Protein 9BCZ (pdb70)

Secondary structure (DSSP, 8-state):
-HHHHHHHHHHGGGGBTBSB-HHHHHHHHHTTT----HHHHHHHHHHHHTT-SS--B-HHHHHHHHHHHH--HHHHHHHHHHHTT-SEEEHHHHHHHHHHHH---SSHHHHHHHHHHHH---HHHHHTTEEEHHHHHHHHTSGGGBSB-GGGGS--S---S-GGGEEE-BBSSTTBSS-SSSS-B-THHHHHHHHTT--EEEEEEEPPGGG--EES-TTS----EEHHHHHHHHHHHTTSS-SSPEEEEEEE---HHHHHHHHHHHHHHHGGGB--S-SS-SS--SPPPTTTTTT-EEEEB---S-HHHHHHHTTS--TT-EEE--------EEEHHHHTT-SS-EE-----HHHHHHH--TTEEEEEEHHHHHHHHHH-HHHHHHHHHHS-EEEE--TT-TT-----THHHHTTT-SEE-B-TT--SHHHHHHHHHTTTGGG-SEEEPPHHHHSTT----TT--GGG---EEEEEEEEEEESPPPPTT-SSS---EEEEEEEESSGGG-EEEEPPPPSS-SSS-EEEEEEEEEES-GGG-EEEEEEEEEEETTEEEEEEEEEEEGGGB--EEEEEEEE-TTS-EEEEEEEEEEEEEEEGGG--

Nearest PDB structures (foldseek):
  9bcz-assembly1_A  TM=1.002E+00  e=0.000E+00  Gallus gallus
  1djy-assembly2_B  TM=8.924E-01  e=1.615E-71  Rattus norvegicus
  1dji-assembly2_B  TM=8.916E-01  e=4.684E-70  Rattus norvegicus
  1djw-assembly1_A  TM=9.374E-01  e=3.310E-67  Rattus norvegicus
  3qr0-assembly1_A  TM=7.749E-01  e=1.061E-57  Sepia officinalis

InterPro domains:
  IPR000008 C2 domain [PF00168] (513-609)
  IPR000008 C2 domain [PS50004] (493-619)
  IPR000008 C2 domain [SM00239] (512-617)
  IPR000909 Phosphatidylinositol-specific phospholipase C, X domain [PF00388] (159-303)
  IPR000909 Phosphatidylinositol-specific phospholipase C, X domain [SM00148] (157-302)
  IPR001192 Phosphoinositide phospholipase C family [PR00390] (162-180)
  IPR001192 Phosphoinositide phospholipase C family [PR00390] (188-208)
  IPR001192 Phosphoinositide phospholipase C family [PR00390] (286-303)
  IPR001192 Phosphoinositide phospholipase C family [PR00390] (431-452)
  IPR001192 Phosphoinositide phospholipase C family [PR00390] (452-470)
  IPR001192 Phosphoinositide phospholipase C family [PR00390] (603-613)
  IPR001192 Phosphoinositide phospholipase C family [PTHR10336] (12-634)
  IPR001711 Phospholipase C, phosphatidylinositol-specific, Y domain [PF00387] (377-491)
  IPR001711 Phospholipase C, phosphatidylinositol-specific, Y domain [PS50008] (377-493)
  IPR001711 Phospholipase C, phosphatidylinositol-specific, Y domain [SM00149] (377-493)
  IPR011992 EF-hand domain pair [SSF47473] (5-156)
  IPR015359 Phosphoinositide-specific phospholipase C, EF-hand-like domain [PF09279] (66-149)
  IPR017946 PLC-like phosphodiesterase, TIM beta/alpha-barrel domain superfamily [G3DSA:3.20.20.190] (154-504)
  IPR017946 PLC-like phosphodiesterase, TIM beta/alpha-barrel domain superfamily [SSF51695] (157-494)
  IPR035892 C2 domain superfamily [G3DSA:2.60.40.150] (508-637)

B-factor: mean 30.05, std 13.48, range [9.28, 96.99]

Sequence (604 aa):
MEENRWFLNIIQDGFMNGKIDFDSTVKLLEKLHMPFNLAHVKHVFKKTVDKRKIHTINIEDFRAIYRAIVHRNEFHEIFCAYSSENRKNLADTELTAFLKKEQFKTEGAETTALEVILKYEPIDEVRKRRQLSFEGFIIRYMSSEDCCTIFKKEHRTVYQDMNHPLLCDYFISSSSSHNTYLVSSDQLIGPSDLNGYISALLKKGCRCLEIDCWDGSNNDPVVYYHGHTLTSKITFCCSVIHVVDKYAFAASDYPVVLSLENHCSTKQQERIAQYLLNILGDKLLTSPIGDIEVTQLPSPEALKFKILVKNKKCGTIEETMLRKGRDSHGETGEVEEEISKMKIAMGLSDLVIYTKSEKFVSFEHSLAHQKCYENNSIGELKAQKFVKHAANQFVSSHTSRFITRIYPKGTRAGSSNYNPQEFWNVGCQMVALNFQTSGTPMELQNGKFLDNGGCGYIILKPEFLRNRNSTFNPHNVVGRYSNPLSLSIRLISGHQLPPSNLSKSNKADPLVQLEIYGVPEDQAKRKSSSVIIKSNALSPRWDETFSFTVQVPELALIRFCVQDEISLVANDFLGQYTLPLLSLSKGYCTVPLFSKSSGGKLEPASLFVYVWYYAENLYF

Structure (mmCIF, N/CA/C/O backbone):
data_9BCZ
#
_entry.id   9BCZ
#
_cell.length_a   122.182
_cell.length_b   85.539
_cell.length_c   98.433
_cell.angle_alpha   90.00
_cell.angle_beta   112.04
_cell.angle_gamma   90.00
#
_symmetry.space_group_name_H-M   'C 1 2 1'
#
loop_
_entity.id
_entity.type
_entity.pdbx_description
1 polymer '1-phosphatidylinositol 4,5-bisphosphate phosphodiesterase zeta-1'
2 non-polymer DI(HYDROXYETHYL)ETHER
3 non-polymer '4-(2-HYDROXYETHYL)-1-PIPERAZINE ETHANESULFONIC ACID'
4 non-polymer 'CALCIUM ION'
5 non-polymer 'SODIUM ION'
6 non-polymer 'CHLORIDE ION'
7 non-polymer 'UNKNOWN ATOM OR ION'
8 water water
#
loop_
_atom_site.group_PDB
_atom_site.id
_atom_site.type_symbol
_atom_site.label_atom_id
_atom_site.label_alt_id
_atom_site.label_comp_id
_atom_site.label_asym_id
_atom_site.label_entity_id
_atom_site.label_seq_id
_atom_site.pdbx_PDB_ins_code
_atom_site.Cartn_x
_atom_site.Cartn_y
_atom_site.Cartn_z
_atom_site.occupancy
_atom_site.B_iso_or_equiv
_atom_site.auth_seq_id
_atom_site.auth_comp_id
_atom_site.auth_asym_id
_atom_site.auth_atom_id
_atom_site.pdbx_PDB_model_num
ATOM 1 N N . MET A 1 1 ? -8.957 -6.507 -20.672 1.00 42.73 1 MET A N 1
ATOM 2 C CA . MET A 1 1 ? -10.401 -6.398 -20.309 1.00 44.82 1 MET A CA 1
ATOM 3 C C . MET A 1 1 ? -10.551 -6.625 -18.808 1.00 42.73 1 MET A C 1
ATOM 4 O O . MET A 1 1 ? -11.039 -5.743 -18.098 1.00 39.13 1 MET A O 1
ATOM 9 N N . GLU A 1 2 ? -10.017 -7.755 -18.323 1.00 36.87 2 GLU A N 1
ATOM 10 C CA . GLU A 1 2 ? -9.891 -7.989 -16.894 1.00 39.68 2 GLU A CA 1
ATOM 11 C C . GLU A 1 2 ? -9.035 -6.915 -16.235 1.00 35.57 2 GLU A C 1
ATOM 12 O O . GLU A 1 2 ? -9.329 -6.507 -15.112 1.00 30.77 2 GLU A O 1
ATOM 18 N N . GLU A 1 3 ? -7.900 -6.574 -16.873 1.00 39.84 3 GLU A N 1
ATOM 19 C CA . GLU A 1 3 ? -6.946 -5.641 -16.286 1.00 39.02 3 GLU A CA 1
ATOM 20 C C . GLU A 1 3 ? -7.631 -4.277 -16.220 1.00 32.57 3 GLU A C 1
ATOM 21 O O . GLU A 1 3 ? -7.517 -3.532 -15.240 1.00 32.19 3 GLU A O 1
ATOM 27 N N . ASN A 1 4 ? -8.373 -3.980 -17.283 1.00 30.56 4 ASN A N 1
ATOM 28 C CA . ASN A 1 4 ? -9.003 -2.683 -17.410 1.00 31.77 4 ASN A CA 1
ATOM 29 C C . ASN A 1 4 ? -10.129 -2.516 -16.404 1.00 31.30 4 ASN A C 1
ATOM 30 O O . ASN A 1 4 ? -10.232 -1.444 -15.788 1.00 32.54 4 ASN A O 1
ATOM 35 N N . ARG A 1 5 ? -10.891 -3.594 -16.159 1.00 31.86 5 ARG A N 1
ATOM 36 C CA . ARG A 1 5 ? -11.947 -3.513 -15.166 1.00 30.82 5 ARG A CA 1
ATOM 37 C C . ARG A 1 5 ? -11.392 -3.335 -13.779 1.00 28.77 5 ARG A C 1
ATOM 38 O O . ARG A 1 5 ? -11.972 -2.593 -12.992 1.00 33.61 5 ARG A O 1
ATOM 46 N N . TRP A 1 6 ? -10.295 -4.041 -13.485 1.00 30.80 6 TRP A N 1
ATOM 47 C CA . TRP A 1 6 ? -9.589 -3.899 -12.213 1.00 31.98 6 TRP A CA 1
ATOM 48 C C . TRP A 1 6 ? -9.174 -2.440 -12.009 1.00 28.70 6 TRP A C 1
ATOM 49 O O . TRP A 1 6 ? -9.374 -1.886 -10.927 1.00 26.25 6 TRP A O 1
ATOM 60 N N . PHE A 1 7 ? -8.590 -1.853 -13.066 1.00 29.45 7 PHE A N 1
ATOM 61 C CA . PHE A 1 7 ? -8.007 -0.513 -13.029 1.00 29.52 7 PHE A CA 1
ATOM 62 C C . PHE A 1 7 ? -9.112 0.538 -12.813 1.00 26.52 7 PHE A C 1
ATOM 63 O O . PHE A 1 7 ? -9.039 1.337 -11.882 1.00 27.79 7 PHE A O 1
ATOM 71 N N . LEU A 1 8 ? -10.161 0.510 -13.653 1.00 33.67 8 LEU A N 1
ATOM 72 C CA . LEU A 1 8 ? -11.321 1.403 -13.521 1.00 35.19 8 LEU A CA 1
ATOM 73 C C . LEU A 1 8 ? -11.931 1.292 -12.129 1.00 34.55 8 LEU A C 1
ATOM 74 O O . LEU A 1 8 ? -12.209 2.273 -11.443 1.00 44.01 8 LEU A O 1
ATOM 79 N N . ASN A 1 9 ? -12.091 0.073 -11.678 1.00 36.88 9 ASN A N 1
ATOM 80 C CA . ASN A 1 9 ? -12.568 -0.146 -10.335 1.00 43.13 9 ASN A CA 1
ATOM 81 C C . ASN A 1 9 ? -11.819 0.663 -9.279 1.00 45.60 9 ASN A C 1
ATOM 82 O O . ASN A 1 9 ? -12.437 1.116 -8.322 1.00 46.64 9 ASN A O 1
ATOM 87 N N . ILE A 1 10 ? -10.487 0.766 -9.382 1.00 46.86 10 ILE A N 1
ATOM 88 C CA . ILE A 1 10 ? -9.699 1.416 -8.343 1.00 46.17 10 ILE A CA 1
ATOM 89 C C . ILE A 1 10 ? -9.830 2.936 -8.431 1.00 42.06 10 ILE A C 1
ATOM 90 O O . ILE A 1 10 ? -9.950 3.599 -7.407 1.00 38.97 10 ILE A O 1
ATOM 95 N N . ILE A 1 11 ? -9.845 3.486 -9.643 1.00 36.22 11 ILE A N 1
ATOM 96 C CA . ILE A 1 11 ? -9.596 4.911 -9.819 1.00 43.02 11 ILE A CA 1
ATOM 97 C C . ILE A 1 11 ? -10.856 5.726 -10.101 1.00 44.33 11 ILE A C 1
ATOM 98 O O . ILE A 1 11 ? -10.786 6.952 -10.084 1.00 39.05 11 ILE A O 1
ATOM 103 N N . GLN A 1 12 ? -11.975 5.091 -10.452 1.00 42.13 12 GLN A N 1
ATOM 104 C CA . GLN A 1 12 ? -13.046 5.854 -11.083 1.00 47.14 12 GLN A CA 1
ATOM 105 C C . GLN A 1 12 ? -13.712 6.825 -10.094 1.00 43.88 12 GLN A C 1
ATOM 106 O O . GLN A 1 12 ? -14.133 7.903 -10.493 1.00 44.13 12 GLN A O 1
ATOM 112 N N . ASP A 1 13 ? -13.795 6.437 -8.818 1.00 44.94 13 ASP A N 1
ATOM 113 C CA . ASP A 1 13 ? -14.057 7.321 -7.691 1.00 47.80 13 ASP A CA 1
ATOM 114 C C . ASP A 1 13 ? -13.461 8.709 -7.984 1.00 49.36 13 ASP A C 1
ATOM 115 O O . ASP A 1 13 ? -14.122 9.729 -7.794 1.00 48.66 13 ASP A O 1
ATOM 120 N N . GLY A 1 14 ? -12.218 8.764 -8.490 1.00 43.57 14 GLY A N 1
ATOM 121 C CA . GLY A 1 14 ? -11.488 10.021 -8.616 1.00 41.85 14 GLY A CA 1
ATOM 122 C C . GLY A 1 14 ? -12.082 10.995 -9.638 1.00 39.63 14 GLY A C 1
ATOM 123 O O . GLY A 1 14 ? -11.870 12.207 -9.547 1.00 41.68 14 GLY A O 1
ATOM 124 N N . PHE A 1 15 ? -12.808 10.456 -10.617 1.00 42.39 15 PHE A N 1
ATOM 125 C CA . PHE A 1 15 ? -13.317 11.220 -11.747 1.00 43.65 15 PHE A CA 1
ATOM 126 C C . PHE A 1 15 ? -14.782 11.652 -11.570 1.00 46.65 15 PHE A C 1
ATOM 127 O O . PHE A 1 15 ? -15.366 12.212 -12.498 1.00 43.78 15 PHE A O 1
ATOM 135 N N . MET A 1 16 ? -15.346 11.473 -10.366 1.00 54.43 16 MET A N 1
ATOM 136 C CA . MET A 1 16 ? -16.738 11.792 -10.062 1.00 59.53 16 MET A CA 1
ATOM 137 C C . MET A 1 16 ? -17.099 13.251 -10.358 1.00 58.95 16 MET A C 1
ATOM 138 O O . MET A 1 16 ? -18.278 13.573 -10.474 1.00 65.35 16 MET A O 1
ATOM 143 N N . ASN A 1 17 ? -16.123 14.163 -10.400 1.00 52.06 17 ASN A N 1
ATOM 144 C CA . ASN A 1 17 ? -16.425 15.535 -10.779 1.00 50.02 17 ASN A CA 1
ATOM 145 C C . ASN A 1 17 ? -15.866 15.847 -12.160 1.00 47.87 17 ASN A C 1
ATOM 146 O O . ASN A 1 17 ? -15.493 16.986 -12.408 1.00 51.02 17 ASN A O 1
ATOM 151 N N . GLY A 1 18 ? -15.848 14.845 -13.054 1.00 47.30 18 GLY A N 1
ATOM 152 C CA . GLY A 1 18 ? -15.158 14.947 -14.328 1.00 50.56 18 GLY A CA 1
ATOM 153 C C . GLY A 1 18 ? -13.628 15.045 -14.175 1.00 53.39 18 GLY A C 1
ATOM 154 O O . GLY A 1 18 ? -13.042 14.635 -13.166 1.00 51.59 18 GLY A O 1
ATOM 155 N N . LYS A 1 19 ? -13.005 15.653 -15.190 1.00 44.65 19 LYS A N 1
ATOM 156 C CA . LYS A 1 19 ? -11.575 15.601 -15.434 1.00 43.35 19 LYS A CA 1
ATOM 157 C C . LYS A 1 19 ? -10.814 16.271 -14.303 1.00 40.97 19 LYS A C 1
ATOM 158 O O . LYS A 1 19 ? -11.335 17.195 -13.710 1.00 45.70 19 LYS A O 1
ATOM 164 N N . ILE A 1 20 ? -9.582 15.817 -14.024 1.00 39.94 20 ILE A N 1
ATOM 165 C CA . ILE A 1 20 ? -8.893 16.205 -12.796 1.00 41.08 20 ILE A CA 1
ATOM 166 C C . ILE A 1 20 ? -7.617 16.960 -13.153 1.00 39.45 20 ILE A C 1
ATOM 167 O O . ILE A 1 20 ? -7.055 16.796 -14.245 1.00 33.39 20 ILE A O 1
ATOM 172 N N . ASP A 1 21 ? -7.172 17.784 -12.203 1.00 42.78 21 ASP A N 1
ATOM 173 C CA . ASP A 1 21 ? -5.946 18.541 -12.390 1.00 48.86 21 ASP A CA 1
ATOM 174 C C . ASP A 1 21 ? -4.767 17.673 -11.936 1.00 48.36 21 ASP A C 1
ATOM 175 O O . ASP A 1 21 ? -4.902 16.459 -11.809 1.00 43.95 21 ASP A O 1
ATOM 180 N N . PHE A 1 22 ? -3.625 18.314 -11.668 1.00 46.23 22 PHE A N 1
ATOM 181 C CA . PHE A 1 22 ? -2.385 17.636 -11.329 1.00 44.80 22 PHE A CA 1
ATOM 182 C C . PHE A 1 22 ? -2.393 17.158 -9.879 1.00 46.08 22 PHE A C 1
ATOM 183 O O . PHE A 1 22 ? -2.005 16.025 -9.616 1.00 43.56 22 PHE A O 1
ATOM 191 N N . ASP A 1 23 ? -2.821 18.007 -8.934 1.00 40.99 23 ASP A N 1
ATOM 192 C CA . ASP A 1 23 ? -2.804 17.626 -7.529 1.00 49.85 23 ASP A CA 1
ATOM 193 C C . ASP A 1 23 ? -3.702 16.413 -7.290 1.00 52.18 23 ASP A C 1
ATOM 194 O O . ASP A 1 23 ? -3.411 15.583 -6.428 1.00 48.99 23 ASP A O 1
ATOM 199 N N . SER A 1 24 ? -4.802 16.331 -8.047 1.00 51.35 24 SER A N 1
ATOM 200 C CA . SER A 1 24 ? -5.737 15.228 -7.912 1.00 49.50 24 SER A CA 1
ATOM 201 C C . SER A 1 24 ? -5.195 13.964 -8.569 1.00 40.22 24 SER A C 1
ATOM 202 O O . SER A 1 24 ? -5.409 12.876 -8.049 1.00 38.67 24 SER A O 1
ATOM 205 N N . THR A 1 25 ? -4.482 14.121 -9.695 1.00 40.59 25 THR A N 1
ATOM 206 C CA . THR A 1 25 ? -3.812 13.012 -10.376 1.00 42.36 25 THR A CA 1
ATOM 207 C C . THR A 1 25 ? -2.824 12.293 -9.452 1.00 37.93 25 THR A C 1
ATOM 208 O O . THR A 1 25 ? -2.782 11.065 -9.414 1.00 35.46 25 THR A O 1
ATOM 212 N N . VAL A 1 26 ? -2.028 13.088 -8.733 1.00 38.59 26 VAL A N 1
ATOM 213 C CA . VAL A 1 26 ? -1.076 12.617 -7.743 1.00 39.06 26 VAL A CA 1
ATOM 214 C C . VAL A 1 26 ? -1.795 11.844 -6.624 1.00 41.79 26 VAL A C 1
ATOM 215 O O . VAL A 1 26 ? -1.436 10.695 -6.365 1.00 36.20 26 VAL A O 1
ATOM 219 N N . LYS A 1 27 ? -2.820 12.448 -5.985 1.00 44.54 27 LYS A N 1
ATOM 220 C CA . LYS A 1 27 ? -3.601 11.787 -4.940 1.00 43.20 27 LYS A CA 1
ATOM 221 C C . LYS A 1 27 ? -4.184 10.478 -5.483 1.00 40.06 27 LYS A C 1
ATOM 222 O O . LYS A 1 27 ? -4.114 9.453 -4.823 1.00 40.80 27 LYS A O 1
ATOM 225 N N . LEU A 1 28 ? -4.668 10.480 -6.728 1.00 34.98 28 LEU A N 1
ATOM 226 C CA . LEU A 1 28 ? -5.219 9.271 -7.318 1.00 38.02 28 LEU A CA 1
ATOM 227 C C . LEU A 1 28 ? -4.160 8.193 -7.583 1.00 41.19 28 LEU A C 1
ATOM 228 O O . LEU A 1 28 ? -4.445 7.011 -7.390 1.00 38.96 28 LEU A O 1
ATOM 233 N N . LEU A 1 29 ? -2.950 8.564 -8.044 1.00 40.15 29 LEU A N 1
ATOM 234 C CA . LEU A 1 29 ? -1.936 7.555 -8.338 1.00 37.52 29 LEU A CA 1
ATOM 235 C C . LEU A 1 29 ? -1.581 6.791 -7.070 1.00 35.55 29 LEU A C 1
ATOM 236 O O . LEU A 1 29 ? -1.269 5.607 -7.152 1.00 32.64 29 LEU A O 1
ATOM 241 N N . GLU A 1 30 ? -1.610 7.467 -5.922 1.00 36.03 30 GLU A N 1
ATOM 242 C CA . GLU A 1 30 ? -1.292 6.843 -4.643 1.00 42.11 30 GLU A CA 1
ATOM 243 C C . GLU A 1 30 ? -2.244 5.697 -4.302 1.00 45.70 30 GLU A C 1
ATOM 244 O O . GLU A 1 30 ? -1.860 4.763 -3.597 1.00 46.18 30 GLU A O 1
ATOM 250 N N . LYS A 1 31 ? -3.479 5.759 -4.805 1.00 44.88 31 LYS A N 1
ATOM 251 C CA . LYS A 1 31 ? -4.431 4.675 -4.606 1.00 47.56 31 LYS A CA 1
ATOM 252 C C . LYS A 1 31 ? -3.936 3.384 -5.268 1.00 48.87 31 LYS A C 1
ATOM 253 O O . LYS A 1 31 ? -4.461 2.311 -4.987 1.00 51.81 31 LYS A O 1
ATOM 257 N N . LEU A 1 32 ? -2.920 3.447 -6.137 1.00 42.83 32 LEU A N 1
ATOM 258 C CA . LEU A 1 32 ? -2.422 2.229 -6.757 1.00 40.07 32 LEU A CA 1
ATOM 259 C C . LEU A 1 32 ? -1.193 1.690 -6.032 1.00 37.67 32 LEU A C 1
ATOM 260 O O . LEU A 1 32 ? -0.674 0.659 -6.434 1.00 40.88 32 LEU A O 1
ATOM 265 N N . HIS A 1 33 ? -0.734 2.399 -4.995 1.00 43.91 33 HIS A N 1
ATOM 266 C CA . HIS A 1 33 ? 0.280 1.937 -4.053 1.00 48.65 33 HIS A CA 1
ATOM 267 C C . HIS A 1 33 ? 1.650 1.624 -4.678 1.00 49.02 33 HIS A C 1
ATOM 268 O O . HIS A 1 33 ? 2.432 0.932 -4.049 1.00 53.89 33 HIS A O 1
ATOM 275 N N . MET A 1 34 ? 1.947 2.114 -5.893 1.00 46.21 34 MET A N 1
ATOM 276 C CA . MET A 1 34 ? 3.273 2.031 -6.495 1.00 45.88 34 MET A CA 1
ATOM 277 C C . MET A 1 34 ? 3.956 3.384 -6.273 1.00 41.48 34 MET A C 1
ATOM 278 O O . MET A 1 34 ? 3.345 4.426 -6.455 1.00 43.22 34 MET A O 1
ATOM 283 N N . PRO A 1 35 ? 5.238 3.446 -5.863 1.00 44.24 35 PRO A N 1
ATOM 284 C CA . PRO A 1 35 ? 5.848 4.722 -5.497 1.00 39.24 35 PRO A CA 1
ATOM 285 C C . PRO A 1 35 ? 6.211 5.418 -6.803 1.00 32.49 35 PRO A C 1
ATOM 286 O O . PRO A 1 35 ? 6.472 4.762 -7.811 1.00 30.18 35 PRO A O 1
ATOM 290 N N . PHE A 1 36 ? 6.153 6.747 -6.798 1.00 28.46 36 PHE A N 1
ATOM 291 C CA . PHE A 1 36 ? 6.467 7.508 -7.991 1.00 27.62 36 PHE A CA 1
ATOM 292 C C . PHE A 1 36 ? 7.194 8.784 -7.610 1.00 27.71 36 PHE A C 1
ATOM 293 O O . PHE A 1 36 ? 7.016 9.315 -6.519 1.00 27.79 36 PHE A O 1
ATOM 301 N N . ASN A 1 37 ? 7.938 9.299 -8.571 1.00 26.68 37 ASN A N 1
ATOM 302 C CA . ASN A 1 37 ? 8.657 10.549 -8.447 1.00 28.38 37 ASN A CA 1
ATOM 303 C C . ASN A 1 37 ? 7.776 11.672 -8.998 1.00 27.95 37 ASN A C 1
ATOM 304 O O . ASN A 1 37 ? 7.366 11.576 -10.146 1.00 30.19 37 ASN A O 1
ATOM 309 N N . LEU A 1 38 ? 7.514 12.741 -8.226 1.00 28.97 38 LEU A N 1
ATOM 310 C CA . LEU A 1 38 ? 6.626 13.820 -8.662 1.00 29.56 38 LEU A CA 1
ATOM 311 C C . LEU A 1 38 ? 7.107 14.476 -9.946 1.00 25.67 38 LEU A C 1
ATOM 312 O O . LEU A 1 38 ? 6.315 14.842 -10.804 1.00 27.09 38 LEU A O 1
ATOM 317 N N . ALA A 1 39 ? 8.411 14.676 -10.079 1.00 24.64 39 ALA A N 1
ATOM 318 C CA . ALA A 1 39 ? 8.874 15.371 -11.259 1.00 25.17 39 ALA A CA 1
ATOM 319 C C . ALA A 1 39 ? 8.518 14.577 -12.515 1.00 25.71 39 ALA A C 1
ATOM 320 O O . ALA A 1 39 ? 8.122 15.149 -13.545 1.00 25.49 39 ALA A O 1
ATOM 322 N N . HIS A 1 40 ? 8.646 13.246 -12.434 1.00 23.20 40 HIS A N 1
ATOM 323 C CA . HIS A 1 40 ? 8.353 12.400 -13.587 1.00 23.39 40 HIS A CA 1
ATOM 324 C C . HIS A 1 40 ? 6.857 12.477 -13.930 1.00 23.04 40 HIS A C 1
ATOM 325 O O . HIS A 1 40 ? 6.487 12.582 -15.109 1.00 21.38 40 HIS A O 1
ATOM 332 N N . VAL A 1 41 ? 6.010 12.346 -12.904 1.00 21.87 41 VAL A N 1
ATOM 333 C CA . VAL A 1 41 ? 4.572 12.399 -13.104 1.00 26.41 41 VAL A CA 1
ATOM 334 C C . VAL A 1 41 ? 4.196 13.778 -13.662 1.00 28.32 41 VAL A C 1
ATOM 335 O O . VAL A 1 41 ? 3.404 13.861 -14.609 1.00 28.60 41 VAL A O 1
ATOM 339 N N . LYS A 1 42 ? 4.795 14.845 -13.117 1.00 30.16 42 LYS A N 1
ATOM 340 C CA . LYS A 1 42 ? 4.486 16.207 -13.569 1.00 32.93 42 LYS A CA 1
ATOM 341 C C . LYS A 1 42 ? 4.795 16.344 -15.047 1.00 33.41 42 LYS A C 1
ATOM 342 O O . LYS A 1 42 ? 4.038 16.970 -15.788 1.00 34.42 42 LYS A O 1
ATOM 348 N N . HIS A 1 43 ? 5.889 15.714 -15.478 1.00 32.33 43 HIS A N 1
ATOM 349 C CA . HIS A 1 43 ? 6.317 15.844 -16.857 1.00 32.62 43 HIS A CA 1
ATOM 350 C C . HIS A 1 43 ? 5.327 15.134 -17.765 1.00 33.59 43 HIS A C 1
ATOM 351 O O . HIS A 1 43 ? 4.980 15.646 -18.823 1.00 31.37 43 HIS A O 1
ATOM 358 N N . VAL A 1 44 ? 4.968 13.903 -17.418 1.00 33.16 44 VAL A N 1
ATOM 359 C CA . VAL A 1 44 ? 4.135 13.138 -18.335 1.00 34.18 44 VAL A CA 1
ATOM 360 C C . VAL A 1 44 ? 2.742 13.798 -18.358 1.00 30.12 44 VAL A C 1
ATOM 361 O O . VAL A 1 44 ? 2.083 13.823 -19.371 1.00 30.13 44 VAL A O 1
ATOM 365 N N . PHE A 1 45 ? 2.333 14.404 -17.254 1.00 28.40 45 PHE A N 1
ATOM 366 C CA . PHE A 1 45 ? 1.083 15.136 -17.200 1.00 34.58 45 PHE A CA 1
ATOM 367 C C . PHE A 1 45 ? 1.122 16.379 -18.092 1.00 39.65 45 PHE A C 1
ATOM 368 O O . PHE A 1 45 ? 0.194 16.562 -18.876 1.00 39.42 45 PHE A O 1
ATOM 376 N N . LYS A 1 46 ? 2.183 17.209 -17.990 1.00 38.99 46 LYS A N 1
ATOM 377 C CA . LYS A 1 46 ? 2.364 18.359 -18.877 1.00 38.95 46 LYS A CA 1
ATOM 378 C C . LYS A 1 46 ? 2.359 17.960 -20.348 1.00 37.40 46 LYS A C 1
ATOM 379 O O . LYS A 1 46 ? 1.708 18.630 -21.143 1.00 42.74 46 LYS A O 1
ATOM 385 N N . LYS A 1 47 ? 3.081 16.910 -20.737 1.00 36.04 47 LYS A N 1
ATOM 386 C CA . LYS A 1 47 ? 3.050 16.457 -22.125 1.00 43.18 47 LYS A CA 1
ATOM 387 C C . LYS A 1 47 ? 1.636 16.032 -22.530 1.00 46.33 47 LYS A C 1
ATOM 388 O O . LYS A 1 47 ? 1.316 16.040 -23.710 1.00 47.78 47 LYS A O 1
ATOM 394 N N . THR A 1 48 ? 0.818 15.570 -21.579 1.00 43.78 48 THR A N 1
ATOM 395 C CA . THR A 1 48 ? -0.533 15.155 -21.917 1.00 46.84 48 THR A CA 1
ATOM 396 C C . THR A 1 48 ? -1.443 16.353 -22.208 1.00 48.63 48 THR A C 1
ATOM 397 O O . THR A 1 48 ? -2.294 16.242 -23.078 1.00 50.85 48 THR A O 1
ATOM 401 N N . VAL A 1 49 ? -1.275 17.481 -21.507 1.00 51.14 49 VAL A N 1
ATOM 402 C CA . VAL A 1 49 ? -2.208 18.594 -21.611 1.00 54.05 49 VAL A CA 1
ATOM 403 C C . VAL A 1 49 ? -1.580 19.800 -22.321 1.00 64.79 49 VAL A C 1
ATOM 404 O O . VAL A 1 49 ? -2.164 20.884 -22.251 1.00 62.76 49 VAL A O 1
ATOM 408 N N . ASP A 1 50 ? -0.420 19.622 -22.995 1.00 69.98 50 ASP A N 1
ATOM 409 C CA . ASP A 1 50 ? 0.404 20.727 -23.492 1.00 70.10 50 ASP A CA 1
ATOM 410 C C . ASP A 1 50 ? -0.405 21.614 -24.446 1.00 74.33 50 ASP A C 1
ATOM 411 O O . ASP A 1 50 ? -0.534 22.811 -24.200 1.00 70.64 50 ASP A O 1
ATOM 413 N N . LYS A 1 51 ? -0.966 21.032 -25.519 1.00 66.35 51 LYS A N 1
ATOM 414 C CA . LYS A 1 51 ? -1.767 21.797 -26.462 1.00 63.93 51 LYS A CA 1
ATOM 415 C C . LYS A 1 51 ? -3.264 21.633 -26.183 1.00 67.38 51 LYS A C 1
ATOM 416 O O . LYS A 1 51 ? -3.962 20.974 -26.950 1.00 68.90 51 LYS A O 1
ATOM 417 N N . ARG A 1 52 ? -3.758 22.276 -25.114 1.00 62.04 52 ARG A N 1
ATOM 418 C CA . ARG A 1 52 ? -5.162 22.223 -24.724 1.00 62.19 52 ARG A CA 1
ATOM 419 C C . ARG A 1 52 ? -5.536 23.429 -23.862 1.00 62.64 52 ARG A C 1
ATOM 420 O O . ARG A 1 52 ? -4.738 23.874 -23.042 1.00 55.60 52 ARG A O 1
ATOM 428 N N . LYS A 1 53 ? -6.802 23.858 -23.961 1.00 62.44 53 LYS A N 1
ATOM 429 C CA . LYS A 1 53 ? -7.303 25.006 -23.222 1.00 60.75 53 LYS A CA 1
ATOM 430 C C . LYS A 1 53 ? -7.314 24.727 -21.720 1.00 65.60 53 LYS A C 1
ATOM 431 O O . LYS A 1 53 ? -6.698 25.469 -20.960 1.00 69.98 53 LYS A O 1
ATOM 432 N N . ILE A 1 54 ? -8.052 23.688 -21.295 1.00 68.11 54 ILE A N 1
ATOM 433 C CA . ILE A 1 54 ? -8.052 23.247 -19.904 1.00 60.48 54 ILE A CA 1
ATOM 434 C C . ILE A 1 54 ? -6.875 22.283 -19.696 1.00 56.30 54 ILE A C 1
ATOM 435 O O . ILE A 1 54 ? -6.565 21.457 -20.560 1.00 56.57 54 ILE A O 1
ATOM 437 N N . HIS A 1 55 ? -6.184 22.445 -18.559 1.00 54.30 55 HIS A N 1
ATOM 438 C CA . HIS A 1 55 ? -5.065 21.595 -18.169 1.00 53.79 55 HIS A CA 1
ATOM 439 C C . HIS A 1 55 ? -5.589 20.559 -17.175 1.00 48.89 55 HIS A C 1
ATOM 440 O O . HIS A 1 55 ? -5.182 20.513 -16.015 1.00 47.75 55 HIS A O 1
ATOM 447 N N . THR A 1 56 ? -6.544 19.752 -17.657 1.00 42.61 56 THR A N 1
ATOM 448 C CA . THR A 1 56 ? -7.105 18.665 -16.878 1.00 38.01 56 THR A CA 1
ATOM 449 C C . THR A 1 56 ? -7.086 17.411 -17.735 1.00 33.43 56 THR A C 1
ATOM 450 O O . THR A 1 56 ? -7.070 17.480 -18.966 1.00 32.49 56 THR A O 1
ATOM 454 N N . ILE A 1 57 ? -7.132 16.252 -17.072 1.00 35.03 57 ILE A N 1
ATOM 455 C CA . ILE A 1 57 ? -7.043 14.992 -17.792 1.00 36.00 57 ILE A CA 1
ATOM 456 C C . ILE A 1 57 ? -8.308 14.165 -17.558 1.00 30.93 57 ILE A C 1
ATOM 457 O O . ILE A 1 57 ? -8.897 14.215 -16.469 1.00 28.31 57 ILE A O 1
ATOM 462 N N . ASN A 1 58 ? -8.632 13.353 -18.572 1.00 26.91 58 ASN A N 1
ATOM 463 C CA . ASN A 1 58 ? -9.675 12.351 -18.475 1.00 33.14 58 ASN A CA 1
ATOM 464 C C . ASN A 1 58 ? -9.076 10.967 -18.205 1.00 39.21 58 ASN A C 1
ATOM 465 O O . ASN A 1 58 ? -7.861 10.810 -18.044 1.00 39.07 58 ASN A O 1
ATOM 470 N N . ILE A 1 59 ? -9.951 9.957 -18.160 1.00 38.37 59 ILE A N 1
ATOM 471 C CA . ILE A 1 59 ? -9.606 8.639 -17.653 1.00 37.98 59 ILE A CA 1
ATOM 472 C C . ILE A 1 59 ? -8.593 7.969 -18.565 1.00 35.19 59 ILE A C 1
ATOM 473 O O . ILE A 1 59 ? -7.756 7.197 -18.094 1.00 32.13 59 ILE A O 1
ATOM 478 N N . GLU A 1 60 ? -8.720 8.194 -19.873 1.00 32.94 60 GLU A N 1
ATOM 479 C CA . GLU A 1 60 ? -7.793 7.590 -20.817 1.00 39.70 60 GLU A CA 1
ATOM 480 C C . GLU A 1 60 ? -6.407 8.225 -20.688 1.00 37.52 60 GLU A C 1
ATOM 481 O O . GLU A 1 60 ? -5.411 7.523 -20.758 1.00 41.22 60 GLU A O 1
ATOM 487 N N . ASP A 1 61 ? -6.357 9.540 -20.487 1.00 38.28 61 ASP A N 1
ATOM 488 C CA . ASP A 1 61 ? -5.116 10.240 -20.189 1.00 35.94 61 ASP A CA 1
ATOM 489 C C . ASP A 1 61 ? -4.413 9.596 -18.994 1.00 32.60 61 ASP A C 1
ATOM 490 O O . ASP A 1 61 ? -3.213 9.335 -19.025 1.00 29.86 61 ASP A O 1
ATOM 495 N N . PHE A 1 62 ? -5.181 9.347 -17.936 1.00 32.65 62 PHE A N 1
ATOM 496 C CA . PHE A 1 62 ? -4.626 8.909 -16.671 1.00 33.34 62 PHE A CA 1
ATOM 497 C C . PHE A 1 62 ? -4.033 7.510 -16.798 1.00 34.33 62 PHE A C 1
ATOM 498 O O . PHE A 1 62 ? -2.980 7.228 -16.221 1.00 30.77 62 PHE A O 1
ATOM 506 N N . ARG A 1 63 ? -4.697 6.676 -17.598 1.00 33.58 63 ARG A N 1
ATOM 507 C CA . ARG A 1 63 ? -4.208 5.346 -17.899 1.00 36.47 63 ARG A CA 1
ATOM 508 C C . ARG A 1 63 ? -2.869 5.434 -18.622 1.00 33.09 63 ARG A C 1
ATOM 509 O O . ARG A 1 63 ? -1.969 4.666 -18.326 1.00 32.20 63 ARG A O 1
ATOM 517 N N . ALA A 1 64 ? -2.765 6.316 -19.615 1.00 32.18 64 ALA A N 1
ATOM 518 C CA . ALA A 1 64 ? -1.517 6.463 -20.338 1.00 32.04 64 ALA A CA 1
ATOM 519 C C . ALA A 1 64 ? -0.415 6.956 -19.394 1.00 29.65 64 ALA A C 1
ATOM 520 O O . ALA A 1 64 ? 0.702 6.463 -19.452 1.00 31.87 64 ALA A O 1
ATOM 522 N N . ILE A 1 65 ? -0.733 7.877 -18.487 1.00 28.46 65 ILE A N 1
ATOM 523 C CA . ILE A 1 65 ? 0.239 8.349 -17.508 1.00 28.03 65 ILE A CA 1
ATOM 524 C C . ILE A 1 65 ? 0.721 7.200 -16.624 1.00 29.26 65 ILE A C 1
ATOM 525 O O . ILE A 1 65 ? 1.925 7.027 -16.417 1.00 28.09 65 ILE A O 1
ATOM 530 N N . TYR A 1 66 ? -0.227 6.436 -16.076 1.00 27.69 66 TYR A N 1
ATOM 531 C CA . TYR A 1 66 ? 0.100 5.285 -15.264 1.00 26.72 66 TYR A CA 1
ATOM 532 C C . TYR A 1 66 ? 1.017 4.351 -16.059 1.00 26.35 66 TYR A C 1
ATOM 533 O O . TYR A 1 66 ? 2.042 3.916 -15.545 1.00 24.73 66 TYR A O 1
ATOM 542 N N . ARG A 1 67 ? 0.660 4.027 -17.306 1.00 26.43 67 ARG A N 1
ATOM 543 C CA . ARG A 1 67 ? 1.446 3.082 -18.071 1.00 33.32 67 ARG A CA 1
ATOM 544 C C . ARG A 1 67 ? 2.871 3.604 -18.257 1.00 34.14 67 ARG A C 1
ATOM 545 O O . ARG A 1 67 ? 3.806 2.818 -18.110 1.00 31.05 67 ARG A O 1
ATOM 553 N N . ALA A 1 68 ? 3.027 4.916 -18.527 1.00 33.16 68 ALA A N 1
ATOM 554 C CA . ALA A 1 68 ? 4.335 5.512 -18.806 1.00 32.85 68 ALA A CA 1
ATOM 555 C C . ALA A 1 68 ? 5.243 5.515 -17.572 1.00 32.38 68 ALA A C 1
ATOM 556 O O . ALA A 1 68 ? 6.448 5.407 -17.681 1.00 36.72 68 ALA A O 1
ATOM 558 N N . ILE A 1 69 ? 4.676 5.626 -16.385 1.00 30.85 69 ILE A N 1
ATOM 559 C CA . ILE A 1 69 ? 5.458 5.771 -15.174 1.00 34.03 69 ILE A CA 1
ATOM 560 C C . ILE A 1 69 ? 5.763 4.396 -14.578 1.00 40.17 69 ILE A C 1
ATOM 561 O O . ILE A 1 69 ? 6.829 4.212 -13.989 1.00 39.86 69 ILE A O 1
ATOM 566 N N . VAL A 1 70 ? 4.800 3.458 -14.691 1.00 38.78 70 VAL A N 1
ATOM 567 C CA . VAL A 1 70 ? 4.784 2.245 -13.887 1.00 37.18 70 VAL A CA 1
ATOM 568 C C . VAL A 1 70 ? 5.198 1.045 -14.728 1.00 36.32 70 VAL A C 1
ATOM 569 O O . VAL A 1 70 ? 5.833 0.124 -14.198 1.00 34.17 70 VAL A O 1
ATOM 573 N N . HIS A 1 71 ? 4.774 1.017 -15.998 1.00 30.71 71 HIS A N 1
ATOM 574 C CA . HIS A 1 71 ? 5.052 -0.135 -16.837 1.00 32.20 71 HIS A CA 1
ATOM 575 C C . HIS A 1 71 ? 6.510 -0.023 -17.258 1.00 34.02 71 HIS A C 1
ATOM 576 O O . HIS A 1 71 ? 7.030 1.089 -17.362 1.00 38.76 71 HIS A O 1
ATOM 583 N N . ARG A 1 72 ? 7.202 -1.152 -17.389 1.00 26.93 72 ARG A N 1
ATOM 584 C CA . ARG A 1 72 ? 8.594 -1.099 -17.783 1.00 22.92 72 ARG A CA 1
ATOM 585 C C . ARG A 1 72 ? 8.782 -2.139 -18.871 1.00 25.43 72 ARG A C 1
ATOM 586 O O . ARG A 1 72 ? 8.361 -3.290 -18.711 1.00 24.01 72 ARG A O 1
ATOM 594 N N . ASN A 1 73 ? 9.432 -1.708 -19.958 1.00 25.96 73 ASN A N 1
ATOM 595 C CA . ASN A 1 73 ? 9.634 -2.562 -21.105 1.00 29.32 73 ASN A CA 1
ATOM 596 C C . ASN A 1 73 ? 10.488 -3.745 -20.728 1.00 25.46 73 ASN A C 1
ATOM 597 O O . ASN A 1 73 ? 10.231 -4.849 -21.193 1.00 25.19 73 ASN A O 1
ATOM 602 N N . GLU A 1 74 ? 11.491 -3.511 -19.887 1.00 24.32 74 GLU A N 1
ATOM 603 C CA . GLU A 1 74 ? 12.419 -4.587 -19.566 1.00 24.62 74 GLU A CA 1
ATOM 604 C C . GLU A 1 74 ? 11.684 -5.703 -18.811 1.00 24.10 74 GLU A C 1
ATOM 605 O O . GLU A 1 74 ? 12.025 -6.882 -18.932 1.00 27.86 74 GLU A O 1
ATOM 611 N N . PHE A 1 75 ? 10.653 -5.355 -18.037 1.00 23.05 75 PHE A N 1
ATOM 612 C CA . PHE A 1 75 ? 9.857 -6.352 -17.326 1.00 22.17 75 PHE A CA 1
ATOM 613 C C . PHE A 1 75 ? 8.863 -7.029 -18.280 1.00 25.60 75 PHE A C 1
ATOM 614 O O . PHE A 1 75 ? 8.568 -8.205 -18.104 1.00 25.24 75 PHE A O 1
ATOM 622 N N . HIS A 1 76 ? 8.417 -6.300 -19.314 1.00 29.92 76 HIS A N 1
ATOM 623 C CA . HIS A 1 76 ? 7.474 -6.819 -20.306 1.00 31.89 76 HIS A CA 1
ATOM 624 C C . HIS A 1 76 ? 8.117 -7.888 -21.184 1.00 27.82 76 HIS A C 1
ATOM 625 O O . HIS A 1 76 ? 7.549 -8.954 -21.382 1.00 28.47 76 HIS A O 1
ATOM 632 N N . GLU A 1 77 ? 9.317 -7.596 -21.680 1.00 26.48 77 GLU A N 1
ATOM 633 C CA . GLU A 1 77 ? 10.133 -8.564 -22.377 1.00 26.02 77 GLU A CA 1
ATOM 634 C C . GLU A 1 77 ? 10.230 -9.858 -21.604 1.00 28.45 77 GLU A C 1
ATOM 635 O O . GLU A 1 77 ? 10.044 -10.913 -22.184 1.00 32.87 77 GLU A O 1
ATOM 641 N N . ILE A 1 78 ? 10.558 -9.800 -20.310 1.00 26.22 78 ILE A N 1
ATOM 642 C CA . ILE A 1 78 ? 10.754 -11.014 -19.545 1.00 25.00 78 ILE A CA 1
ATOM 643 C C . ILE A 1 78 ? 9.417 -11.738 -19.421 1.00 26.97 78 ILE A C 1
ATOM 644 O O . ILE A 1 78 ? 9.342 -12.959 -19.645 1.00 26.92 78 ILE A O 1
ATOM 649 N N . PHE A 1 79 ? 8.370 -10.984 -19.054 1.00 26.92 79 PHE A N 1
ATOM 650 C CA . PHE A 1 79 ? 7.053 -11.555 -18.808 1.00 27.83 79 PHE A CA 1
ATOM 651 C C . PHE A 1 79 ? 6.522 -12.264 -20.061 1.00 30.68 79 PHE A C 1
ATOM 652 O O . PHE A 1 79 ? 6.045 -13.385 -19.959 1.00 31.65 79 PHE A O 1
ATOM 660 N N . CYS A 1 80 ? 6.629 -11.631 -21.228 1.00 32.31 80 CYS A N 1
ATOM 661 C CA . CYS A 1 80 ? 6.145 -12.209 -22.474 1.00 36.31 80 CYS A CA 1
ATOM 662 C C . CYS A 1 80 ? 6.956 -13.440 -22.854 1.00 39.45 80 CYS A C 1
ATOM 663 O O . CYS A 1 80 ? 6.402 -14.353 -23.448 1.00 35.31 80 CYS A O 1
ATOM 666 N N . ALA A 1 81 ? 8.228 -13.506 -22.446 1.00 35.90 81 ALA A N 1
ATOM 667 C CA . ALA A 1 81 ? 9.031 -14.688 -22.705 1.00 35.62 81 ALA A CA 1
ATOM 668 C C . ALA A 1 81 ? 8.519 -15.908 -21.936 1.00 39.51 81 ALA A C 1
ATOM 669 O O . ALA A 1 81 ? 8.644 -17.019 -22.450 1.00 41.94 81 ALA A O 1
ATOM 671 N N . TYR A 1 82 ? 7.963 -15.732 -20.728 1.00 32.76 82 TYR A N 1
ATOM 672 C CA . TYR A 1 82 ? 7.572 -16.866 -19.896 1.00 31.41 82 TYR A CA 1
ATOM 673 C C . TYR A 1 82 ? 6.071 -17.155 -20.056 1.00 35.24 82 TYR A C 1
ATOM 674 O O . TYR A 1 82 ? 5.584 -18.202 -19.620 1.00 34.20 82 TYR A O 1
ATOM 683 N N . SER A 1 83 ? 5.348 -16.193 -20.641 1.00 35.64 83 SER A N 1
ATOM 684 C CA A SER A 1 83 ? 3.908 -16.289 -20.819 0.50 34.81 83 SER A CA 1
ATOM 685 C CA B SER A 1 83 ? 3.908 -16.243 -20.832 0.50 36.60 83 SER A CA 1
ATOM 686 C C . SER A 1 83 ? 3.583 -16.720 -22.250 1.00 38.26 83 SER A C 1
ATOM 687 O O . SER A 1 83 ? 2.464 -17.119 -22.517 1.00 47.96 83 SER A O 1
ATOM 692 N N . GLU A 1 84 ? 4.575 -16.653 -23.156 1.00 42.40 84 GLU A N 1
ATOM 693 C CA . GLU A 1 84 ? 4.429 -17.042 -24.551 1.00 52.61 84 GLU A CA 1
ATOM 694 C C . GLU A 1 84 ? 3.587 -15.988 -25.265 1.00 62.32 84 GLU A C 1
ATOM 695 O O . GLU A 1 84 ? 2.984 -16.268 -26.293 1.00 65.06 84 GLU A O 1
ATOM 696 N N . ASN A 1 85 ? 3.555 -14.781 -24.687 1.00 61.30 85 ASN A N 1
ATOM 697 C CA . ASN A 1 85 ? 2.743 -13.654 -25.126 1.00 60.39 85 ASN A CA 1
ATOM 698 C C . ASN A 1 85 ? 1.287 -13.782 -24.697 1.00 51.13 85 ASN A C 1
ATOM 699 O O . ASN A 1 85 ? 0.476 -12.996 -25.142 1.00 56.55 85 ASN A O 1
ATOM 704 N N . ARG A 1 86 ? 0.936 -14.711 -23.815 1.00 50.04 86 ARG A N 1
ATOM 705 C C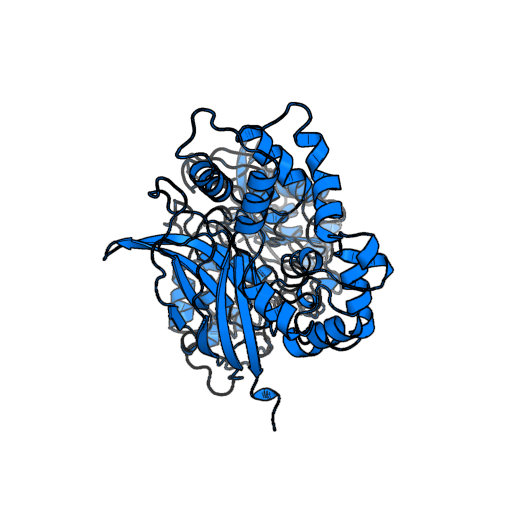A . ARG A 1 86 ? -0.384 -14.648 -23.225 1.00 46.59 86 ARG A CA 1
ATOM 706 C C . ARG A 1 86 ? -0.421 -13.444 -22.296 1.00 48.51 86 ARG A C 1
ATOM 707 O O . ARG A 1 86 ? 0.587 -12.778 -22.076 1.00 52.46 86 ARG A O 1
ATOM 715 N N . LYS A 1 87 ? -1.604 -13.210 -21.749 1.00 42.19 87 LYS A N 1
ATOM 716 C CA . LYS A 1 87 ? -1.907 -12.105 -20.872 1.00 42.16 87 LYS A CA 1
ATOM 717 C C . LYS A 1 87 ? -1.420 -12.381 -19.447 1.00 39.40 87 LYS A C 1
ATOM 718 O O . LYS A 1 87 ? -1.193 -11.451 -18.671 1.00 36.59 87 LYS A O 1
ATOM 724 N N . ASN A 1 88 ? -1.373 -13.659 -19.050 1.00 36.69 88 ASN A N 1
ATOM 725 C CA . ASN A 1 88 ? -1.057 -14.015 -17.672 1.00 35.64 88 ASN A CA 1
ATOM 726 C C . ASN A 1 88 ? 0.011 -15.109 -17.646 1.00 35.25 88 ASN A C 1
ATOM 727 O O . ASN A 1 88 ? 0.223 -15.811 -18.639 1.00 35.02 88 ASN A O 1
ATOM 732 N N . LEU A 1 89 ? 0.703 -15.222 -16.503 1.00 29.20 89 LEU A N 1
ATOM 733 C CA . LEU A 1 89 ? 1.592 -16.351 -16.261 1.00 30.99 89 LEU A CA 1
ATOM 734 C C . LEU A 1 89 ? 0.794 -17.433 -15.538 1.00 28.99 89 LEU A C 1
ATOM 735 O O . LEU A 1 89 ? 0.223 -17.174 -14.479 1.00 31.11 89 LEU A O 1
ATOM 740 N N . ALA A 1 90 ? 0.871 -18.664 -16.040 1.00 29.92 90 ALA A N 1
ATOM 741 C CA . ALA A 1 90 ? 0.451 -19.833 -15.279 1.00 32.43 90 ALA A CA 1
ATOM 742 C C . ALA A 1 90 ? 1.400 -20.034 -14.098 1.00 35.80 90 ALA A C 1
ATOM 743 O O . ALA A 1 90 ? 2.543 -19.595 -14.152 1.00 34.21 90 ALA A O 1
ATOM 745 N N . ASP A 1 91 ? 0.922 -20.675 -13.027 1.00 38.07 91 ASP A N 1
ATOM 746 C CA . ASP A 1 91 ? 1.722 -20.914 -11.838 1.00 37.76 91 ASP A CA 1
ATOM 747 C C . ASP A 1 91 ? 2.974 -21.751 -12.149 1.00 36.98 91 ASP A C 1
ATOM 748 O O . ASP A 1 91 ? 4.002 -21.592 -11.493 1.00 34.50 91 ASP A O 1
ATOM 753 N N . THR A 1 92 ? 2.922 -22.584 -13.192 1.00 37.93 92 THR A N 1
ATOM 754 C CA . THR A 1 92 ? 4.070 -23.379 -13.587 1.00 38.03 92 THR A CA 1
ATOM 755 C C . THR A 1 92 ? 5.057 -22.515 -14.362 1.00 34.73 92 THR A C 1
ATOM 756 O O . THR A 1 92 ? 6.245 -22.791 -14.307 1.00 36.31 92 THR A O 1
ATOM 760 N N . GLU A 1 93 ? 4.563 -21.497 -15.088 1.00 35.04 93 GLU A N 1
ATOM 761 C CA . GLU A 1 93 ? 5.395 -20.571 -15.850 1.00 34.32 93 GLU A CA 1
ATOM 762 C C . GLU A 1 93 ? 6.159 -19.631 -14.907 1.00 32.85 93 GLU A C 1
ATOM 763 O O . GLU A 1 93 ? 7.350 -19.398 -15.136 1.00 32.00 93 GLU A O 1
ATOM 769 N N . LEU A 1 94 ? 5.491 -19.178 -13.830 1.00 28.51 94 LEU A N 1
ATOM 770 C CA . LEU A 1 94 ? 6.094 -18.368 -12.782 1.00 28.71 94 LEU A CA 1
ATOM 771 C C . LEU A 1 94 ? 7.146 -19.169 -12.020 1.00 30.40 94 LEU A C 1
ATOM 772 O O . LEU A 1 94 ? 8.206 -18.630 -11.691 1.00 26.56 94 LEU A O 1
ATOM 777 N N . THR A 1 95 ? 6.829 -20.433 -11.711 1.00 29.18 95 THR A N 1
ATOM 778 C CA . THR A 1 95 ? 7.781 -21.342 -11.081 1.00 34.54 95 THR A CA 1
ATOM 779 C C . THR A 1 95 ? 9.059 -21.411 -11.924 1.00 31.18 95 THR A C 1
ATOM 780 O O . THR A 1 95 ? 10.175 -21.237 -11.426 1.00 30.11 95 THR A O 1
ATOM 784 N N . ALA A 1 96 ? 8.887 -21.652 -13.210 1.00 26.99 96 ALA A N 1
ATOM 785 C CA . ALA A 1 96 ? 10.026 -21.688 -14.099 1.00 28.88 96 ALA A CA 1
ATOM 786 C C . ALA A 1 96 ? 10.864 -20.411 -13.946 1.00 29.62 96 ALA A C 1
ATOM 787 O O . ALA A 1 96 ? 12.087 -20.479 -13.870 1.00 25.07 96 ALA A O 1
ATOM 789 N N . PHE A 1 97 ? 10.203 -19.240 -13.906 1.00 26.81 97 PHE A N 1
ATOM 790 C CA . PHE A 1 97 ? 10.919 -17.975 -13.892 1.00 22.85 97 PHE A CA 1
ATOM 791 C C . PHE A 1 97 ? 11.709 -17.853 -12.589 1.00 20.88 97 PHE A C 1
ATOM 792 O O . PHE A 1 97 ? 12.870 -17.419 -12.593 1.00 22.17 97 PHE A O 1
ATOM 800 N N . LEU A 1 98 ? 11.063 -18.176 -11.468 1.00 20.45 98 LEU A N 1
ATOM 801 C CA . LEU A 1 98 ? 11.711 -18.054 -10.172 1.00 24.28 98 LEU A CA 1
ATOM 802 C C . LEU A 1 98 ? 12.968 -18.921 -10.058 1.00 25.06 98 LEU A C 1
ATOM 803 O O . LEU A 1 98 ? 13.942 -18.512 -9.417 1.00 21.97 98 LEU A O 1
ATOM 808 N N . LYS A 1 99 ? 12.905 -20.148 -10.578 1.00 25.66 99 LYS A N 1
ATOM 809 C CA . LYS A 1 99 ? 14.010 -21.091 -10.439 1.00 27.58 99 LYS A CA 1
ATOM 810 C C . LYS A 1 99 ? 15.144 -20.736 -11.399 1.00 25.66 99 LYS A C 1
ATOM 811 O O . LYS A 1 99 ? 16.295 -20.667 -10.987 1.00 27.63 99 LYS A O 1
ATOM 817 N N . LYS A 1 100 ? 14.805 -20.499 -12.676 1.00 23.04 100 LYS A N 1
ATOM 818 C CA . LYS A 1 100 ? 15.793 -20.375 -13.729 1.00 26.02 100 LYS A CA 1
ATOM 819 C C . LYS A 1 100 ? 16.393 -18.967 -13.760 1.00 27.25 100 LYS A C 1
ATOM 820 O O . LYS A 1 100 ? 17.512 -18.796 -14.221 1.00 28.67 100 LYS A O 1
ATOM 826 N N . GLU A 1 101 ? 15.626 -17.938 -13.380 1.00 25.99 101 GLU A N 1
ATOM 827 C CA . GLU A 1 101 ? 16.088 -16.566 -13.588 1.00 26.91 101 GLU A CA 1
ATOM 828 C C . GLU A 1 101 ? 16.419 -15.849 -12.278 1.00 21.20 101 GLU A C 1
ATOM 829 O O . GLU A 1 101 ? 17.090 -14.819 -12.324 1.00 20.80 101 GLU A O 1
ATOM 835 N N . GLN A 1 102 ? 15.907 -16.340 -11.148 1.00 19.93 102 GLN A N 1
ATOM 836 C CA . GLN A 1 102 ? 16.277 -15.817 -9.833 1.00 21.77 102 GLN A CA 1
ATOM 837 C C . GLN A 1 102 ? 16.858 -16.902 -8.939 1.00 22.64 102 GLN A C 1
ATOM 838 O O . GLN A 1 102 ? 17.077 -16.651 -7.763 1.00 24.21 102 GLN A O 1
ATOM 844 N N . PHE A 1 103 ? 17.109 -18.093 -9.482 1.00 23.68 103 PHE A N 1
ATOM 845 C CA . PHE A 1 103 ? 17.729 -19.167 -8.723 1.00 29.18 103 PHE A CA 1
ATOM 846 C C . PHE A 1 103 ? 17.090 -19.343 -7.340 1.00 31.56 103 PHE A C 1
ATOM 847 O O . PHE A 1 103 ? 17.806 -19.689 -6.413 1.00 31.38 103 PHE A O 1
ATOM 855 N N . LYS A 1 104 ? 15.772 -19.099 -7.208 1.00 35.36 104 LYS A N 1
ATOM 856 C CA . LYS A 1 104 ? 14.984 -19.340 -5.998 1.00 35.90 104 LYS A CA 1
ATOM 857 C C . LYS A 1 104 ? 14.536 -20.799 -5.983 1.00 38.41 104 LYS A C 1
ATOM 858 O O . LYS A 1 104 ? 13.365 -21.087 -6.201 1.00 41.68 104 LYS A O 1
ATOM 864 N N . THR A 1 105 ? 15.499 -21.708 -5.786 1.00 44.44 105 THR A N 1
ATOM 865 C CA . THR A 1 105 ? 15.272 -23.142 -5.841 1.00 52.12 105 THR A CA 1
ATOM 866 C C . THR A 1 105 ? 14.946 -23.649 -4.440 1.00 63.27 105 THR A C 1
ATOM 867 O O . THR A 1 105 ? 15.216 -22.974 -3.443 1.00 75.00 105 THR A O 1
ATOM 871 N N . GLU A 1 106 ? 14.384 -24.857 -4.389 1.00 65.77 106 GLU A N 1
ATOM 872 C CA . GLU A 1 106 ? 13.922 -25.458 -3.147 1.00 78.83 106 GLU A CA 1
ATOM 873 C C . GLU A 1 106 ? 12.705 -24.671 -2.654 1.00 79.39 106 GLU A C 1
ATOM 874 O O . GLU A 1 106 ? 12.833 -23.640 -1.992 1.00 77.72 106 GLU A O 1
ATOM 880 N N . GLY A 1 107 ? 11.522 -25.182 -3.022 1.00 79.06 107 GLY A N 1
ATOM 881 C CA . GLY A 1 107 ? 10.248 -24.571 -2.688 1.00 82.98 107 GLY A CA 1
ATOM 882 C C . GLY A 1 107 ? 9.810 -23.537 -3.725 1.00 83.89 107 GLY A C 1
ATOM 883 O O . GLY A 1 107 ? 9.317 -22.478 -3.346 1.00 95.90 107 GLY A O 1
ATOM 884 N N . ALA A 1 108 ? 9.966 -23.856 -5.022 1.00 81.82 108 ALA A N 1
ATOM 885 C CA . ALA A 1 108 ? 9.660 -22.926 -6.107 1.00 85.04 108 ALA A CA 1
ATOM 886 C C . ALA A 1 108 ? 8.185 -23.008 -6.516 1.00 92.60 108 ALA A C 1
ATOM 887 O O . ALA A 1 108 ? 7.557 -21.973 -6.743 1.00 84.87 108 ALA A O 1
ATOM 889 N N . GLU A 1 109 ? 7.648 -24.234 -6.644 1.00 92.19 109 GLU A N 1
ATOM 890 C CA . GLU A 1 109 ? 6.209 -24.448 -6.732 1.00 80.60 109 GLU A CA 1
ATOM 891 C C . GLU A 1 109 ? 5.533 -23.737 -5.556 1.00 76.18 109 GLU A C 1
ATOM 892 O O . GLU A 1 109 ? 4.501 -23.087 -5.734 1.00 63.58 109 GLU A O 1
ATOM 893 N N . THR A 1 110 ? 6.159 -23.842 -4.370 1.00 68.31 110 THR A N 1
ATOM 894 C CA . THR A 1 110 ? 5.717 -23.169 -3.157 1.00 63.62 110 THR A CA 1
ATOM 895 C C . THR A 1 110 ? 5.813 -21.648 -3.300 1.00 58.55 110 THR A C 1
ATOM 896 O O . THR A 1 110 ? 4.847 -20.950 -3.017 1.00 50.51 110 THR A O 1
ATOM 897 N N . THR A 1 111 ? 6.980 -21.126 -3.718 1.00 56.81 111 THR A N 1
ATOM 898 C CA . THR A 1 111 ? 7.191 -19.681 -3.711 1.00 50.00 111 THR A CA 1
ATOM 899 C C . THR A 1 111 ? 6.292 -19.035 -4.783 1.00 33.97 111 THR A C 1
ATOM 900 O O . THR A 1 111 ? 5.857 -17.910 -4.586 1.00 34.30 111 THR A O 1
ATOM 904 N N . ALA A 1 112 ? 6.038 -19.722 -5.903 1.00 32.28 112 ALA A N 1
ATOM 905 C CA . ALA A 1 112 ? 5.126 -19.228 -6.932 1.00 39.10 112 ALA A CA 1
ATOM 906 C C . ALA A 1 112 ? 3.757 -18.916 -6.331 1.00 45.25 112 ALA A C 1
ATOM 907 O O . ALA A 1 112 ? 3.260 -17.803 -6.469 1.00 39.37 112 ALA A O 1
ATOM 909 N N . LEU A 1 113 ? 3.173 -19.894 -5.630 1.00 47.06 113 LEU A N 1
ATOM 910 C CA . LEU A 1 113 ? 1.893 -19.677 -4.993 1.00 47.55 113 LEU A CA 1
ATOM 911 C C . LEU A 1 113 ? 2.003 -18.456 -4.105 1.00 39.64 113 LEU A C 1
ATOM 912 O O . LEU A 1 113 ? 1.139 -17.589 -4.127 1.00 41.77 113 LEU A O 1
ATOM 917 N N . GLU A 1 114 ? 3.067 -18.392 -3.320 1.00 38.79 114 GLU A N 1
ATOM 918 C CA . GLU A 1 114 ? 3.205 -17.302 -2.360 1.00 41.36 114 GLU A CA 1
ATOM 919 C C . GLU A 1 114 ? 3.337 -15.938 -3.050 1.00 40.31 114 GLU A C 1
ATOM 920 O O . GLU A 1 114 ? 2.865 -14.931 -2.519 1.00 40.03 114 GLU A O 1
ATOM 926 N N . VAL A 1 115 ? 4.040 -15.882 -4.192 1.00 35.48 115 VAL A N 1
ATOM 927 C CA . VAL A 1 115 ? 4.191 -14.636 -4.949 1.00 36.63 115 VAL A CA 1
ATOM 928 C C . VAL A 1 115 ? 2.813 -14.131 -5.417 1.00 28.91 115 VAL A C 1
ATOM 929 O O . VAL A 1 115 ? 2.505 -12.951 -5.318 1.00 27.50 115 VAL A O 1
ATOM 933 N N . ILE A 1 116 ? 1.984 -15.041 -5.939 1.00 30.59 116 ILE A N 1
ATOM 934 C CA . ILE A 1 116 ? 0.646 -14.703 -6.405 1.00 32.83 116 ILE A CA 1
ATOM 935 C C . ILE A 1 116 ? -0.210 -14.176 -5.256 1.00 35.75 116 ILE A C 1
ATOM 936 O O . ILE A 1 116 ? -0.717 -13.047 -5.329 1.00 32.86 116 ILE A O 1
ATOM 941 N N . LEU A 1 117 ? -0.258 -14.929 -4.146 1.00 37.13 117 LEU A N 1
ATOM 942 C CA . LEU A 1 117 ? -1.038 -14.537 -2.974 1.00 39.50 117 LEU A CA 1
ATOM 943 C C . LEU A 1 117 ? -0.569 -13.202 -2.400 1.00 40.79 117 LEU A C 1
ATOM 944 O O . LEU A 1 117 ? -1.356 -12.413 -1.882 1.00 41.37 117 LEU A O 1
ATOM 949 N N . LYS A 1 118 ? 0.731 -12.938 -2.481 1.00 42.77 118 LYS A N 1
ATOM 950 C CA . LYS A 1 118 ? 1.289 -11.733 -1.895 1.00 40.11 118 LYS A CA 1
ATOM 951 C C . LYS A 1 118 ? 1.175 -10.545 -2.856 1.00 34.27 118 LYS A C 1
ATOM 952 O O . LYS A 1 118 ? 1.073 -9.415 -2.391 1.00 34.63 118 LYS A O 1
ATOM 958 N N . TYR A 1 119 ? 1.219 -10.734 -4.184 1.00 29.94 119 TYR A N 1
ATOM 959 C CA . TYR A 1 119 ? 1.425 -9.551 -5.027 1.00 31.52 119 TYR A CA 1
ATOM 960 C C . TYR A 1 119 ? 0.371 -9.353 -6.121 1.00 30.71 119 TYR A C 1
ATOM 961 O O . TYR A 1 119 ? 0.343 -8.280 -6.730 1.00 31.38 119 TYR A O 1
ATOM 970 N N . GLU A 1 120 ? -0.398 -10.385 -6.467 1.00 30.58 120 GLU A N 1
ATOM 971 C CA . GLU A 1 120 ? -1.325 -10.255 -7.574 1.00 34.19 120 GLU A CA 1
ATOM 972 C C . GLU A 1 120 ? -2.483 -9.346 -7.140 1.00 33.99 120 GLU A C 1
ATOM 973 O O . GLU A 1 120 ? -3.169 -9.627 -6.164 1.00 33.12 120 GLU A O 1
ATOM 979 N N . PRO A 1 121 ? -2.732 -8.196 -7.798 1.00 30.72 121 PRO A N 1
ATOM 980 C CA . PRO A 1 121 ? -3.838 -7.341 -7.379 1.00 33.18 121 PRO A CA 1
ATOM 981 C C . PRO A 1 121 ? -5.197 -7.640 -8.022 1.00 33.96 121 PRO A C 1
ATOM 982 O O . PRO A 1 121 ? -6.207 -7.198 -7.496 1.00 37.68 121 PRO A O 1
ATOM 986 N N . ILE A 1 122 ? -5.228 -8.317 -9.178 1.00 35.13 122 ILE A N 1
ATOM 987 C CA . ILE A 1 122 ? -6.477 -8.610 -9.866 1.00 33.98 122 ILE A CA 1
ATOM 988 C C . ILE A 1 122 ? -7.085 -9.881 -9.273 1.00 38.41 122 ILE A C 1
ATOM 989 O O . ILE A 1 122 ? -6.553 -10.971 -9.472 1.00 35.18 122 ILE A O 1
ATOM 994 N N . ASP A 1 123 ? -8.203 -9.717 -8.540 1.00 42.95 123 ASP A N 1
ATOM 995 C CA . ASP A 1 123 ? -8.815 -10.769 -7.724 1.00 46.86 123 ASP A CA 1
ATOM 996 C C . ASP A 1 123 ? -9.147 -11.984 -8.595 1.00 40.66 123 ASP A C 1
ATOM 997 O O . ASP A 1 123 ? -8.882 -13.133 -8.239 1.00 41.59 123 ASP A O 1
ATOM 1002 N N . GLU A 1 124 ? -9.660 -11.719 -9.785 1.00 38.93 124 GLU A N 1
ATOM 1003 C CA . GLU A 1 124 ? -9.969 -12.772 -10.733 1.00 42.83 124 GLU A CA 1
ATOM 1004 C C . GLU A 1 124 ? -8.734 -13.654 -10.925 1.00 47.88 124 GLU A C 1
ATOM 1005 O O . GLU A 1 124 ? -8.789 -14.868 -10.716 1.00 53.98 124 GLU A O 1
ATOM 1008 N N . VAL A 1 125 ? -7.618 -13.016 -11.320 1.00 47.67 125 VAL A N 1
ATOM 1009 C CA . VAL A 1 125 ? -6.391 -13.691 -11.723 1.00 39.56 125 VAL A CA 1
ATOM 1010 C C . VAL A 1 125 ? -5.824 -14.455 -10.520 1.00 31.29 125 VAL A C 1
ATOM 1011 O O . VAL A 1 125 ? -5.419 -15.599 -10.666 1.00 31.07 125 VAL A O 1
ATOM 1015 N N . ARG A 1 126 ? -5.821 -13.819 -9.337 1.00 32.60 126 ARG A N 1
ATOM 1016 C CA . ARG A 1 126 ? -5.296 -14.393 -8.112 1.00 36.97 126 ARG A CA 1
ATOM 1017 C C . ARG A 1 126 ? -6.008 -15.695 -7.762 1.00 47.44 126 ARG A C 1
ATOM 1018 O O . ARG A 1 126 ? -5.375 -16.577 -7.191 1.00 50.18 126 ARG A O 1
ATOM 1026 N N . LYS A 1 127 ? -7.308 -15.799 -8.082 1.00 54.47 127 LYS A N 1
ATOM 1027 C CA . LYS A 1 127 ? -8.100 -16.978 -7.752 1.00 53.25 127 LYS A CA 1
ATOM 1028 C C . LYS A 1 127 ? -7.794 -18.102 -8.729 1.00 47.93 127 LYS A C 1
ATOM 1029 O O . LYS A 1 127 ? -7.773 -19.256 -8.318 1.00 54.57 127 LYS A O 1
ATOM 1035 N N . ARG A 1 128 ? -7.515 -17.780 -9.994 1.00 37.53 128 ARG A N 1
ATOM 1036 C CA . ARG A 1 128 ? -7.045 -18.809 -10.896 1.00 34.10 128 ARG A CA 1
ATOM 1037 C C . ARG A 1 128 ? -5.589 -19.249 -10.641 1.00 31.78 128 ARG A C 1
ATOM 1038 O O . ARG A 1 128 ? -5.051 -20.000 -11.451 1.00 40.24 128 ARG A O 1
ATOM 1046 N N . ARG A 1 129 ? -4.928 -18.797 -9.574 1.00 37.11 129 ARG A N 1
ATOM 1047 C CA . ARG A 1 129 ? -3.515 -19.110 -9.333 1.00 44.34 129 ARG A CA 1
ATOM 1048 C C . ARG A 1 129 ? -2.676 -18.703 -10.548 1.00 42.03 129 ARG A C 1
ATOM 1049 O O . ARG A 1 129 ? -1.912 -19.501 -11.106 1.00 38.21 129 ARG A O 1
ATOM 1057 N N . GLN A 1 130 ? -2.858 -17.449 -10.977 1.00 37.23 130 GLN A N 1
ATOM 1058 C CA . GLN A 1 130 ? -2.057 -16.899 -12.049 1.00 32.60 130 GLN A CA 1
ATOM 1059 C C . GLN A 1 130 ? -1.531 -15.536 -11.602 1.00 29.65 130 GLN A C 1
ATOM 1060 O O . GLN A 1 130 ? -1.965 -14.996 -10.574 1.00 27.27 130 GLN A O 1
ATOM 1066 N N . LEU A 1 131 ? -0.634 -14.978 -12.431 1.00 29.45 131 LEU A N 1
ATOM 1067 C CA . LEU A 1 131 ? -0.018 -13.677 -12.195 1.00 26.98 131 LEU A CA 1
ATOM 1068 C C . LEU A 1 131 ? -0.184 -12.834 -13.449 1.00 24.93 131 LEU A C 1
ATOM 1069 O O . LEU A 1 131 ? 0.250 -13.245 -14.518 1.00 30.14 131 LEU A O 1
ATOM 1074 N N . SER A 1 132 ? -0.795 -11.655 -13.293 1.00 25.70 132 SER A N 1
ATOM 1075 C CA . SER A 1 132 ? -0.877 -10.664 -14.364 1.00 25.07 132 SER A CA 1
ATOM 1076 C C . SER A 1 132 ? 0.421 -9.866 -14.459 1.00 24.37 132 SER A C 1
ATOM 1077 O O . SER A 1 132 ? 1.278 -9.956 -13.580 1.00 20.46 132 SER A O 1
ATOM 1080 N N . PHE A 1 133 ? 0.520 -9.061 -15.511 1.00 24.05 133 PHE A N 1
ATOM 1081 C CA . PHE A 1 133 ? 1.637 -8.150 -15.651 1.00 25.42 133 PHE A CA 1
ATOM 1082 C C . PHE A 1 133 ? 1.645 -7.144 -14.506 1.00 26.06 133 PHE A C 1
ATOM 1083 O O . PHE A 1 133 ? 2.713 -6.823 -13.975 1.00 26.01 133 PHE A O 1
ATOM 1091 N N . GLU A 1 134 ? 0.467 -6.703 -14.085 1.00 23.86 134 GLU A N 1
ATOM 1092 C CA . GLU A 1 134 ? 0.357 -5.852 -12.917 1.00 25.05 134 GLU A CA 1
ATOM 1093 C C . GLU A 1 134 ? 0.965 -6.525 -11.691 1.00 23.68 134 GLU A C 1
ATOM 1094 O O . GLU A 1 134 ? 1.686 -5.883 -10.918 1.00 21.50 134 GLU A O 1
ATOM 1100 N N . GLY A 1 135 ? 0.705 -7.820 -11.520 1.00 23.55 135 GLY A N 1
ATOM 1101 C CA . GLY A 1 135 ? 1.259 -8.525 -10.371 1.00 23.06 135 GLY A CA 1
ATOM 1102 C C . GLY A 1 135 ? 2.771 -8.740 -10.488 1.00 21.87 135 GLY A C 1
ATOM 1103 O O . GLY A 1 135 ? 3.465 -8.755 -9.485 1.00 22.37 135 GLY A O 1
ATOM 1104 N N . PHE A 1 136 ? 3.255 -8.946 -11.712 1.00 20.66 136 PHE A N 1
ATOM 1105 C CA . PHE A 1 136 ? 4.656 -9.180 -11.981 1.00 23.79 136 PHE A CA 1
ATOM 1106 C C . PHE A 1 136 ? 5.456 -7.907 -11.673 1.00 24.30 136 PHE A C 1
ATOM 1107 O O . PHE A 1 136 ? 6.485 -7.971 -10.997 1.00 22.79 136 PHE A O 1
ATOM 1115 N N . ILE A 1 137 ? 4.953 -6.748 -12.109 1.00 21.67 137 ILE A N 1
ATOM 1116 C CA A ILE A 1 137 ? 5.587 -5.467 -11.823 0.38 21.47 137 ILE A CA 1
ATOM 1117 C CA C ILE A 1 137 ? 5.678 -5.526 -11.827 0.62 23.01 137 ILE A CA 1
ATOM 1118 C C . ILE A 1 137 ? 5.712 -5.305 -10.314 1.00 22.22 137 ILE A C 1
ATOM 1119 O O . ILE A 1 137 ? 6.707 -4.829 -9.794 1.00 24.03 137 ILE A O 1
ATOM 1128 N N . ARG A 1 138 ? 4.667 -5.683 -9.596 1.00 21.86 138 ARG A N 1
ATOM 1129 C CA . ARG A 1 138 ? 4.680 -5.449 -8.164 1.00 21.76 138 ARG A CA 1
ATOM 1130 C C . ARG A 1 138 ? 5.708 -6.364 -7.498 1.00 21.35 138 ARG A C 1
ATOM 1131 O O . ARG A 1 138 ? 6.362 -5.984 -6.528 1.00 19.33 138 ARG A O 1
ATOM 1139 N N . TYR A 1 139 ? 5.788 -7.604 -7.973 1.00 20.90 139 TYR A N 1
ATOM 1140 C CA . TYR A 1 139 ? 6.705 -8.564 -7.371 1.00 22.92 139 TYR A CA 1
ATOM 1141 C C . TYR A 1 139 ? 8.152 -8.109 -7.629 1.00 21.49 139 TYR A C 1
ATOM 1142 O O . TYR A 1 139 ? 8.974 -8.054 -6.705 1.00 22.02 139 TYR A O 1
ATOM 1151 N N . MET A 1 140 ? 8.435 -7.749 -8.880 1.00 21.43 140 MET A N 1
ATOM 1152 C CA . MET A 1 140 ? 9.786 -7.392 -9.314 1.00 24.16 140 MET A CA 1
ATOM 1153 C C . MET A 1 140 ? 10.257 -6.074 -8.680 1.00 22.93 140 MET A C 1
ATOM 1154 O O . MET A 1 140 ? 11.460 -5.828 -8.607 1.00 20.65 140 MET A O 1
ATOM 1159 N N . SER A 1 141 ? 9.319 -5.249 -8.214 1.00 23.76 141 SER A N 1
ATOM 1160 C CA . SER A 1 141 ? 9.631 -3.984 -7.552 1.00 23.10 141 SER A CA 1
ATOM 1161 C C . SER A 1 141 ? 9.651 -4.128 -6.038 1.00 22.67 141 SER A C 1
ATOM 1162 O O . SER A 1 141 ? 9.755 -3.131 -5.361 1.00 27.26 141 SER A O 1
ATOM 1165 N N . SER A 1 142 ? 9.458 -5.330 -5.497 1.00 22.37 142 SER A N 1
ATOM 1166 C CA . SER A 1 142 ? 9.304 -5.512 -4.070 1.0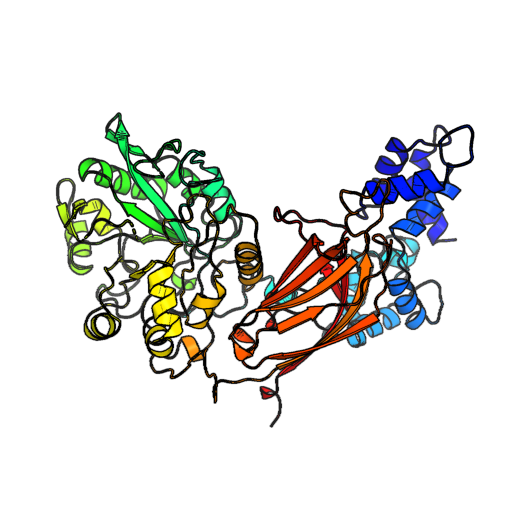0 23.15 142 SER A CA 1
ATOM 1167 C C . SER A 1 142 ? 10.665 -5.767 -3.410 1.00 25.49 142 SER A C 1
ATOM 1168 O O . SER A 1 142 ? 11.671 -6.023 -4.076 1.00 24.20 142 SER A O 1
ATOM 1171 N N . GLU A 1 143 ? 10.641 -5.838 -2.078 1.00 28.44 143 GLU A N 1
ATOM 1172 C CA . GLU A 1 143 ? 11.779 -6.244 -1.268 1.00 32.29 143 GLU A CA 1
ATOM 1173 C C . GLU A 1 143 ? 12.141 -7.710 -1.477 1.00 32.65 143 GLU A C 1
ATOM 1174 O O . GLU A 1 143 ? 13.229 -8.122 -1.093 1.00 33.89 143 GLU A O 1
ATOM 1180 N N . ASP A 1 144 ? 11.278 -8.503 -2.116 1.00 29.82 144 ASP A N 1
ATOM 1181 C CA . ASP A 1 144 ? 11.668 -9.879 -2.387 1.00 31.41 144 ASP A CA 1
ATOM 1182 C C . ASP A 1 144 ? 12.720 -10.003 -3.505 1.00 28.97 144 ASP A C 1
ATOM 1183 O O . ASP A 1 144 ? 13.257 -11.093 -3.679 1.00 27.98 144 ASP A O 1
ATOM 1188 N N . CYS A 1 145 ? 12.995 -8.932 -4.273 1.00 23.19 145 CYS A N 1
ATOM 1189 C CA A CYS A 1 145 ? 13.758 -9.018 -5.507 0.50 22.50 145 CYS A CA 1
ATOM 1190 C CA B CYS A 1 145 ? 13.758 -9.018 -5.507 0.50 22.50 145 CYS A CA 1
ATOM 1191 C C . CYS A 1 145 ? 14.874 -7.981 -5.563 1.00 21.07 145 CYS A C 1
ATOM 1192 O O . CYS A 1 145 ? 15.396 -7.717 -6.651 1.00 19.78 145 CYS A O 1
ATOM 1197 N N . THR A 1 146 ? 15.216 -7.413 -4.400 1.00 19.85 146 THR A N 1
ATOM 1198 C CA . THR A 1 146 ? 16.308 -6.482 -4.271 1.00 22.03 146 THR A CA 1
ATOM 1199 C C . THR A 1 146 ? 17.629 -7.256 -4.235 1.00 21.84 146 THR A C 1
ATOM 1200 O O . THR A 1 146 ? 17.676 -8.470 -4.107 1.00 22.46 146 THR A O 1
ATOM 1204 N N . ILE A 1 147 ? 18.736 -6.556 -4.442 1.00 20.30 147 ILE A N 1
ATOM 1205 C CA . ILE A 1 147 ? 20.017 -7.203 -4.688 1.00 19.15 147 ILE A CA 1
ATOM 1206 C C . ILE A 1 147 ? 20.631 -7.757 -3.403 1.00 18.37 147 ILE A C 1
ATOM 1207 O O . ILE A 1 147 ? 21.555 -8.564 -3.492 1.00 21.64 147 ILE A O 1
ATOM 1212 N N . PHE A 1 148 ? 20.187 -7.302 -2.226 1.00 18.08 148 PHE A N 1
ATOM 1213 C CA . PHE A 1 148 ? 20.755 -7.790 -0.977 1.00 19.34 148 PHE A CA 1
ATOM 1214 C C . PHE A 1 148 ? 20.105 -9.137 -0.636 1.00 19.44 148 PHE A C 1
ATOM 1215 O O . PHE A 1 148 ? 18.889 -9.210 -0.577 1.00 19.33 148 PHE A O 1
ATOM 1223 N N . LYS A 1 149 ? 20.897 -10.203 -0.473 1.00 19.38 149 LYS A N 1
ATOM 1224 C CA . LYS A 1 149 ? 20.378 -11.540 -0.190 1.00 23.25 149 LYS A CA 1
ATOM 1225 C C . LYS A 1 149 ? 19.452 -11.595 1.031 1.00 24.79 149 LYS A C 1
ATOM 1226 O O . LYS A 1 149 ? 19.837 -11.262 2.153 1.00 17.77 149 LYS A O 1
ATOM 1232 N N . LYS A 1 150 ? 18.279 -12.188 0.834 1.00 25.24 150 LYS A N 1
ATOM 1233 C CA . LYS A 1 150 ? 17.284 -12.322 1.880 1.00 26.39 150 LYS A CA 1
ATOM 1234 C C . LYS A 1 150 ? 17.845 -13.083 3.086 1.00 22.84 150 LYS A C 1
ATOM 1235 O O . LYS A 1 150 ? 17.562 -12.701 4.211 1.00 24.35 150 LYS A O 1
ATOM 1238 N N . GLU A 1 151 ? 18.685 -14.083 2.861 1.00 23.56 151 GLU A N 1
ATOM 1239 C CA . GLU A 1 151 ? 19.258 -14.876 3.940 1.00 27.52 151 GLU A CA 1
ATOM 1240 C C . GLU A 1 151 ? 20.180 -14.030 4.815 1.00 24.52 151 GLU A C 1
ATOM 1241 O O . GLU A 1 151 ? 20.418 -14.431 5.937 1.00 23.68 151 GLU A O 1
ATOM 1247 N N . HIS A 1 152 ? 20.730 -12.905 4.306 1.00 20.76 152 HIS A N 1
ATOM 1248 C CA . HIS A 1 152 ? 21.615 -12.077 5.120 1.00 19.63 152 HIS A CA 1
ATOM 1249 C C . HIS A 1 152 ? 20.858 -11.020 5.925 1.00 20.57 152 HIS A C 1
ATOM 1250 O O . HIS A 1 152 ? 21.463 -10.305 6.715 1.00 20.12 152 HIS A O 1
ATOM 1257 N N . ARG A 1 153 ? 19.528 -10.961 5.811 1.00 20.36 153 ARG A N 1
ATOM 1258 C CA . ARG A 1 153 ? 18.749 -9.954 6.519 1.00 22.39 153 ARG A CA 1
ATOM 1259 C C . ARG A 1 153 ? 18.398 -10.439 7.921 1.00 22.92 153 ARG A C 1
ATOM 1260 O O . ARG A 1 153 ? 17.747 -9.729 8.657 1.00 29.07 153 ARG A O 1
ATOM 1268 N N . THR A 1 154 ? 18.886 -11.606 8.323 1.00 21.95 154 THR A N 1
ATOM 1269 C CA . THR A 1 154 ? 18.766 -12.049 9.703 1.00 24.95 154 THR A CA 1
ATOM 1270 C C . THR A 1 154 ? 20.162 -12.333 10.268 1.00 22.84 154 THR A C 1
ATOM 1271 O O . THR A 1 154 ? 21.132 -12.388 9.514 1.00 22.40 154 THR A O 1
ATOM 1275 N N . VAL A 1 155 ? 20.267 -12.563 11.583 1.00 21.81 155 VAL A N 1
ATOM 1276 C CA . VAL A 1 155 ? 21.526 -12.892 12.217 1.00 20.41 155 VAL A CA 1
ATOM 1277 C C . VAL A 1 155 ? 21.861 -14.344 11.889 1.00 21.45 155 VAL A C 1
ATOM 1278 O O . VAL A 1 155 ? 21.259 -15.238 12.448 1.00 25.20 155 VAL A O 1
ATOM 1282 N N . TYR A 1 156 ? 22.767 -14.575 10.947 1.00 18.53 156 TYR A N 1
ATOM 1283 C CA . TYR A 1 156 ? 23.035 -15.913 10.464 1.00 19.93 156 TYR A CA 1
ATOM 1284 C C . TYR A 1 156 ? 24.465 -16.323 10.780 1.00 20.11 156 TYR A C 1
ATOM 1285 O O . TYR A 1 156 ? 24.792 -17.483 10.590 1.00 20.79 156 TYR A O 1
ATOM 1294 N N . GLN A 1 157 ? 25.338 -15.399 11.201 1.00 18.12 157 GLN A N 1
ATOM 1295 C CA . GLN A 1 157 ? 26.730 -15.746 11.421 1.00 17.80 157 GLN A CA 1
ATOM 1296 C C . GLN A 1 157 ? 26.900 -16.358 12.801 1.00 17.39 157 GLN A C 1
ATOM 1297 O O . GLN A 1 157 ? 26.051 -16.196 13.669 1.00 16.91 157 GLN A O 1
ATOM 1303 N N . ASP A 1 158 ? 28.025 -17.050 12.997 1.00 17.66 158 ASP A N 1
ATOM 1304 C CA . ASP A 1 158 ? 28.333 -17.624 14.299 1.00 18.30 158 ASP A CA 1
ATOM 1305 C C . ASP A 1 158 ? 28.723 -16.532 15.306 1.00 16.38 158 ASP A C 1
ATOM 1306 O O . ASP A 1 158 ? 29.824 -15.994 15.259 1.00 17.15 158 ASP A O 1
ATOM 1311 N N . MET A 1 159 ? 27.871 -16.324 16.312 1.00 16.44 159 MET A N 1
ATOM 1312 C CA . MET A 1 159 ? 28.030 -15.268 17.303 1.00 17.17 159 MET A CA 1
ATOM 1313 C C . MET A 1 159 ? 28.680 -15.788 18.599 1.00 17.46 159 MET A C 1
ATOM 1314 O O . MET A 1 159 ? 28.597 -15.123 19.629 1.00 17.63 159 MET A O 1
ATOM 1319 N N . ASN A 1 160 ? 29.379 -16.932 18.554 1.00 19.54 160 ASN A N 1
ATOM 1320 C CA . ASN A 1 160 ? 29.883 -17.562 19.771 1.00 19.15 160 ASN A CA 1
ATOM 1321 C C . ASN A 1 160 ? 31.393 -17.507 19.871 1.00 20.84 160 ASN A C 1
ATOM 1322 O O . ASN A 1 160 ? 31.952 -18.213 20.700 1.00 20.67 160 ASN A O 1
ATOM 1327 N N . HIS A 1 161 ? 32.046 -16.675 19.054 1.00 20.81 161 HIS A N 1
ATOM 1328 C CA . HIS A 1 161 ? 33.474 -16.461 19.185 1.00 20.84 161 HIS A CA 1
ATOM 1329 C C . HIS A 1 161 ? 33.752 -15.289 20.136 1.00 19.60 161 HIS A C 1
ATOM 1330 O O . HIS A 1 161 ? 32.906 -14.427 20.366 1.00 16.63 161 HIS A O 1
ATOM 1337 N N . PRO A 1 162 ? 34.991 -15.167 20.646 1.00 20.98 162 PRO A N 1
ATOM 1338 C CA . PRO A 1 162 ? 35.369 -14.035 21.493 1.00 21.02 162 PRO A CA 1
ATOM 1339 C C . PRO A 1 162 ? 35.107 -12.713 20.762 1.00 20.54 162 PRO A C 1
ATOM 1340 O O . PRO A 1 162 ? 35.183 -12.669 19.536 1.00 18.53 162 PRO A O 1
ATOM 1344 N N . LEU A 1 163 ? 34.851 -11.648 21.535 1.00 21.30 163 LEU A N 1
ATOM 1345 C CA A LEU A 1 163 ? 34.464 -10.331 21.016 0.50 21.17 163 LEU A CA 1
ATOM 1346 C CA B LEU A 1 163 ? 34.442 -10.355 21.000 0.50 20.07 163 LEU A CA 1
ATOM 1347 C C . LEU A 1 163 ? 35.478 -9.779 20.027 1.00 19.15 163 LEU A C 1
ATOM 1348 O O . LEU A 1 163 ? 35.113 -9.065 19.083 1.00 17.20 163 LEU A O 1
ATOM 1357 N N . CYS A 1 164 ? 36.756 -10.079 20.248 1.00 18.69 164 CYS A N 1
ATOM 1358 C CA . CYS A 1 164 ? 37.814 -9.554 19.403 1.00 19.91 164 CYS A CA 1
ATOM 1359 C C . CYS A 1 164 ? 37.708 -10.088 17.987 1.00 17.53 164 CYS A C 1
ATOM 1360 O O . CYS A 1 164 ? 38.347 -9.542 17.093 1.00 17.89 164 CYS A O 1
ATOM 1363 N N . ASP A 1 165 ? 36.894 -11.116 17.773 1.00 16.63 165 ASP A N 1
ATOM 1364 C CA . ASP A 1 165 ? 36.824 -11.749 16.459 1.00 17.40 165 ASP A CA 1
ATOM 1365 C C . ASP A 1 165 ? 35.798 -11.112 15.518 1.00 15.62 165 ASP A C 1
ATOM 1366 O O . ASP A 1 165 ? 35.544 -11.686 14.451 1.00 14.68 165 ASP A O 1
ATOM 1371 N N . TYR A 1 166 ? 35.182 -9.978 15.915 1.00 16.49 166 TYR A N 1
ATOM 1372 C CA . TYR A 1 166 ? 34.132 -9.323 15.138 1.00 16.31 166 TYR A CA 1
ATOM 1373 C C . TYR A 1 166 ? 34.534 -7.906 14.732 1.00 16.18 166 TYR A C 1
ATOM 1374 O O . TYR A 1 166 ? 35.140 -7.194 15.509 1.00 16.87 166 TYR A O 1
ATOM 1383 N N . PHE A 1 167 ? 34.133 -7.502 13.519 1.00 14.86 167 PHE A N 1
ATOM 1384 C CA . PHE A 1 167 ? 33.930 -6.104 13.205 1.00 15.58 167 PHE A CA 1
ATOM 1385 C C . PHE A 1 167 ? 32.710 -5.586 13.984 1.00 16.11 167 PHE A C 1
ATOM 1386 O O . PHE A 1 167 ? 31.639 -6.204 14.007 1.00 14.36 167 PHE A O 1
ATOM 1394 N N . ILE A 1 168 ? 32.860 -4.409 14.601 1.00 14.91 168 ILE A N 1
ATOM 1395 C CA . ILE A 1 168 ? 31.863 -3.858 15.495 1.00 15.23 168 ILE A CA 1
ATOM 1396 C C . ILE A 1 168 ? 31.492 -2.461 15.014 1.00 15.92 168 ILE A C 1
ATOM 1397 O O . ILE A 1 168 ? 32.372 -1.615 14.910 1.00 14.31 168 ILE A O 1
ATOM 1402 N N . SER A 1 169 ? 30.196 -2.230 14.749 1.00 15.48 169 SER A N 1
ATOM 1403 C CA . SER A 1 169 ? 29.738 -0.933 14.288 1.00 15.00 169 SER A CA 1
ATOM 1404 C C . SER A 1 169 ? 30.046 0.148 15.336 1.00 15.16 169 SER A C 1
ATOM 1405 O O . SER A 1 169 ? 29.634 0.009 16.484 1.00 15.60 169 SER A O 1
ATOM 1408 N N . SER A 1 170 ? 30.769 1.220 14.931 1.00 16.19 170 SER A N 1
ATOM 1409 C CA A SER A 1 170 ? 31.432 2.139 15.855 0.50 14.29 170 SER A CA 1
ATOM 1410 C CA B SER A 1 170 ? 31.396 2.136 15.875 0.50 17.77 170 SER A CA 1
ATOM 1411 C C . SER A 1 170 ? 31.318 3.592 15.378 1.00 15.99 170 SER A C 1
ATOM 1412 O O . SER A 1 170 ? 31.664 3.906 14.233 1.00 15.66 170 SER A O 1
ATOM 1417 N N A SER A 1 171 ? 30.848 4.475 16.290 0.50 15.52 171 SER A N 1
ATOM 1418 N N B SER A 1 171 ? 30.843 4.475 16.270 0.50 18.80 171 SER A N 1
ATOM 1419 C CA A SER A 1 171 ? 30.634 5.910 16.081 0.50 14.93 171 SER A CA 1
ATOM 1420 C CA B SER A 1 171 ? 30.720 5.900 15.998 0.50 20.16 171 SER A CA 1
ATOM 1421 C C A SER A 1 171 ? 31.651 6.741 16.873 0.50 18.26 171 SER A C 1
ATOM 1422 C C B SER A 1 171 ? 31.718 6.700 16.836 0.50 21.81 171 SER A C 1
ATOM 1423 O O A SER A 1 171 ? 31.938 6.423 18.040 0.50 16.91 171 SER A O 1
ATOM 1424 O O B SER A 1 171 ? 32.062 6.318 17.967 0.50 20.27 171 SER A O 1
ATOM 1429 N N . HIS A 1 172 ? 32.192 7.796 16.222 1.00 18.83 172 HIS A N 1
ATOM 1430 C CA . HIS A 1 172 ? 33.043 8.790 16.860 1.00 19.24 172 HIS A CA 1
ATOM 1431 C C . HIS A 1 172 ? 32.212 10.014 17.294 1.00 21.15 172 HIS A C 1
ATOM 1432 O O . HIS A 1 172 ? 31.368 10.452 16.528 1.00 19.00 172 HIS A O 1
ATOM 1439 N N . ASN A 1 173 ? 32.534 10.592 18.485 1.00 23.29 173 ASN A N 1
ATOM 1440 C CA . ASN A 1 173 ? 31.894 11.753 19.157 1.00 19.80 173 ASN A CA 1
ATOM 1441 C C . ASN A 1 173 ? 30.377 11.790 18.931 1.00 18.45 173 ASN A C 1
ATOM 1442 O O . ASN A 1 173 ? 29.840 12.689 18.278 1.00 17.44 173 ASN A O 1
ATOM 1447 N N . THR A 1 174 ? 29.701 10.774 19.467 1.00 17.11 174 THR A N 1
ATOM 1448 C CA . THR A 1 174 ? 28.373 10.400 19.019 1.00 16.81 174 THR A CA 1
ATOM 1449 C C . THR A 1 174 ? 27.386 11.524 19.364 1.00 15.47 174 THR A C 1
ATOM 1450 O O . THR A 1 174 ? 26.347 11.700 18.728 1.00 18.83 174 THR A O 1
ATOM 1454 N N . TYR A 1 175 ? 27.663 12.238 20.433 1.00 14.22 175 TYR A N 1
ATOM 1455 C CA . TYR A 1 175 ? 26.864 13.362 20.889 1.00 15.15 175 TYR A CA 1
ATOM 1456 C C . TYR A 1 175 ? 26.805 14.533 19.905 1.00 15.69 175 TYR A C 1
ATOM 1457 O O . TYR A 1 175 ? 25.903 15.348 20.059 1.00 16.12 175 TYR A O 1
ATOM 1466 N N . LEU A 1 176 ? 27.728 14.623 18.925 1.00 15.42 176 LEU A N 1
ATOM 1467 C CA . LEU A 1 176 ? 27.709 15.705 17.950 1.00 17.82 176 LEU A CA 1
ATOM 1468 C C . LEU A 1 176 ? 26.873 15.297 16.750 1.00 16.66 176 LEU A C 1
ATOM 1469 O O . LEU A 1 176 ? 27.017 14.206 16.251 1.00 16.18 176 LEU A O 1
ATOM 1474 N N . VAL A 1 177 ? 26.044 16.224 16.267 1.00 18.55 177 VAL A N 1
ATOM 1475 C CA . VAL A 1 177 ? 25.190 16.006 15.113 1.00 18.40 177 VAL A CA 1
ATOM 1476 C C . VAL A 1 177 ? 25.632 16.846 13.923 1.00 18.33 177 VAL A C 1
ATOM 1477 O O . VAL A 1 177 ? 25.092 16.663 12.823 1.00 18.05 177 VAL A O 1
ATOM 1481 N N A SER A 1 178 ? 26.651 17.692 14.090 0.50 17.40 178 SER A N 1
ATOM 1482 N N B SER A 1 178 ? 26.658 17.687 14.097 0.50 17.31 178 SER A N 1
ATOM 1483 C CA A SER A 1 178 ? 27.157 18.418 12.933 0.50 18.10 178 SER A CA 1
ATOM 1484 C CA B SER A 1 178 ? 27.162 18.459 12.968 0.50 17.97 178 SER A CA 1
ATOM 1485 C C A SER A 1 178 ? 28.690 18.451 12.946 0.50 18.50 178 SER A C 1
ATOM 1486 C C B SER A 1 178 ? 28.690 18.453 12.929 0.50 18.46 178 SER A C 1
ATOM 1487 O O A SER A 1 178 ? 29.323 17.404 12.815 0.50 20.20 178 SER A O 1
ATOM 1488 O O B SER A 1 178 ? 29.304 17.406 12.727 0.50 20.27 178 SER A O 1
ATOM 1493 N N . ASP A 1 179 ? 29.296 19.641 13.081 1.00 18.84 179 ASP A N 1
ATOM 1494 C CA . ASP A 1 179 ? 30.742 19.812 13.059 1.00 16.61 179 ASP A CA 1
ATOM 1495 C C . ASP A 1 179 ? 31.310 19.513 14.447 1.00 17.52 179 ASP A C 1
ATOM 1496 O O . ASP A 1 179 ? 30.584 19.098 15.345 1.00 17.78 179 ASP A O 1
ATOM 1501 N N . GLN A 1 180 ? 32.613 19.762 14.631 1.00 17.04 180 GLN A N 1
ATOM 1502 C CA . GLN A 1 180 ? 33.259 19.483 15.909 1.00 17.44 180 GLN A CA 1
ATOM 1503 C C . GLN A 1 180 ? 33.486 20.735 16.771 1.00 16.58 180 GLN A C 1
ATOM 1504 O O . GLN A 1 180 ? 33.860 20.596 17.940 1.00 18.20 180 GLN A O 1
ATOM 1510 N N . LEU A 1 181 ? 33.280 21.944 16.237 1.00 16.26 181 LEU A N 1
ATOM 1511 C CA . LEU A 1 181 ? 33.723 23.139 16.956 1.00 16.90 181 LEU A CA 1
ATOM 1512 C C . LEU A 1 181 ? 32.587 24.067 17.385 1.00 16.76 181 LEU A C 1
ATOM 1513 O O . LEU A 1 181 ? 32.703 24.666 18.450 1.00 18.57 181 LEU A O 1
ATOM 1518 N N . ILE A 1 182 ? 31.527 24.272 16.588 1.00 16.07 182 ILE A N 1
ATOM 1519 C CA . ILE A 1 182 ? 30.510 25.250 16.979 1.00 16.55 182 ILE A CA 1
ATOM 1520 C C . ILE A 1 182 ? 29.088 24.695 16.970 1.00 16.74 182 ILE A C 1
ATOM 1521 O O . ILE A 1 182 ? 28.195 25.367 17.459 1.00 17.41 182 ILE A O 1
ATOM 1526 N N . GLY A 1 183 ? 28.843 23.515 16.401 1.00 17.55 183 GLY A N 1
ATOM 1527 C CA . GLY A 1 183 ? 27.493 22.970 16.326 1.00 17.75 183 GLY A CA 1
ATOM 1528 C C . GLY A 1 183 ? 26.996 22.326 17.626 1.00 16.88 183 GLY A C 1
ATOM 1529 O O . GLY A 1 183 ? 27.658 22.279 18.658 1.00 17.07 183 GLY A O 1
ATOM 1530 N N . PRO A 1 184 ? 25.753 21.836 17.627 1.00 18.72 184 PRO A N 1
ATOM 1531 C CA . PRO A 1 184 ? 25.168 21.269 18.835 1.00 20.77 184 PRO A CA 1
ATOM 1532 C C . PRO A 1 184 ? 25.661 19.874 19.212 1.00 22.70 184 PRO A C 1
ATOM 1533 O O . PRO A 1 184 ? 25.967 19.053 18.345 1.00 22.70 184 PRO A O 1
ATOM 1537 N N . SER A 1 185 ? 25.727 19.637 20.520 1.00 22.42 185 SER A N 1
ATOM 1538 C CA . SER A 1 185 ? 25.561 18.300 21.066 1.00 23.61 185 SER A CA 1
ATOM 1539 C C . SER A 1 185 ? 24.072 17.988 21.160 1.00 24.78 185 SER A C 1
ATOM 1540 O O . SER A 1 185 ? 23.279 18.867 21.471 1.00 23.57 185 SER A O 1
ATOM 1543 N N . ASP A 1 186 ? 23.687 16.726 20.973 1.00 22.72 186 ASP A N 1
ATOM 1544 C CA . ASP A 1 186 ? 22.274 16.394 20.957 1.00 23.77 186 ASP A CA 1
ATOM 1545 C C . ASP A 1 186 ? 22.067 14.908 21.200 1.00 21.45 186 ASP A C 1
ATOM 1546 O O . ASP A 1 186 ? 22.780 14.088 20.640 1.00 19.63 186 ASP A O 1
ATOM 1551 N N . LEU A 1 187 ? 21.013 14.578 21.951 1.00 22.53 187 LEU A N 1
ATOM 1552 C CA . LEU A 1 187 ? 20.689 13.195 22.273 1.00 23.65 187 LEU A CA 1
ATOM 1553 C C . LEU A 1 187 ? 20.374 12.379 21.020 1.00 24.24 187 LEU A C 1
ATOM 1554 O O . LEU A 1 187 ? 20.510 11.144 21.018 1.00 20.12 187 LEU A O 1
ATOM 1559 N N . ASN A 1 188 ? 19.917 13.084 19.978 1.00 25.06 188 ASN A N 1
ATOM 1560 C CA . ASN A 1 188 ? 19.646 12.518 18.662 1.00 26.81 188 ASN A CA 1
ATOM 1561 C C . ASN A 1 188 ? 20.858 11.831 18.039 1.00 22.58 188 ASN A C 1
ATOM 1562 O O . ASN A 1 188 ? 20.672 10.941 17.231 1.00 21.17 188 ASN A O 1
ATOM 1567 N N . GLY A 1 189 ? 22.081 12.292 18.335 1.00 19.26 189 GLY A N 1
ATOM 1568 C CA . GLY A 1 189 ? 23.270 11.572 17.912 1.00 18.10 189 GLY A CA 1
ATOM 1569 C C . GLY A 1 189 ? 23.245 10.110 18.365 1.00 17.54 189 GLY A C 1
ATOM 1570 O O . GLY A 1 189 ? 23.533 9.208 17.572 1.00 19.40 189 GLY A O 1
ATOM 1571 N N . TYR A 1 190 ? 22.890 9.902 19.648 1.00 16.81 190 TYR A N 1
ATOM 1572 C CA . TYR A 1 190 ? 22.802 8.580 20.263 1.00 18.03 190 TYR A CA 1
ATOM 1573 C C . TYR A 1 190 ? 21.608 7.804 19.737 1.00 18.61 190 TYR A C 1
ATOM 1574 O O . TYR A 1 190 ? 21.750 6.647 19.394 1.00 19.73 190 TYR A O 1
ATOM 1583 N N . ILE A 1 191 ? 20.465 8.465 19.576 1.00 18.30 191 ILE A N 1
ATOM 1584 C CA . ILE A 1 191 ? 19.274 7.789 19.094 1.00 19.75 191 ILE A CA 1
ATOM 1585 C C . ILE A 1 191 ? 19.487 7.287 17.675 1.00 18.55 191 ILE A C 1
ATOM 1586 O O . ILE A 1 191 ? 19.201 6.138 17.390 1.00 21.21 191 ILE A O 1
ATOM 1591 N N . SER A 1 192 ? 20.028 8.133 16.817 1.00 17.74 192 SER A N 1
ATOM 1592 C CA . SER A 1 192 ? 20.213 7.797 15.418 1.00 19.36 192 SER A CA 1
ATOM 1593 C C . SER A 1 192 ? 21.209 6.641 15.253 1.00 19.45 192 SER A C 1
ATOM 1594 O O . SER A 1 192 ? 20.936 5.657 14.565 1.00 17.80 192 SER A O 1
ATOM 1597 N N . ALA A 1 193 ? 22.357 6.749 15.929 1.00 18.20 193 ALA A N 1
ATOM 1598 C CA . ALA A 1 193 ? 23.397 5.731 15.865 1.00 18.76 193 ALA A CA 1
ATOM 1599 C C . ALA A 1 193 ? 22.833 4.395 16.332 1.00 17.55 193 ALA A C 1
ATOM 1600 O O . ALA A 1 193 ? 23.021 3.398 15.659 1.00 17.17 193 ALA A O 1
ATOM 1602 N N . LEU A 1 194 ? 22.137 4.380 17.469 1.00 18.64 194 LEU A N 1
ATOM 1603 C CA . LEU A 1 194 ? 21.593 3.129 18.000 1.00 19.52 194 LEU A CA 1
ATOM 1604 C C . LEU A 1 194 ? 20.546 2.504 17.074 1.00 18.30 194 LEU A C 1
ATOM 1605 O O . LEU A 1 194 ? 20.488 1.279 16.989 1.00 16.34 194 LEU A O 1
ATOM 1610 N N . LEU A 1 195 ? 19.694 3.326 16.448 1.00 19.70 195 LEU A N 1
ATOM 1611 C CA . LEU A 1 195 ? 18.690 2.811 15.520 1.00 21.80 195 LEU A CA 1
ATOM 1612 C C . LEU A 1 195 ? 19.302 2.219 14.252 1.00 22.11 195 LEU A C 1
ATOM 1613 O O . LEU A 1 195 ? 18.629 1.406 13.611 1.00 23.99 195 LEU A O 1
ATOM 1618 N N . LYS A 1 196 ? 20.532 2.601 13.890 1.00 20.15 196 LYS A N 1
ATOM 1619 C CA A LYS A 1 196 ? 21.241 1.976 12.777 0.50 23.34 196 LYS A CA 1
ATOM 1620 C CA B LYS A 1 196 ? 21.239 1.974 12.780 0.50 23.68 196 LYS A CA 1
ATOM 1621 C C . LYS A 1 196 ? 21.992 0.729 13.247 1.00 23.07 196 LYS A C 1
ATOM 1622 O O . LYS A 1 196 ? 22.726 0.147 12.496 1.00 24.94 196 LYS A O 1
ATOM 1633 N N . GLY A 1 197 ? 21.856 0.352 14.519 1.00 22.58 197 GLY A N 1
ATOM 1634 C CA . GLY A 1 197 ? 22.528 -0.822 15.053 1.00 23.27 197 GLY A CA 1
ATOM 1635 C C . GLY A 1 197 ? 23.974 -0.597 15.483 1.00 20.13 197 GLY A C 1
ATOM 1636 O O . GLY A 1 197 ? 24.696 -1.554 15.734 1.00 17.83 197 GLY A O 1
ATOM 1637 N N . CYS A 1 198 ? 24.409 0.661 15.542 1.00 21.06 198 CYS A N 1
ATOM 1638 C CA . CYS A 1 198 ? 25.706 0.982 16.122 1.00 20.80 198 CYS A CA 1
ATOM 1639 C C . CYS A 1 198 ? 25.842 0.362 17.521 1.00 19.08 198 CYS A C 1
ATOM 1640 O O . CYS A 1 198 ? 24.934 0.467 18.325 1.00 18.13 198 CYS A O 1
ATOM 1643 N N . ARG A 1 199 ? 27.011 -0.239 17.813 1.00 19.81 199 ARG A N 1
ATOM 1644 C CA . ARG A 1 199 ? 27.242 -0.954 19.063 1.00 19.47 199 ARG A CA 1
ATOM 1645 C C . ARG A 1 199 ? 28.267 -0.213 19.931 1.00 19.03 199 ARG A C 1
ATOM 1646 O O . ARG A 1 199 ? 28.306 -0.447 21.123 1.00 22.19 199 ARG A O 1
ATOM 1654 N N . CYS A 1 200 ? 29.127 0.635 19.375 1.00 18.33 200 CYS A N 1
ATOM 1655 C CA . CYS A 1 200 ? 30.142 1.287 20.192 1.00 18.39 200 CYS A CA 1
ATOM 1656 C C . CYS A 1 200 ? 30.004 2.812 20.048 1.00 17.85 200 CYS A C 1
ATOM 1657 O O . CYS A 1 200 ? 30.208 3.362 18.974 1.00 19.48 200 CYS A O 1
ATOM 1660 N N . LEU A 1 201 ? 29.536 3.448 21.128 1.00 18.29 201 LEU A N 1
ATOM 1661 C CA . LEU A 1 201 ? 29.171 4.856 21.188 1.00 19.73 201 LEU A CA 1
ATOM 1662 C C . LEU A 1 201 ? 30.211 5.585 22.047 1.00 19.67 201 LEU A C 1
ATOM 1663 O O . LEU A 1 201 ? 30.647 5.069 23.069 1.00 19.73 201 LEU A O 1
ATOM 1668 N N . GLU A 1 202 ? 30.535 6.811 21.661 1.00 18.00 202 GLU A N 1
ATOM 1669 C CA . GLU A 1 202 ? 31.488 7.626 22.382 1.00 17.36 202 GLU A CA 1
ATOM 1670 C C . GLU A 1 202 ? 30.753 8.666 23.235 1.00 19.59 202 GLU A C 1
ATOM 1671 O O . GLU A 1 202 ? 29.833 9.342 22.758 1.00 19.00 202 GLU A O 1
ATOM 1677 N N . ILE A 1 203 ? 31.195 8.828 24.505 1.00 18.70 203 ILE A N 1
ATOM 1678 C CA . ILE A 1 203 ? 30.703 9.867 25.400 1.00 19.31 203 ILE A CA 1
ATOM 1679 C C . ILE A 1 203 ? 31.881 10.608 26.026 1.00 19.88 203 ILE A C 1
ATOM 1680 O O . ILE A 1 203 ? 32.632 9.990 26.794 1.00 17.91 203 ILE A O 1
ATOM 1685 N N . ASP A 1 204 ? 32.021 11.911 25.684 1.00 19.22 204 ASP A N 1
ATOM 1686 C CA . ASP A 1 204 ? 33.057 12.773 26.248 1.00 19.97 204 ASP A CA 1
ATOM 1687 C C . ASP A 1 204 ? 32.479 13.448 27.487 1.00 20.47 204 ASP A C 1
ATOM 1688 O O . ASP A 1 204 ? 31.518 14.204 27.380 1.00 20.40 204 ASP A O 1
ATOM 1693 N N . CYS A 1 205 ? 33.076 13.149 28.658 1.00 22.94 205 CYS A N 1
ATOM 1694 C CA . CYS A 1 205 ? 32.579 13.560 29.952 1.00 23.32 205 CYS A CA 1
ATOM 1695 C C . CYS A 1 205 ? 33.423 14.697 30.524 1.00 22.40 205 CYS A C 1
ATOM 1696 O O . CYS A 1 205 ? 34.624 14.525 30.691 1.00 22.28 205 CYS A O 1
ATOM 1699 N N . TRP A 1 206 ? 32.755 15.811 30.878 1.00 23.48 206 TRP A N 1
ATOM 1700 C CA . TRP A 1 206 ? 33.355 17.019 31.445 1.00 22.59 206 TRP A CA 1
ATOM 1701 C C . TRP A 1 206 ? 32.592 17.451 32.703 1.00 22.95 206 TRP A C 1
ATOM 1702 O O . TRP A 1 206 ? 31.419 17.134 32.872 1.00 21.72 206 TRP A O 1
ATOM 1713 N N . ASP A 1 207 ? 33.263 18.186 33.603 1.00 27.17 207 ASP A N 1
ATOM 1714 C CA . ASP A 1 207 ? 32.609 18.676 34.814 1.00 29.33 207 ASP A CA 1
ATOM 1715 C C . ASP A 1 207 ? 31.562 19.732 34.460 1.00 26.61 207 ASP A C 1
ATOM 1716 O O . ASP A 1 207 ? 31.822 20.650 33.691 1.00 26.06 207 ASP A O 1
ATOM 1721 N N . GLY A 1 208 ? 30.370 19.584 35.017 1.00 24.49 208 GLY A N 1
ATOM 1722 C CA . GLY A 1 208 ? 29.336 20.586 34.855 1.00 28.81 208 GLY A CA 1
ATOM 1723 C C . GLY A 1 208 ? 29.226 21.449 36.112 1.00 33.66 208 GLY A C 1
ATOM 1724 O O . GLY A 1 208 ? 29.862 21.158 37.123 1.00 32.84 208 GLY A O 1
ATOM 1725 N N . SER A 1 209 ? 28.401 22.489 36.032 1.00 40.62 209 SER A N 1
ATOM 1726 C CA . SER A 1 209 ? 27.934 23.192 37.215 1.00 51.39 209 SER A CA 1
ATOM 1727 C C . SER A 1 209 ? 26.980 22.284 37.977 1.00 55.12 209 SER A C 1
ATOM 1728 O O . SER A 1 209 ? 26.431 21.319 37.436 1.00 65.96 209 SER A O 1
ATOM 1731 N N . ASN A 1 210 ? 26.816 22.605 39.254 1.00 53.16 210 ASN A N 1
ATOM 1732 C CA . ASN A 1 210 ? 25.943 21.873 40.152 1.00 55.41 210 ASN A CA 1
ATOM 1733 C C . ASN A 1 210 ? 26.555 20.516 40.451 1.00 51.84 210 ASN A C 1
ATOM 1734 O O . ASN A 1 210 ? 25.858 19.617 40.905 1.00 53.22 210 ASN A O 1
ATOM 1739 N N . ASN A 1 211 ? 27.859 20.391 40.180 1.00 51.12 211 ASN A N 1
ATOM 1740 C CA . ASN A 1 211 ? 28.591 19.165 40.439 1.00 52.49 211 ASN A CA 1
ATOM 1741 C C . ASN A 1 211 ? 28.066 17.990 39.610 1.00 42.75 211 ASN A C 1
ATOM 1742 O O . ASN A 1 211 ? 28.290 16.847 40.008 1.00 40.21 211 ASN A O 1
ATOM 1747 N N . ASP A 1 212 ? 27.402 18.264 38.468 1.00 36.31 212 ASP A N 1
ATOM 1748 C CA . ASP A 1 212 ? 26.763 17.220 37.668 1.00 35.53 212 ASP A CA 1
ATOM 1749 C C . ASP A 1 212 ? 27.414 17.116 36.282 1.00 35.39 212 ASP A C 1
ATOM 1750 O O . ASP A 1 212 ? 27.535 18.124 35.589 1.00 29.12 212 ASP A O 1
ATOM 1755 N N . PRO A 1 213 ? 27.895 15.922 35.836 1.00 28.65 213 PRO A N 1
ATOM 1756 C CA . PRO A 1 213 ? 28.670 15.826 34.606 1.00 24.88 213 PRO A CA 1
ATOM 1757 C C . PRO A 1 213 ? 27.860 16.101 33.348 1.00 21.19 213 PRO A C 1
ATOM 1758 O O . PRO A 1 213 ? 26.663 15.844 33.261 1.00 23.40 213 PRO A O 1
ATOM 1762 N N . VAL A 1 214 ? 28.552 16.739 32.413 1.00 24.04 214 VAL A N 1
ATOM 1763 C CA . VAL A 1 214 ? 27.974 17.141 31.149 1.00 24.81 214 VAL A CA 1
ATOM 1764 C C . VAL A 1 214 ? 28.770 16.521 30.005 1.00 23.17 214 VAL A C 1
ATOM 1765 O O . VAL A 1 214 ? 29.851 15.973 30.214 1.00 21.15 214 VAL A O 1
ATOM 1769 N N . VAL A 1 215 ? 28.222 16.649 28.792 1.00 23.96 215 VAL A N 1
ATOM 1770 C CA . VAL A 1 215 ? 28.804 16.049 27.597 1.00 21.55 215 VAL A CA 1
ATOM 1771 C C . VAL A 1 215 ? 28.864 17.101 26.503 1.00 19.36 215 VAL A C 1
ATOM 1772 O O . VAL A 1 215 ? 27.842 17.652 26.156 1.00 18.33 215 VAL A O 1
ATOM 1776 N N . TYR A 1 216 ? 30.067 17.351 25.983 1.00 19.14 216 TYR A N 1
ATOM 1777 C CA B TYR A 1 216 ? 30.292 18.288 24.894 0.38 18.32 216 TYR A CA 1
ATOM 1778 C CA C TYR A 1 216 ? 30.294 18.283 24.891 0.62 19.18 216 TYR A CA 1
ATOM 1779 C C . TYR A 1 216 ? 31.733 18.082 24.410 1.00 18.65 216 TYR A C 1
ATOM 1780 O O . TYR A 1 216 ? 32.470 17.284 24.960 1.00 17.99 216 TYR A O 1
ATOM 1797 N N . HIS A 1 217 ? 32.132 18.769 23.344 1.00 19.76 217 HIS A N 1
ATOM 1798 C CA . HIS A 1 217 ? 33.491 18.653 22.858 1.00 19.53 217 HIS A CA 1
ATOM 1799 C C . HIS A 1 217 ? 34.343 19.695 23.571 1.00 20.55 217 HIS A C 1
ATOM 1800 O O . HIS A 1 217 ? 34.208 20.905 23.344 1.00 19.09 217 HIS A O 1
ATOM 1807 N N . GLY A 1 218 ? 35.240 19.211 24.430 1.00 21.90 218 GLY A N 1
ATOM 1808 C CA . GLY A 1 218 ? 36.026 20.071 25.306 1.00 21.07 218 GLY A CA 1
ATOM 1809 C C . GLY A 1 218 ? 36.795 21.152 24.568 1.00 21.87 218 GLY A C 1
ATOM 1810 O O . GLY A 1 218 ? 37.360 20.920 23.495 1.00 20.41 218 GLY A O 1
ATOM 1811 N N . HIS A 1 219 ? 36.730 22.357 25.146 1.00 25.45 219 HIS A N 1
ATOM 1812 C CA . HIS A 1 219 ? 37.494 23.505 24.678 1.00 27.20 219 HIS A CA 1
ATOM 1813 C C . HIS A 1 219 ? 36.931 24.036 23.359 1.00 25.93 219 HIS A C 1
ATOM 1814 O O . HIS A 1 219 ? 37.672 24.609 22.578 1.00 24.73 219 HIS A O 1
ATOM 1821 N N . THR A 1 220 ? 35.642 23.805 23.094 1.00 21.57 220 THR A N 1
ATOM 1822 C CA . THR A 1 220 ? 35.019 24.302 21.882 1.00 20.69 220 THR A CA 1
ATOM 1823 C C . THR A 1 220 ? 33.808 25.139 22.273 1.00 21.38 220 THR A C 1
ATOM 1824 O O . THR A 1 220 ? 33.536 25.306 23.462 1.00 21.98 220 THR A O 1
ATOM 1828 N N . LEU A 1 221 ? 33.056 25.589 21.260 1.00 20.48 221 LEU A N 1
ATOM 1829 C CA . LEU A 1 221 ? 31.759 26.220 21.438 1.00 19.84 221 LEU A CA 1
ATOM 1830 C C . LEU A 1 221 ? 30.560 25.278 21.239 1.00 21.19 221 LEU A C 1
ATOM 1831 O O . LEU A 1 221 ? 29.433 25.757 21.154 1.00 20.54 221 LEU A O 1
ATOM 1836 N N . THR A 1 222 ? 30.753 23.958 21.200 1.00 19.12 222 THR A N 1
ATOM 1837 C CA . THR A 1 222 ? 29.622 23.051 21.029 1.00 21.09 222 THR A CA 1
ATOM 1838 C C . THR A 1 222 ? 28.707 23.158 22.241 1.00 20.49 222 THR A C 1
ATOM 1839 O O . THR A 1 222 ? 29.188 23.326 23.342 1.00 22.70 222 THR A O 1
ATOM 1843 N N . SER A 1 223 ? 27.412 23.044 22.048 1.00 20.01 223 SER A N 1
ATOM 1844 C CA . SER A 1 223 ? 26.484 23.063 23.171 1.00 23.09 223 SER A CA 1
ATOM 1845 C C . SER A 1 223 ? 26.649 21.803 24.044 1.00 24.04 223 SER A C 1
ATOM 1846 O O . SER A 1 223 ? 27.298 20.829 23.638 1.00 24.50 223 SER A O 1
ATOM 1849 N N . LYS A 1 224 ? 26.062 21.839 25.249 1.00 22.87 224 LYS A N 1
ATOM 1850 C CA . LYS A 1 224 ? 26.185 20.800 26.276 1.00 26.48 224 LYS A CA 1
ATOM 1851 C C . LYS A 1 224 ? 24.890 20.016 26.403 1.00 22.85 224 LYS A C 1
ATOM 1852 O O . LYS A 1 224 ? 23.830 20.565 26.189 1.00 24.58 224 LYS A O 1
ATOM 1858 N N . ILE A 1 225 ? 24.990 18.730 26.723 1.00 21.04 225 ILE A N 1
ATOM 1859 C CA . ILE A 1 225 ? 23.872 17.951 27.232 1.00 20.23 225 ILE A CA 1
ATOM 1860 C C . ILE A 1 225 ? 24.326 17.305 28.535 1.00 20.43 225 ILE A C 1
ATOM 1861 O O . ILE A 1 225 ? 25.532 17.193 28.806 1.00 20.88 225 ILE A O 1
ATOM 1866 N N . THR A 1 226 ? 23.365 16.856 29.347 1.00 21.13 226 THR A N 1
ATOM 1867 C CA . THR A 1 226 ? 23.735 16.230 30.616 1.00 22.62 226 THR A CA 1
ATOM 1868 C C . THR A 1 226 ? 24.089 14.755 30.391 1.00 23.83 226 THR A C 1
ATOM 1869 O O . THR A 1 226 ? 23.527 14.062 29.534 1.00 24.20 226 THR A O 1
ATOM 1873 N N . PHE A 1 227 ? 25.069 14.285 31.163 1.00 25.63 227 PHE A N 1
ATOM 1874 C CA . PHE A 1 227 ? 25.469 12.896 31.113 1.00 26.54 227 PHE A CA 1
ATOM 1875 C C . PHE A 1 227 ? 24.277 11.994 31.411 1.00 28.59 227 PHE A C 1
ATOM 1876 O O . PHE A 1 227 ? 24.079 10.994 30.720 1.00 27.54 227 PHE A O 1
ATOM 1884 N N . CYS A 1 228 ? 23.505 12.357 32.441 1.00 26.57 228 CYS A N 1
ATOM 1885 C CA A CYS A 1 228 ? 22.317 11.639 32.893 0.50 27.30 228 CYS A CA 1
ATOM 1886 C CA B CYS A 1 228 ? 22.423 11.468 32.836 0.50 26.51 228 CYS A CA 1
ATOM 1887 C C . CYS A 1 228 ? 21.375 11.347 31.727 1.00 26.05 228 CYS A C 1
ATOM 1888 O O . CYS A 1 228 ? 20.845 10.238 31.586 1.00 26.93 228 CYS A O 1
ATOM 1893 N N . SER A 1 229 ? 21.131 12.394 30.902 1.00 24.00 229 SER A N 1
ATOM 1894 C CA . SER A 1 229 ? 20.178 12.258 29.799 1.00 21.34 229 SER A CA 1
ATOM 1895 C C . SER A 1 229 ? 20.714 11.293 28.726 1.00 22.13 229 SER A C 1
ATOM 1896 O O . SER A 1 229 ? 19.961 10.571 28.080 1.00 21.12 229 SER A O 1
ATOM 1899 N N . VAL A 1 230 ? 22.033 11.255 28.523 1.00 20.79 230 VAL A N 1
ATOM 1900 C CA . VAL A 1 230 ? 22.628 10.349 27.557 1.00 19.68 230 VAL A CA 1
ATOM 1901 C C . VAL A 1 230 ? 22.367 8.911 28.021 1.00 20.17 230 VAL A C 1
ATOM 1902 O O . VAL A 1 230 ? 22.012 8.073 27.204 1.00 20.12 230 VAL A O 1
ATOM 1906 N N . ILE A 1 231 ? 22.526 8.635 29.328 1.00 21.24 231 ILE A N 1
ATOM 1907 C CA . ILE A 1 231 ? 22.379 7.281 29.846 1.00 22.51 231 ILE A CA 1
ATOM 1908 C C . ILE A 1 231 ? 20.914 6.845 29.789 1.00 22.65 231 ILE A C 1
ATOM 1909 O O . ILE A 1 231 ? 20.653 5.675 29.477 1.00 20.91 231 ILE A O 1
ATOM 1914 N N . HIS A 1 232 ? 19.969 7.773 30.019 1.00 21.17 232 HIS A N 1
ATOM 1915 C CA . HIS A 1 232 ? 18.552 7.466 29.861 1.00 23.72 232 HIS A CA 1
ATOM 1916 C C . HIS A 1 232 ? 18.263 7.056 28.417 1.00 23.04 232 HIS A C 1
ATOM 1917 O O . HIS A 1 232 ? 17.491 6.128 28.193 1.00 23.54 232 HIS A O 1
ATOM 1924 N N . VAL A 1 233 ? 18.853 7.764 27.442 1.00 22.58 233 VAL A N 1
ATOM 1925 C CA . VAL A 1 233 ? 18.635 7.428 26.042 1.00 23.34 233 VAL A CA 1
ATOM 1926 C C . VAL A 1 233 ? 19.214 6.044 25.734 1.00 22.80 233 VAL A C 1
ATOM 1927 O O . VAL A 1 233 ? 18.593 5.250 25.042 1.00 21.60 233 VAL A O 1
ATOM 1931 N N . VAL A 1 234 ? 20.390 5.729 26.272 1.00 21.15 234 VAL A N 1
ATOM 1932 C CA . VAL A 1 234 ? 21.011 4.439 26.037 1.00 23.62 234 VAL A CA 1
ATOM 1933 C C . VAL A 1 234 ? 20.158 3.331 26.647 1.00 25.44 234 VAL A C 1
ATOM 1934 O O . VAL A 1 234 ? 19.956 2.281 26.026 1.00 24.02 234 VAL A O 1
ATOM 1938 N N . ASP A 1 235 ? 19.594 3.605 27.822 1.00 27.63 235 ASP A N 1
ATOM 1939 C CA . ASP A 1 235 ? 18.668 2.671 28.460 1.00 28.76 235 ASP A CA 1
ATOM 1940 C C . ASP A 1 235 ? 17.468 2.327 27.563 1.00 27.26 235 ASP A C 1
ATOM 1941 O O . ASP A 1 235 ? 17.016 1.193 27.553 1.00 28.25 235 ASP A O 1
ATOM 1946 N N . LYS A 1 236 ? 16.921 3.307 26.843 1.00 26.74 236 LYS A N 1
ATOM 1947 C CA . LYS A 1 236 ? 15.744 3.078 26.014 1.00 28.17 236 LYS A CA 1
ATOM 1948 C C . LYS A 1 236 ? 16.103 2.451 24.667 1.00 26.05 236 LYS A C 1
ATOM 1949 O O . LYS A 1 236 ? 15.301 1.713 24.100 1.00 23.51 236 LYS A O 1
ATOM 1955 N N . TYR A 1 237 ? 17.278 2.774 24.108 1.00 20.93 237 TYR A N 1
ATOM 1956 C CA . TYR A 1 237 ? 17.514 2.479 22.709 1.00 20.01 237 TYR A CA 1
ATOM 1957 C C . TYR A 1 237 ? 18.622 1.447 22.501 1.00 18.25 237 TYR A C 1
ATOM 1958 O O . TYR A 1 237 ? 18.825 1.036 21.358 1.00 18.52 237 TYR A O 1
ATOM 1967 N N . ALA A 1 238 ? 19.329 1.021 23.555 1.00 17.41 238 ALA A N 1
ATOM 1968 C CA . ALA A 1 238 ? 20.501 0.151 23.358 1.00 19.09 238 ALA A CA 1
ATOM 1969 C C . ALA A 1 238 ? 20.184 -1.091 22.510 1.00 18.87 238 ALA A C 1
ATOM 1970 O O . ALA A 1 238 ? 20.996 -1.501 21.676 1.00 19.63 238 ALA A O 1
ATOM 1972 N N . PHE A 1 239 ? 19.014 -1.698 22.755 1.00 17.94 239 PHE A N 1
ATOM 1973 C CA . PHE A 1 239 ? 18.636 -2.982 22.184 1.00 19.49 239 PHE A CA 1
ATOM 1974 C C . PHE A 1 239 ? 17.422 -2.816 21.266 1.00 19.59 239 PHE A C 1
ATOM 1975 O O . PHE A 1 239 ? 16.781 -3.798 20.925 1.00 21.99 239 PHE A O 1
ATOM 1983 N N . ALA A 1 240 ? 17.168 -1.584 20.799 1.00 21.90 240 ALA A N 1
ATOM 1984 C CA . ALA A 1 240 ? 16.053 -1.322 19.900 1.00 20.01 240 ALA A CA 1
ATOM 1985 C C . ALA A 1 240 ? 16.246 -2.058 18.575 1.00 22.47 240 ALA A C 1
ATOM 1986 O O . ALA A 1 240 ? 15.311 -2.678 18.079 1.00 22.76 240 ALA A O 1
ATOM 1988 N N . ALA A 1 241 ? 17.458 -2.002 18.005 1.00 21.21 241 ALA A N 1
ATOM 1989 C CA . ALA A 1 241 ? 17.712 -2.491 16.659 1.00 19.90 241 ALA A CA 1
ATOM 1990 C C . ALA A 1 241 ? 18.513 -3.787 16.679 1.00 20.08 241 ALA A C 1
ATOM 1991 O O . ALA A 1 241 ? 18.661 -4.408 15.640 1.00 21.03 241 ALA A O 1
ATOM 1993 N N . SER A 1 242 ? 19.124 -4.132 17.824 1.00 19.01 242 SER A N 1
ATOM 1994 C CA . SER A 1 242 ? 19.990 -5.294 17.913 1.00 18.09 242 SER A CA 1
ATOM 1995 C C . SER A 1 242 ? 19.958 -5.853 19.335 1.00 18.45 242 SER A C 1
ATOM 1996 O O . SER A 1 242 ? 19.886 -5.094 20.295 1.00 18.32 242 SER A O 1
ATOM 1999 N N . ASP A 1 243 ? 20.135 -7.172 19.469 1.00 18.59 243 ASP A N 1
ATOM 2000 C CA . ASP A 1 243 ? 20.201 -7.797 20.783 1.00 19.29 243 ASP A CA 1
ATOM 2001 C C . ASP A 1 243 ? 21.599 -7.755 21.384 1.00 19.73 243 ASP A C 1
ATOM 2002 O O . ASP A 1 243 ? 21.771 -8.117 22.554 1.00 17.78 243 ASP A O 1
ATOM 2007 N N . TYR A 1 244 ? 22.597 -7.400 20.557 1.00 20.02 244 TYR A N 1
ATOM 2008 C CA . TYR A 1 244 ? 23.993 -7.711 20.830 1.00 19.27 244 TYR A CA 1
ATOM 2009 C C . TYR A 1 244 ? 24.645 -6.572 21.617 1.00 18.37 244 TYR A C 1
ATOM 2010 O O . TYR A 1 244 ? 24.224 -5.429 21.543 1.00 17.91 244 TYR A O 1
ATOM 2019 N N . PRO A 1 245 ? 25.711 -6.850 22.384 1.00 18.02 245 PRO A N 1
ATOM 2020 C CA . PRO A 1 245 ? 26.167 -5.913 23.408 1.00 18.53 245 PRO A CA 1
ATOM 2021 C C . PRO A 1 245 ? 26.603 -4.528 22.872 1.00 19.13 245 PRO A C 1
ATOM 2022 O O . PRO A 1 245 ? 27.159 -4.402 21.783 1.00 19.17 245 PRO A O 1
ATOM 2026 N N . VAL 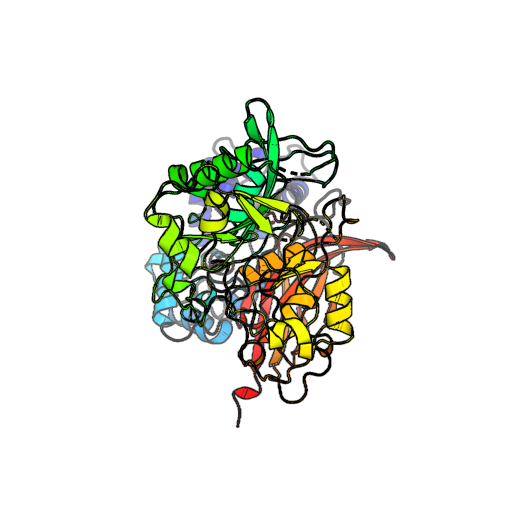A 1 246 ? 26.302 -3.497 23.664 1.00 18.79 246 VAL A N 1
ATOM 2027 C CA . VAL A 1 246 ? 26.756 -2.135 23.445 1.00 18.94 246 VAL A CA 1
ATOM 2028 C C . VAL A 1 246 ? 27.953 -1.827 24.346 1.00 19.75 246 VAL A C 1
ATOM 2029 O O . VAL A 1 246 ? 27.996 -2.256 25.507 1.00 17.54 246 VAL A O 1
ATOM 2033 N N . VAL A 1 247 ? 28.945 -1.145 23.747 1.00 19.14 247 VAL A N 1
ATOM 2034 C CA . VAL A 1 247 ? 30.114 -0.639 24.453 1.00 20.67 247 VAL A CA 1
ATOM 2035 C C . VAL A 1 247 ? 29.984 0.880 24.555 1.00 19.07 247 VAL A C 1
ATOM 2036 O O . VAL A 1 247 ? 29.828 1.542 23.543 1.00 16.84 247 VAL A O 1
ATOM 2040 N N . LEU A 1 248 ? 30.062 1.424 25.766 1.00 18.48 248 LEU A N 1
ATOM 2041 C CA . LEU A 1 248 ? 30.165 2.865 25.932 1.00 18.51 248 LEU A CA 1
ATOM 2042 C C . LEU A 1 248 ? 31.642 3.246 26.068 1.00 19.92 248 LEU A C 1
ATOM 2043 O O . LEU A 1 248 ? 32.313 2.916 27.064 1.00 18.36 248 LEU A O 1
ATOM 2048 N N . SER A 1 249 ? 32.164 3.883 25.016 1.00 18.01 249 SER A N 1
ATOM 2049 C CA . SER A 1 249 ? 33.515 4.406 25.011 1.00 20.92 249 SER A CA 1
ATOM 2050 C C . SER A 1 249 ? 33.525 5.763 25.709 1.00 20.69 249 SER A C 1
ATOM 2051 O O . SER A 1 249 ? 33.191 6.767 25.054 1.00 19.21 249 SER A O 1
ATOM 2054 N N . LEU A 1 250 ? 33.877 5.771 27.016 1.00 19.66 250 LEU A N 1
ATOM 2055 C CA . LEU A 1 250 ? 34.000 6.985 27.811 1.00 21.73 250 LEU A CA 1
ATOM 2056 C C . LEU A 1 250 ? 35.370 7.620 27.579 1.00 23.22 250 LEU A C 1
ATOM 2057 O O . LEU A 1 250 ? 36.411 6.962 27.645 1.00 29.07 250 LEU A O 1
ATOM 2062 N N . GLU A 1 251 ? 35.346 8.906 27.247 1.00 20.08 251 GLU A N 1
ATOM 2063 C CA . GLU A 1 251 ? 36.547 9.706 27.224 1.00 21.66 251 GLU A CA 1
ATOM 2064 C C . GLU A 1 251 ? 36.395 10.675 28.395 1.00 22.29 251 GLU A C 1
ATOM 2065 O O . GLU A 1 251 ? 35.641 11.659 28.313 1.00 22.07 251 GLU A O 1
ATOM 2071 N N . ASN A 1 252 ? 37.070 10.324 29.493 1.00 21.63 252 ASN A N 1
ATOM 2072 C CA . ASN A 1 252 ? 36.873 10.970 30.776 1.00 25.47 252 ASN A CA 1
ATOM 2073 C C . ASN A 1 252 ? 37.777 12.202 30.935 1.00 24.41 252 ASN A C 1
ATOM 2074 O O . ASN A 1 252 ? 38.999 12.084 30.825 1.00 28.88 252 ASN A O 1
ATOM 2079 N N . HIS A 1 253 ? 37.155 13.357 31.245 1.00 24.00 253 HIS A N 1
ATOM 2080 C CA . HIS A 1 253 ? 37.854 14.580 31.620 1.00 25.34 253 HIS A CA 1
ATOM 2081 C C . HIS A 1 253 ? 37.289 15.168 32.916 1.00 27.11 253 HIS A C 1
ATOM 2082 O O . HIS A 1 253 ? 37.543 16.326 33.233 1.00 28.76 253 HIS A O 1
ATOM 2089 N N . CYS A 1 254 ? 36.508 14.364 33.649 1.00 25.27 254 CYS A N 1
ATOM 2090 C CA . CYS A 1 254 ? 35.837 14.780 34.865 1.00 26.18 254 CYS A CA 1
ATOM 2091 C C . CYS A 1 254 ? 36.795 14.684 36.055 1.00 25.34 254 CYS A C 1
ATOM 2092 O O . CYS A 1 254 ? 37.663 13.824 36.078 1.00 23.84 254 CYS A O 1
ATOM 2095 N N . SER A 1 255 ? 36.572 15.546 37.053 1.00 29.16 255 SER A N 1
ATOM 2096 C CA . SER A 1 255 ? 37.176 15.440 38.380 1.00 29.44 255 SER A CA 1
ATOM 2097 C C . SER A 1 255 ? 36.644 14.172 39.050 1.00 33.29 255 SER A C 1
ATOM 2098 O O . SER A 1 255 ? 35.617 13.660 38.621 1.00 27.87 255 SER A O 1
ATOM 2101 N N . THR A 1 256 ? 37.318 13.673 40.106 1.00 33.36 256 THR A N 1
ATOM 2102 C CA . THR A 1 256 ? 36.960 12.396 40.704 1.00 32.87 256 THR A CA 1
ATOM 2103 C C . THR A 1 256 ? 35.555 12.437 41.285 1.00 30.59 256 THR A C 1
ATOM 2104 O O . THR A 1 256 ? 34.830 11.449 41.152 1.00 28.84 256 THR A O 1
ATOM 2108 N N . LYS A 1 257 ? 35.141 13.576 41.858 1.00 28.26 257 LYS A N 1
ATOM 2109 C CA . LYS A 1 257 ? 33.789 13.682 42.403 1.00 31.47 257 LYS A CA 1
ATOM 2110 C C . LYS A 1 257 ? 32.719 13.493 41.316 1.00 29.97 257 LYS A C 1
ATOM 2111 O O . LYS A 1 257 ? 31.687 12.821 41.516 1.00 28.82 257 LYS A O 1
ATOM 2114 N N . GLN A 1 258 ? 32.941 14.087 40.140 1.00 28.73 258 GLN A N 1
ATOM 2115 C CA . GLN A 1 258 ? 31.967 13.926 39.056 1.00 29.21 258 GLN A CA 1
ATOM 2116 C C . GLN A 1 258 ? 32.087 12.536 38.413 1.00 24.88 258 GLN A C 1
ATOM 2117 O O . GLN A 1 258 ? 31.091 11.988 37.956 1.00 27.00 258 GLN A O 1
ATOM 2123 N N . GLN A 1 259 ? 33.280 11.934 38.416 1.00 25.18 259 GLN A N 1
ATOM 2124 C CA . GLN A 1 259 ? 33.432 10.552 37.978 1.00 28.03 259 GLN A CA 1
ATOM 2125 C C . GLN A 1 259 ? 32.594 9.586 38.820 1.00 30.57 259 GLN A C 1
ATOM 2126 O O . GLN A 1 259 ? 32.099 8.592 38.296 1.00 26.79 259 GLN A O 1
ATOM 2132 N N . GLU A 1 260 ? 32.446 9.863 40.122 1.00 32.81 260 GLU A N 1
ATOM 2133 C CA . GLU A 1 260 ? 31.593 9.041 40.964 1.00 32.72 260 GLU A CA 1
ATOM 2134 C C . GLU A 1 260 ? 30.146 9.205 40.536 1.00 30.17 260 GLU A C 1
ATOM 2135 O O . GLU A 1 260 ? 29.397 8.243 40.617 1.00 24.70 260 GLU A O 1
ATOM 2141 N N . ARG A 1 261 ? 29.744 10.421 40.132 1.00 26.42 261 ARG A N 1
ATOM 2142 C CA . ARG A 1 261 ? 28.384 10.600 39.652 1.00 30.87 261 ARG A CA 1
ATOM 2143 C C . ARG A 1 261 ? 28.154 9.808 38.368 1.00 24.61 261 ARG A C 1
ATOM 2144 O O . ARG A 1 261 ? 27.113 9.174 38.198 1.00 26.90 261 ARG A O 1
ATOM 2152 N N . ILE A 1 262 ? 29.142 9.817 37.472 1.00 26.31 262 ILE A N 1
ATOM 2153 C CA . ILE A 1 262 ? 29.085 8.994 36.267 1.00 26.16 262 ILE A CA 1
ATOM 2154 C C . ILE A 1 262 ? 28.751 7.546 36.662 1.00 24.91 262 ILE A C 1
ATOM 2155 O O . ILE A 1 262 ? 27.769 7.011 36.165 1.00 23.78 262 ILE A O 1
ATOM 2160 N N . ALA A 1 263 ? 29.530 6.953 37.583 1.00 24.48 263 ALA A N 1
ATOM 2161 C CA . ALA A 1 263 ? 29.361 5.566 38.024 1.00 26.06 263 ALA A CA 1
ATOM 2162 C C . ALA A 1 263 ? 27.961 5.318 38.573 1.00 24.34 263 ALA A C 1
ATOM 2163 O O . ALA A 1 263 ? 27.334 4.320 38.228 1.00 27.99 263 ALA A O 1
ATOM 2165 N N . GLN A 1 264 ? 27.482 6.234 39.416 1.00 26.85 264 GLN A N 1
ATOM 2166 C CA . GLN A 1 264 ? 26.163 6.112 40.029 1.00 29.02 264 GLN A CA 1
ATOM 2167 C C . GLN A 1 264 ? 25.062 6.116 38.978 1.00 27.45 264 GLN A C 1
ATOM 2168 O O . GLN A 1 264 ? 24.126 5.312 39.055 1.00 27.83 264 GLN A O 1
ATOM 2174 N N . TYR A 1 265 ? 25.154 7.048 38.025 1.00 24.00 265 TYR A N 1
ATOM 2175 C CA . TYR A 1 265 ? 24.119 7.140 37.001 1.00 24.16 265 TYR A CA 1
ATOM 2176 C C . TYR A 1 265 ? 24.100 5.865 36.155 1.00 21.99 265 TYR A C 1
ATOM 2177 O O . TYR A 1 265 ? 23.044 5.333 35.835 1.00 22.51 265 TYR A O 1
ATOM 2186 N N . LEU A 1 266 ? 25.279 5.406 35.746 1.00 22.64 266 LEU A N 1
ATOM 2187 C CA . LEU A 1 266 ? 25.389 4.167 34.990 1.00 23.82 266 LEU A CA 1
ATOM 2188 C C . LEU A 1 266 ? 24.719 3.029 35.750 1.00 25.79 266 LEU A C 1
ATOM 2189 O O . LEU A 1 266 ? 23.905 2.308 35.181 1.00 26.01 266 LEU A O 1
ATOM 2194 N N . LEU A 1 267 ? 25.073 2.870 37.039 1.00 26.69 267 LEU A N 1
ATOM 2195 C CA . LEU A 1 267 ? 24.574 1.762 37.839 1.00 26.84 267 LEU A CA 1
ATOM 2196 C C . LEU A 1 267 ? 23.068 1.866 38.014 1.00 26.61 267 LEU A C 1
ATOM 2197 O O . LEU A 1 267 ? 22.372 0.898 37.760 1.00 28.38 267 LEU A O 1
ATOM 2202 N N . ASN A 1 268 ? 22.577 3.055 38.369 1.00 28.86 268 ASN A N 1
ATOM 2203 C CA . ASN A 1 268 ? 21.190 3.243 38.755 1.00 30.31 268 ASN A CA 1
ATOM 2204 C C . ASN A 1 268 ? 20.254 3.280 37.566 1.00 30.20 268 ASN A C 1
ATOM 2205 O O . ASN A 1 268 ? 19.098 2.899 37.714 1.00 31.18 268 ASN A O 1
ATOM 2210 N N . ILE A 1 269 ? 20.685 3.834 36.428 1.00 27.85 269 ILE A N 1
ATOM 2211 C CA . ILE A 1 269 ? 19.783 3.924 35.283 1.00 26.17 269 ILE A CA 1
ATOM 2212 C C . ILE A 1 269 ? 19.826 2.626 34.494 1.00 24.47 269 ILE A C 1
ATOM 2213 O O . ILE A 1 269 ? 18.789 2.128 34.104 1.00 26.29 269 ILE A O 1
ATOM 2218 N N . LEU A 1 270 ? 21.011 2.066 34.241 1.00 23.34 270 LEU A N 1
ATOM 2219 C CA . LEU A 1 270 ? 21.083 0.881 33.395 1.00 26.02 270 LEU A CA 1
ATOM 2220 C C . LEU A 1 270 ? 20.752 -0.400 34.159 1.00 28.07 270 LEU A C 1
ATOM 2221 O O . LEU A 1 270 ? 20.338 -1.349 33.530 1.00 28.50 270 LEU A O 1
ATOM 2226 N N . GLY A 1 271 ? 20.931 -0.456 35.494 1.00 31.05 271 GLY A N 1
ATOM 2227 C CA . GLY A 1 271 ? 20.542 -1.647 36.246 1.00 31.04 271 GLY A CA 1
ATOM 2228 C C . GLY A 1 271 ? 21.227 -2.940 35.774 1.00 31.10 271 GLY A C 1
ATOM 2229 O O . GLY A 1 271 ? 22.444 -2.999 35.621 1.00 31.56 271 GLY A O 1
ATOM 2230 N N . ASP A 1 272 ? 20.423 -3.988 35.547 1.00 35.65 272 ASP A N 1
ATOM 2231 C CA . ASP A 1 272 ? 20.884 -5.316 35.156 1.00 34.51 272 ASP A CA 1
ATOM 2232 C C . ASP A 1 272 ? 21.466 -5.342 33.750 1.00 32.49 272 ASP A C 1
ATOM 2233 O O . ASP A 1 272 ? 22.125 -6.317 33.403 1.00 29.41 272 ASP A O 1
ATOM 2238 N N . LYS A 1 273 ? 21.195 -4.322 32.929 1.00 30.34 273 LYS A N 1
ATOM 2239 C CA . LYS A 1 273 ? 21.840 -4.244 31.626 1.00 30.99 273 LYS A CA 1
ATOM 2240 C C . LYS A 1 273 ? 23.356 -4.088 31.764 1.00 28.24 273 LYS A C 1
ATOM 2241 O O . LYS A 1 273 ? 24.090 -4.619 30.948 1.00 26.43 273 LYS A O 1
ATOM 2247 N N . LEU A 1 274 ? 23.822 -3.353 32.779 1.00 25.98 274 LEU A N 1
ATOM 2248 C CA . LEU A 1 274 ? 25.235 -3.025 32.906 1.00 24.84 274 LEU A CA 1
ATOM 2249 C C . LEU A 1 274 ? 26.020 -4.265 33.302 1.00 25.04 274 LEU A C 1
ATOM 2250 O O . LEU A 1 274 ? 25.612 -4.992 34.192 1.00 26.57 274 LEU A O 1
ATOM 2255 N N . LEU A 1 275 ? 27.124 -4.546 32.624 1.00 25.14 275 LEU A N 1
ATOM 2256 C CA . LEU A 1 275 ? 27.965 -5.652 33.040 1.00 24.56 275 LEU A CA 1
ATOM 2257 C C . LEU A 1 275 ? 28.941 -5.162 34.117 1.00 26.34 275 LEU A C 1
ATOM 2258 O O . LEU A 1 275 ? 29.757 -4.265 33.866 1.00 24.94 275 LEU A O 1
ATOM 2263 N N . THR A 1 276 ? 28.856 -5.754 35.307 1.00 25.34 276 THR A N 1
ATOM 2264 C CA . THR A 1 276 ? 29.604 -5.280 36.468 1.00 30.07 276 THR A CA 1
ATOM 2265 C C . THR A 1 276 ? 30.451 -6.379 37.096 1.00 29.82 276 THR A C 1
ATOM 2266 O O . THR A 1 276 ? 31.169 -6.136 38.080 1.00 27.80 276 THR A O 1
ATOM 2270 N N . SER A 1 277 ? 30.465 -7.551 36.465 1.00 29.79 277 SER A N 1
ATOM 2271 C CA . SER A 1 277 ? 31.369 -8.590 36.934 1.00 34.51 277 SER A CA 1
ATOM 2272 C C . SER A 1 277 ? 31.641 -9.595 35.829 1.00 31.22 277 SER A C 1
ATOM 2273 O O . SER A 1 277 ? 30.938 -9.648 34.821 1.00 32.11 277 SER A O 1
ATOM 2276 N N . PRO A 1 278 ? 32.751 -10.342 35.934 1.00 31.96 278 PRO A N 1
ATOM 2277 C CA . PRO A 1 278 ? 33.059 -11.360 34.944 1.00 32.69 278 PRO A CA 1
ATOM 2278 C C . PRO A 1 278 ? 31.919 -12.358 34.929 1.00 34.42 278 PRO A C 1
ATOM 2279 O O . PRO A 1 278 ? 31.240 -12.535 35.937 1.00 32.03 278 PRO A O 1
ATOM 2283 N N . ILE A 1 279 ? 31.736 -12.945 33.747 1.00 35.51 279 ILE A N 1
ATOM 2284 C CA . ILE A 1 279 ? 30.776 -14.000 33.494 1.00 44.77 279 ILE A CA 1
ATOM 2285 C C . ILE A 1 279 ? 31.268 -15.322 34.069 1.00 44.51 279 ILE A C 1
ATOM 2286 O O . ILE A 1 279 ? 30.447 -16.129 34.479 1.00 53.27 279 ILE A O 1
ATOM 2291 N N . GLY A 1 280 ? 32.579 -15.562 34.046 1.00 47.65 280 GLY A N 1
ATOM 2292 C CA . GLY A 1 280 ? 33.128 -16.838 34.478 1.00 58.11 280 GLY A CA 1
ATOM 2293 C C . GLY A 1 280 ? 34.094 -16.691 35.651 1.00 68.26 280 GLY A C 1
ATOM 2294 O O . GLY A 1 280 ? 33.737 -16.138 36.689 1.00 72.49 280 GLY A O 1
ATOM 2295 N N . ASP A 1 281 ? 35.316 -17.214 35.477 1.00 81.00 281 ASP A N 1
ATOM 2296 C CA . ASP A 1 281 ? 36.362 -17.077 36.475 1.00 84.13 281 ASP A CA 1
ATOM 2297 C C . ASP A 1 281 ? 36.889 -15.646 36.427 1.00 88.96 281 ASP A C 1
ATOM 2298 O O . ASP A 1 281 ? 36.707 -14.945 35.433 1.00 87.19 281 ASP A O 1
ATOM 2303 N N . ILE A 1 282 ? 37.567 -15.244 37.506 1.00 92.34 282 ILE A N 1
ATOM 2304 C CA . ILE A 1 282 ? 38.004 -13.870 37.702 1.00 84.11 282 ILE A CA 1
ATOM 2305 C C . ILE A 1 282 ? 39.366 -13.656 37.019 1.00 87.22 282 ILE A C 1
ATOM 2306 O O . ILE A 1 282 ? 39.787 -12.523 36.803 1.00 87.30 282 ILE A O 1
ATOM 2310 N N . GLU A 1 283 ? 40.036 -14.754 36.630 1.00 96.99 283 GLU A N 1
ATOM 2311 C CA . GLU A 1 283 ? 41.244 -14.704 35.818 1.00 89.89 283 GLU A CA 1
ATOM 2312 C C . GLU A 1 283 ? 40.877 -14.961 34.355 1.00 84.64 283 GLU A C 1
ATOM 2313 O O . GLU A 1 283 ? 40.969 -16.086 33.863 1.00 84.60 283 GLU A O 1
ATOM 2314 N N . VAL A 1 284 ? 40.481 -13.872 33.687 1.00 72.02 284 VAL A N 1
ATOM 2315 C CA . VAL A 1 284 ? 39.981 -13.827 32.321 1.00 53.28 284 VAL A CA 1
ATOM 2316 C C . VAL A 1 284 ? 41.131 -14.084 31.339 1.00 48.91 284 VAL A C 1
ATOM 2317 O O . VAL A 1 284 ? 42.075 -13.298 31.318 1.00 46.75 284 VAL A O 1
ATOM 2321 N N . THR A 1 285 ? 41.040 -15.138 30.502 1.00 44.95 285 THR A N 1
ATOM 2322 C CA . THR A 1 285 ? 42.063 -15.486 29.505 1.00 49.37 285 THR A CA 1
ATOM 2323 C C . THR A 1 285 ? 41.578 -15.437 28.048 1.00 45.50 285 THR A C 1
ATOM 2324 O O . THR A 1 285 ? 42.366 -15.633 27.123 1.00 41.03 285 THR A O 1
ATOM 2328 N N . GLN A 1 286 ? 40.270 -15.285 27.830 1.00 41.66 286 GLN A N 1
ATOM 2329 C CA . GLN A 1 286 ? 39.778 -14.837 26.539 1.00 38.72 286 GLN A CA 1
ATOM 2330 C C . GLN A 1 286 ? 38.458 -14.109 26.770 1.00 33.45 286 GLN A C 1
ATOM 2331 O O . GLN A 1 286 ? 37.792 -14.315 27.787 1.00 32.53 286 GLN A O 1
ATOM 2337 N N . LEU A 1 287 ? 38.092 -13.238 25.825 1.00 28.01 287 LEU A N 1
ATOM 2338 C CA . LEU A 1 287 ? 36.873 -12.466 25.973 1.00 24.52 287 LEU A CA 1
ATOM 2339 C C . LEU A 1 287 ? 35.659 -13.371 25.737 1.00 21.64 287 LEU A C 1
ATOM 2340 O O . LEU A 1 287 ? 35.702 -14.278 24.915 1.00 20.42 287 LEU A O 1
ATOM 2345 N N . PRO A 1 288 ? 34.517 -13.125 26.407 1.00 21.48 288 PRO A N 1
ATOM 2346 C CA . PRO A 1 288 ? 33.267 -13.795 26.052 1.00 22.06 288 PRO A CA 1
ATOM 2347 C C . PRO A 1 288 ? 32.786 -13.367 24.663 1.00 20.37 288 PRO A C 1
ATOM 2348 O O . PRO A 1 288 ? 33.282 -12.416 24.069 1.00 21.03 288 PRO A O 1
ATOM 2352 N N . SER A 1 289 ? 31.867 -14.156 24.129 1.00 21.27 289 SER A N 1
ATOM 2353 C CA . SER A 1 289 ? 31.263 -13.948 22.825 1.00 18.91 289 SER A CA 1
ATOM 2354 C C . SER A 1 289 ? 30.185 -12.878 22.884 1.00 18.53 289 SER A C 1
ATOM 2355 O O . SER A 1 289 ? 29.582 -12.608 23.930 1.00 18.01 289 SER A O 1
ATOM 2358 N N . PRO A 1 290 ? 29.776 -12.348 21.716 1.00 17.96 290 PRO A N 1
ATOM 2359 C CA . PRO A 1 290 ? 28.609 -11.474 21.673 1.00 18.99 290 PRO A CA 1
ATOM 2360 C C . PRO A 1 290 ? 27.348 -12.170 22.159 1.00 17.15 290 PRO A C 1
ATOM 2361 O O . PRO A 1 290 ? 26.537 -11.558 22.853 1.00 16.95 290 PRO A O 1
ATOM 2365 N N . GLU A 1 291 ? 27.199 -13.439 21.792 1.00 16.70 291 GLU A N 1
ATOM 2366 C CA . GLU A 1 291 ? 26.046 -14.228 22.229 1.00 19.41 291 GLU A CA 1
ATOM 2367 C C . GLU A 1 291 ? 25.988 -14.300 23.758 1.00 19.27 291 GLU A C 1
ATOM 2368 O O . GLU A 1 291 ? 24.939 -14.069 24.343 1.00 22.03 291 GLU A O 1
ATOM 2374 N N . ALA A 1 292 ? 27.119 -14.555 24.415 1.00 20.06 292 ALA A N 1
ATOM 2375 C CA . ALA A 1 292 ? 27.152 -14.600 25.871 1.00 21.93 292 ALA A CA 1
ATOM 2376 C C . ALA A 1 292 ? 26.771 -13.253 26.492 1.00 23.90 292 ALA A C 1
ATOM 2377 O O . ALA A 1 292 ? 26.278 -13.220 27.614 1.00 22.88 292 ALA A O 1
ATOM 2379 N N . LEU A 1 293 ? 26.960 -12.142 25.769 1.00 22.80 293 LEU A N 1
ATOM 2380 C CA . LEU A 1 293 ? 26.738 -10.821 26.337 1.00 20.95 293 LEU A CA 1
ATOM 2381 C C . LEU A 1 293 ? 25.524 -10.108 25.745 1.00 23.11 293 LEU A C 1
ATOM 2382 O O . LEU A 1 293 ? 25.479 -8.873 25.774 1.00 19.72 293 LEU A O 1
ATOM 2387 N N . LYS A 1 294 ? 24.538 -10.853 25.217 1.00 23.30 294 LYS A N 1
ATOM 2388 C CA . LYS A 1 294 ? 23.349 -10.220 24.686 1.00 23.59 294 LYS A CA 1
ATOM 2389 C C . LYS A 1 294 ? 22.683 -9.424 25.793 1.00 21.41 294 LYS A C 1
ATOM 2390 O O . LYS A 1 294 ? 22.706 -9.832 26.951 1.00 22.08 294 LYS A O 1
ATOM 2396 N N . PHE A 1 295 ? 22.133 -8.278 25.409 1.00 21.48 295 PHE A N 1
ATOM 2397 C CA . PHE A 1 295 ? 21.421 -7.374 26.301 1.00 22.94 295 PHE A CA 1
ATOM 2398 C C . PHE A 1 295 ? 22.303 -6.835 27.427 1.00 21.34 295 PHE A C 1
ATOM 2399 O O . PHE A 1 295 ? 21.789 -6.311 28.402 1.00 25.22 295 PHE A O 1
ATOM 2407 N N . LYS A 1 296 ? 23.625 -6.821 27.246 1.00 22.42 296 LYS A N 1
ATOM 2408 C CA . LYS A 1 296 ? 24.504 -6.172 28.203 1.00 21.58 296 LYS A CA 1
ATOM 2409 C C . LYS A 1 296 ? 25.161 -4.931 27.601 1.00 22.24 296 LYS A C 1
ATOM 2410 O O . LYS A 1 296 ? 25.386 -4.854 26.402 1.00 20.02 296 LYS A O 1
ATOM 2416 N N . ILE A 1 297 ? 25.447 -3.952 28.476 1.00 21.52 297 ILE A N 1
ATOM 2417 C CA . ILE A 1 297 ? 26.227 -2.769 28.156 1.00 21.16 297 ILE A CA 1
ATOM 2418 C C . ILE A 1 297 ? 27.537 -2.832 28.936 1.00 23.19 297 ILE A C 1
ATOM 2419 O O . ILE A 1 297 ? 27.516 -3.053 30.150 1.00 23.12 297 ILE A O 1
ATOM 2424 N N . LEU A 1 298 ? 28.656 -2.657 28.224 1.00 20.95 298 LEU A N 1
ATOM 2425 C CA . LEU A 1 298 ? 29.995 -2.690 28.803 1.00 22.12 298 LEU A CA 1
ATOM 2426 C C . LEU A 1 298 ? 30.576 -1.281 28.788 1.00 22.39 298 LEU A C 1
ATOM 2427 O O . LEU A 1 298 ? 30.464 -0.555 27.804 1.00 20.43 298 LEU A O 1
ATOM 2432 N N . VAL A 1 299 ? 31.340 -0.966 29.821 1.00 22.31 299 VAL A N 1
ATOM 2433 C CA . VAL A 1 299 ? 31.993 0.320 29.928 1.00 21.21 299 VAL A CA 1
ATOM 2434 C C . VAL A 1 299 ? 33.443 0.173 29.488 1.00 20.80 299 VAL A C 1
ATOM 2435 O O . VAL A 1 299 ? 34.203 -0.609 30.050 1.00 20.94 299 VAL A O 1
ATOM 2439 N N . LYS A 1 300 ? 33.808 0.928 28.457 1.00 19.73 300 LYS A N 1
ATOM 2440 C CA . LYS A 1 300 ? 35.186 1.079 28.035 1.00 20.27 300 LYS A CA 1
ATOM 2441 C C . LYS A 1 300 ? 35.722 2.380 28.618 1.00 21.57 300 LYS A C 1
ATOM 2442 O O . LYS A 1 300 ? 35.219 3.486 28.345 1.00 19.64 300 LYS A O 1
ATOM 2448 N N . ASN A 1 301 ? 36.768 2.212 29.430 1.00 23.16 301 ASN A N 1
ATOM 2449 C CA . ASN A 1 301 ? 37.438 3.322 30.072 1.00 22.39 301 ASN A CA 1
ATOM 2450 C C . ASN A 1 301 ? 38.789 2.824 30.568 1.00 19.86 301 ASN A C 1
ATOM 2451 O O . ASN A 1 301 ? 39.083 1.626 30.551 1.00 19.65 301 ASN A O 1
ATOM 2456 N N . LYS A 1 302 ? 39.648 3.782 30.876 1.00 19.02 302 LYS A N 1
ATOM 2457 C CA . LYS A 1 302 ? 40.833 3.545 31.693 1.00 22.15 302 LYS A CA 1
ATOM 2458 C C . LYS A 1 302 ? 40.475 2.790 32.972 1.00 19.22 302 LYS A C 1
ATOM 2459 O O . LYS A 1 302 ? 39.356 2.884 33.464 1.00 18.54 302 LYS A O 1
ATOM 2465 N N . LYS A 1 303 ? 41.432 2.009 33.487 1.00 22.24 303 LYS A N 1
ATOM 2466 C CA . LYS A 1 303 ? 41.233 1.242 34.709 1.00 21.12 303 LYS A CA 1
ATOM 2467 C C . LYS A 1 303 ? 42.512 1.246 35.552 1.00 22.67 303 LYS A C 1
ATOM 2468 O O . LYS A 1 303 ? 43.603 1.042 35.020 1.00 23.54 303 LYS A O 1
ATOM 2474 N N . CYS A 1 304 ? 42.360 1.504 36.855 1.00 23.67 304 CYS A N 1
ATOM 2475 C CA . CYS A 1 304 ? 43.455 1.339 37.808 1.00 24.59 304 CYS A CA 1
ATOM 2476 C C . CYS A 1 304 ? 43.352 -0.033 38.479 1.00 23.91 304 CYS A C 1
ATOM 2477 O O . CYS A 1 304 ? 42.363 -0.360 39.122 1.00 28.32 304 CYS A O 1
ATOM 2480 N N . GLY A 1 305 ? 44.370 -0.859 38.302 1.00 29.14 305 GLY A N 1
ATOM 2481 C CA . GLY A 1 305 ? 44.472 -2.136 38.997 1.00 34.55 305 GLY A CA 1
ATOM 2482 C C . GLY A 1 305 ? 43.852 -3.311 38.240 1.00 34.52 305 GLY A C 1
ATOM 2483 O O . GLY A 1 305 ? 43.423 -3.196 37.096 1.00 32.79 305 GLY A O 1
ATOM 2484 N N . THR A 1 306 ? 43.753 -4.428 38.959 1.00 32.78 306 THR A N 1
ATOM 2485 C CA . THR A 1 306 ? 43.330 -5.719 38.442 1.00 30.82 306 THR A CA 1
ATOM 2486 C C . THR A 1 306 ? 41.828 -5.895 38.638 1.00 29.23 306 THR A C 1
ATOM 2487 O O . THR A 1 306 ? 41.214 -5.218 39.467 1.00 28.90 306 THR A O 1
ATOM 2491 N N . ILE A 1 307 ? 41.262 -6.822 37.858 1.00 27.73 307 ILE A N 1
ATOM 2492 C CA . ILE A 1 307 ? 39.902 -7.306 38.046 1.00 30.39 307 ILE A CA 1
ATOM 2493 C C . ILE A 1 307 ? 39.753 -7.972 39.411 1.00 27.16 307 ILE A C 1
ATOM 2494 O O . ILE A 1 307 ? 38.709 -7.842 40.059 1.00 28.66 307 ILE A O 1
ATOM 2499 N N . GLU A 1 308 ? 40.802 -8.662 39.862 1.00 29.50 308 GLU A N 1
ATOM 2500 C CA . GLU A 1 308 ? 40.826 -9.242 41.206 1.00 33.09 308 GLU A CA 1
ATOM 2501 C C . GLU A 1 308 ? 40.590 -8.178 42.287 1.00 31.37 308 GLU A C 1
ATOM 2502 O O . GLU A 1 308 ? 39.799 -8.384 43.208 1.00 31.81 308 GLU A O 1
ATOM 2508 N N . GLU A 1 309 ? 41.236 -7.010 42.184 1.00 28.74 309 GLU A N 1
ATOM 2509 C CA . GLU A 1 309 ? 41.018 -5.974 43.190 1.00 29.42 309 GLU A CA 1
ATOM 2510 C C . GLU A 1 309 ? 39.578 -5.511 43.135 1.00 28.00 309 GLU A C 1
ATOM 2511 O O . GLU A 1 309 ? 38.971 -5.227 44.152 1.00 28.00 309 GLU A O 1
ATOM 2517 N N . THR A 1 310 ? 39.046 -5.394 41.912 1.00 29.07 310 THR A N 1
ATOM 2518 C CA . THR A 1 310 ? 37.672 -4.968 41.738 1.00 26.36 310 THR A CA 1
ATOM 2519 C C . THR A 1 310 ? 36.738 -5.894 42.506 1.00 26.42 310 THR A C 1
ATOM 2520 O O . THR A 1 310 ? 35.896 -5.409 43.240 1.00 28.07 310 THR A O 1
ATOM 2524 N N . MET A 1 311 ? 36.909 -7.209 42.332 1.00 26.99 311 MET A N 1
ATOM 2525 C CA . MET A 1 311 ? 36.054 -8.186 42.988 1.00 30.79 311 MET A CA 1
ATOM 2526 C C . MET A 1 311 ? 36.163 -8.065 44.510 1.00 33.37 311 MET A C 1
ATOM 2527 O O . MET A 1 311 ? 35.174 -8.251 45.194 1.00 34.87 311 MET A O 1
ATOM 2532 N N . LEU A 1 312 ? 37.338 -7.721 45.051 1.00 35.40 312 LEU A N 1
ATOM 2533 C CA . LEU A 1 312 ? 37.468 -7.530 46.494 1.00 34.72 312 LEU A CA 1
ATOM 2534 C C . LEU A 1 312 ? 36.800 -6.222 46.921 1.00 37.67 312 LEU A C 1
ATOM 2535 O O . LEU A 1 312 ? 36.101 -6.204 47.917 1.00 35.92 312 LEU A O 1
ATOM 2540 N N . ARG A 1 313 ? 36.903 -5.150 46.122 1.00 40.19 313 ARG A N 1
ATOM 2541 C CA . ARG A 1 313 ? 36.361 -3.862 46.532 1.00 39.95 313 ARG A CA 1
ATOM 2542 C C . ARG A 1 313 ? 34.833 -3.872 46.550 1.00 39.49 313 ARG A C 1
ATOM 2543 O O . ARG A 1 313 ? 34.239 -2.932 47.067 1.00 45.80 313 ARG A O 1
ATOM 2551 N N . LYS A 1 314 ? 34.199 -4.896 45.969 1.00 39.11 314 LYS A N 1
ATOM 2552 C CA . LYS A 1 314 ? 32.744 -5.004 45.945 1.00 43.42 314 LYS A CA 1
ATOM 2553 C C . LYS A 1 314 ? 32.165 -5.331 47.317 1.00 50.92 314 LYS A C 1
ATOM 2554 O O . LYS A 1 314 ? 30.977 -5.142 47.531 1.00 60.46 314 LYS A O 1
ATOM 2560 N N . GLY A 1 315 ? 32.985 -5.836 48.244 1.00 54.25 315 GLY A N 1
ATOM 2561 C CA . GLY A 1 315 ? 32.540 -6.070 49.606 1.00 50.81 315 GLY A CA 1
ATOM 2562 C C . GLY A 1 315 ? 32.374 -4.779 50.416 1.00 57.50 315 GLY A C 1
ATOM 2563 O O . GLY A 1 315 ? 31.971 -4.853 51.569 1.00 65.24 315 GLY A O 1
ATOM 2564 N N . ARG A 1 316 ? 32.703 -3.601 49.856 1.00 59.97 316 ARG A N 1
ATOM 2565 C CA . ARG A 1 316 ? 32.616 -2.355 50.611 1.00 53.98 316 ARG A CA 1
ATOM 2566 C C . ARG A 1 316 ? 32.248 -1.166 49.723 1.00 56.14 316 ARG A C 1
ATOM 2567 O O . ARG A 1 316 ? 32.217 -1.261 48.489 1.00 53.54 316 ARG A O 1
ATOM 2575 N N . ASP A 1 317 ? 31.976 -0.037 50.391 1.00 50.99 317 ASP A N 1
ATOM 2576 C CA . ASP A 1 317 ? 31.706 1.210 49.705 1.00 53.68 317 ASP A CA 1
ATOM 2577 C C . ASP A 1 317 ? 33.057 1.784 49.326 1.00 50.02 317 ASP A C 1
ATOM 2578 O O . ASP A 1 317 ? 33.954 1.815 50.155 1.00 56.24 317 ASP A O 1
ATOM 2583 N N . SER A 1 318 ? 33.181 2.180 48.057 1.00 50.04 318 SER A N 1
ATOM 2584 C CA . SER A 1 318 ? 34.451 2.550 47.463 1.00 48.27 318 SER A CA 1
ATOM 2585 C C . SER A 1 318 ? 34.469 4.050 47.164 1.00 43.83 318 SER A C 1
ATOM 2586 O O . SER A 1 318 ? 35.434 4.560 46.593 1.00 40.62 318 SER A O 1
ATOM 2589 N N . HIS A 1 319 ? 33.390 4.743 47.551 1.00 42.71 319 HIS A N 1
ATOM 2590 C CA . HIS A 1 319 ? 33.311 6.193 47.480 1.00 50.35 319 HIS A CA 1
ATOM 2591 C C . HIS A 1 319 ? 34.573 6.743 48.140 1.00 46.43 319 HIS A C 1
ATOM 2592 O O . HIS A 1 319 ? 34.988 6.234 49.184 1.00 46.25 319 HIS A O 1
ATOM 2599 N N . GLY A 1 320 ? 35.212 7.708 47.459 1.00 41.43 320 GLY A N 1
ATOM 2600 C CA . GLY A 1 320 ? 36.401 8.397 47.936 1.00 35.77 320 GLY A CA 1
ATOM 2601 C C . GLY A 1 320 ? 37.723 7.734 47.564 1.00 34.12 320 GLY A C 1
ATOM 2602 O O . GLY A 1 320 ? 38.781 8.334 47.767 1.00 40.09 320 GLY A O 1
ATOM 2603 N N . GLU A 1 321 ? 37.680 6.482 47.083 1.00 32.82 321 GLU A N 1
ATOM 2604 C CA . GLU A 1 321 ? 38.888 5.807 46.637 1.00 29.63 321 GLU A CA 1
ATOM 2605 C C . GLU A 1 321 ? 39.209 6.268 45.219 1.00 33.54 321 GLU A C 1
ATOM 2606 O O . GLU A 1 321 ? 38.307 6.447 44.391 1.00 30.30 321 GLU A O 1
ATOM 2612 N N . THR A 1 322 ? 40.491 6.547 44.969 1.00 27.78 322 THR A N 1
ATOM 2613 C CA . THR A 1 322 ? 40.924 7.003 43.666 1.00 28.83 322 THR A CA 1
ATOM 2614 C C . THR A 1 322 ? 42.172 6.237 43.254 1.00 28.51 322 THR A C 1
ATOM 2615 O O . THR A 1 322 ? 43.009 5.910 44.083 1.00 27.47 322 THR A O 1
ATOM 2619 N N . GLY A 1 323 ? 42.308 6.005 41.947 1.00 26.00 323 GLY A N 1
ATOM 2620 C CA . GLY A 1 323 ? 43.528 5.460 41.376 1.00 24.04 323 GLY A CA 1
ATOM 2621 C C . GLY A 1 323 ? 44.206 6.485 40.484 1.00 23.06 323 GLY A C 1
ATOM 2622 O O . GLY A 1 323 ? 43.739 7.622 40.376 1.00 22.76 323 GLY A O 1
ATOM 2623 N N . GLU A 1 324 ? 45.349 6.084 39.919 1.00 28.55 324 GLU A N 1
ATOM 2624 C CA . GLU A 1 324 ? 46.004 6.828 38.853 1.00 32.55 324 GLU A CA 1
ATOM 2625 C C . GLU A 1 324 ? 46.090 5.945 37.615 1.00 29.97 324 GLU A C 1
ATOM 2626 O O . GLU A 1 324 ? 46.395 4.762 37.727 1.00 31.14 324 GLU A O 1
ATOM 2632 N N . VAL A 1 325 ? 45.810 6.546 36.448 1.00 30.34 325 VAL A N 1
ATOM 2633 C CA . VAL A 1 325 ? 45.921 5.861 35.166 1.00 30.15 325 VAL A CA 1
ATOM 2634 C C . VAL A 1 325 ? 46.919 6.622 34.286 1.00 33.62 325 VAL A C 1
ATOM 2635 O O . VAL A 1 325 ? 47.292 7.752 34.602 1.00 32.42 325 VAL A O 1
ATOM 2649 N N . GLU A 1 327 ? 47.245 8.085 31.395 1.00 36.43 327 GLU A N 1
ATOM 2650 C CA . GLU A 1 327 ? 47.062 9.267 30.576 1.00 38.60 327 GLU A CA 1
ATOM 2651 C C . GLU A 1 327 ? 45.625 9.768 30.714 1.00 38.20 327 GLU A C 1
ATOM 2652 O O . GLU A 1 327 ? 44.731 9.017 31.122 1.00 34.78 327 GLU A O 1
ATOM 2658 N N . GLU A 1 328 ? 45.422 11.031 30.321 1.00 38.95 328 GLU A N 1
ATOM 2659 C CA . GLU A 1 328 ? 44.114 11.564 29.960 1.00 38.36 328 GLU A CA 1
ATOM 2660 C C . GLU A 1 328 ? 43.874 11.279 28.470 1.00 37.93 328 GLU A C 1
ATOM 2661 O O . GLU A 1 328 ? 44.667 11.647 27.607 1.00 40.98 328 GLU A O 1
ATOM 2667 N N . GLU A 1 329 ? 42.766 10.617 28.147 1.00 32.22 329 GLU A N 1
ATOM 2668 C CA . GLU A 1 329 ? 42.521 10.242 26.767 1.00 36.93 329 GLU A CA 1
ATOM 2669 C C . GLU A 1 329 ? 42.022 11.449 25.965 1.00 39.02 329 GLU A C 1
ATOM 2670 O O . GLU A 1 329 ? 40.984 12.027 26.292 1.00 41.85 329 GLU A O 1
ATOM 2676 N N . ILE A 1 330 ? 42.741 11.788 24.886 1.00 35.33 330 ILE A N 1
ATOM 2677 C CA . ILE A 1 330 ? 42.356 12.879 23.996 1.00 37.72 330 ILE A CA 1
ATOM 2678 C C . ILE A 1 330 ? 42.566 12.444 22.544 1.00 37.19 330 ILE A C 1
ATOM 2679 O O . ILE A 1 330 ? 43.429 11.626 22.240 1.00 35.09 330 ILE A O 1
ATOM 2695 N N . SER A 1 332 ? 44.190 12.401 19.167 1.00 47.81 332 SER A N 1
ATOM 2696 C CA . SER A 1 332 ? 45.571 12.668 18.766 1.00 60.51 332 SER A CA 1
ATOM 2697 C C . SER A 1 332 ? 45.613 13.773 17.699 1.00 65.74 332 SER A C 1
ATOM 2698 O O . SER A 1 332 ? 46.645 14.491 17.662 1.00 71.32 332 SER A O 1
ATOM 2701 N N . LYS A 1 370 ? 49.700 11.647 34.103 1.00 44.56 370 LYS A N 1
ATOM 2702 C CA . LYS A 1 370 ? 48.887 10.625 34.810 1.00 39.53 370 LYS A CA 1
ATOM 2703 C C . LYS A 1 370 ? 47.579 11.317 35.206 1.00 44.01 370 LYS A C 1
ATOM 2704 O O . LYS A 1 370 ? 47.530 12.544 35.308 1.00 45.77 370 LYS A O 1
ATOM 2706 N N . MET A 1 371 ? 46.476 10.559 35.285 1.00 42.62 371 MET A N 1
ATOM 2707 C CA . MET A 1 371 ? 45.206 11.159 35.657 1.00 37.88 371 MET A CA 1
ATOM 2708 C C . MET A 1 371 ? 44.572 10.349 36.788 1.00 31.12 371 MET A C 1
ATOM 2709 O O . MET A 1 371 ? 44.793 9.143 36.899 1.00 34.18 371 MET A O 1
ATOM 2714 N N . LYS A 1 372 ? 43.777 11.032 37.609 1.00 28.71 372 LYS A N 1
ATOM 2715 C CA . LYS A 1 372 ? 43.051 10.411 38.701 1.00 31.77 372 LYS A CA 1
ATOM 2716 C C . LYS A 1 372 ? 41.768 9.767 38.180 1.00 28.85 372 LYS A C 1
ATOM 2717 O O . LYS A 1 372 ? 41.049 10.367 37.384 1.00 27.71 372 LYS A O 1
ATOM 2723 N N . ILE A 1 373 ? 41.424 8.607 38.736 1.00 27.40 373 ILE A N 1
ATOM 2724 C CA . ILE A 1 373 ? 40.197 7.931 38.394 1.00 26.77 373 ILE A CA 1
ATOM 2725 C C . ILE A 1 373 ? 39.480 7.545 39.680 1.00 26.35 373 ILE A C 1
ATOM 2726 O O . ILE A 1 373 ? 40.113 7.023 40.592 1.00 28.28 373 ILE A O 1
ATOM 2731 N N . ALA A 1 374 ? 38.165 7.788 39.756 1.00 23.53 374 ALA A N 1
ATOM 2732 C CA . ALA A 1 374 ? 37.359 7.272 40.864 1.00 25.54 374 ALA A CA 1
ATOM 2733 C C . ALA A 1 374 ? 37.274 5.756 40.760 1.00 27.03 374 ALA A C 1
ATOM 2734 O O . ALA A 1 374 ? 36.977 5.228 39.697 1.00 26.38 374 ALA A O 1
ATOM 2736 N N . MET A 1 375 ? 37.517 5.036 41.864 1.00 29.39 375 MET A N 1
ATOM 2737 C CA . MET A 1 375 ? 37.584 3.585 41.759 1.00 31.76 375 MET A CA 1
ATOM 2738 C C . MET A 1 375 ? 36.184 3.003 41.557 1.00 25.74 375 MET A C 1
ATOM 2739 O O . MET A 1 375 ? 36.046 1.913 41.034 1.00 24.84 375 MET A O 1
ATOM 2744 N N . GLY A 1 376 ? 35.150 3.736 41.962 1.00 25.40 376 GLY A N 1
ATOM 2745 C CA . GLY A 1 376 ? 33.778 3.377 41.638 1.00 29.53 376 GLY A CA 1
ATOM 2746 C C . GLY A 1 376 ? 33.525 3.286 40.123 1.00 30.64 376 GLY A C 1
ATOM 2747 O O . GLY A 1 376 ? 32.687 2.463 39.713 1.00 28.32 376 GLY A O 1
ATOM 2748 N N . LEU A 1 377 ? 34.228 4.133 39.323 1.00 25.35 377 LEU A N 1
ATOM 2749 C CA . LEU A 1 377 ? 34.155 4.108 37.862 1.00 26.09 377 LEU A CA 1
ATOM 2750 C C . LEU A 1 377 ? 35.131 3.059 37.324 1.00 24.78 377 LEU A C 1
ATOM 2751 O O . LEU A 1 377 ? 34.731 2.263 36.469 1.00 20.67 377 LEU A O 1
ATOM 2756 N N . SER A 1 378 ? 36.373 3.027 37.865 1.00 22.42 378 SER A N 1
ATOM 2757 C CA . SER A 1 378 ? 37.370 2.027 37.481 1.00 24.74 378 SER A CA 1
ATOM 2758 C C . SER A 1 378 ? 36.762 0.635 37.606 1.00 23.51 378 SER A C 1
ATOM 2759 O O . SER A 1 378 ? 37.018 -0.231 36.771 1.00 24.31 378 SER A O 1
ATOM 2762 N N . ASP A 1 379 ? 35.915 0.440 38.623 1.00 23.47 379 ASP A N 1
ATOM 2763 C CA . ASP A 1 379 ? 35.437 -0.892 38.957 1.00 24.78 379 ASP A CA 1
ATOM 2764 C C . ASP A 1 379 ? 34.349 -1.389 37.990 1.00 25.04 379 ASP A C 1
ATOM 2765 O O . ASP A 1 379 ? 34.056 -2.585 37.994 1.00 27.82 379 ASP A O 1
ATOM 2770 N N . LEU A 1 380 ? 33.775 -0.497 37.171 1.00 23.66 380 LEU A N 1
ATOM 2771 C CA . LEU A 1 380 ? 32.812 -0.875 36.141 1.00 24.68 380 LEU A CA 1
ATOM 2772 C C . LEU A 1 380 ? 33.476 -1.439 34.885 1.00 24.62 380 LEU A C 1
ATOM 2773 O O . LEU A 1 380 ? 32.763 -1.850 33.978 1.00 26.28 380 LEU A O 1
ATOM 2778 N N . VAL A 1 381 ? 34.806 -1.417 34.802 1.00 22.79 381 VAL A N 1
ATOM 2779 C CA . VAL A 1 381 ? 35.531 -1.891 33.640 1.00 23.61 381 VAL A CA 1
ATOM 2780 C C . VAL A 1 381 ? 35.962 -3.335 33.897 1.00 25.30 381 VAL A C 1
ATOM 2781 O O . VAL A 1 381 ? 36.751 -3.581 34.808 1.00 22.68 381 VAL A O 1
ATOM 2785 N N . ILE A 1 382 ? 35.503 -4.261 33.040 1.00 21.62 382 ILE A N 1
ATOM 2786 C CA . ILE A 1 382 ? 35.777 -5.677 33.201 1.00 22.56 382 ILE A CA 1
ATOM 2787 C C . ILE A 1 382 ? 36.498 -6.227 31.976 1.00 22.07 382 ILE A C 1
ATOM 2788 O O . ILE A 1 382 ? 37.601 -6.730 32.088 1.00 21.18 382 ILE A O 1
ATOM 2793 N N . TYR A 1 383 ? 35.856 -6.172 30.797 1.00 21.24 383 TYR A N 1
ATOM 2794 C CA . TYR A 1 383 ? 36.421 -6.766 29.597 1.00 19.92 383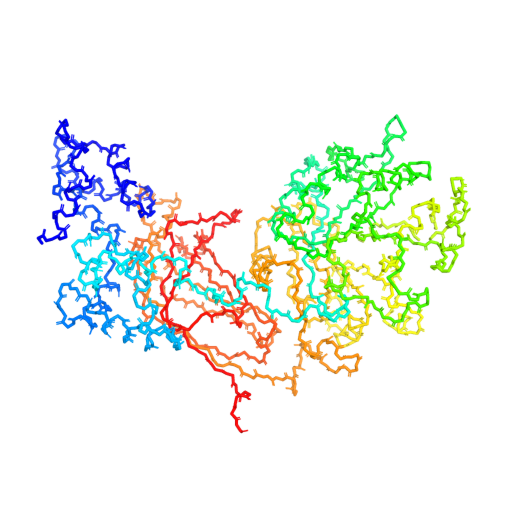 TYR A CA 1
ATOM 2795 C C . TYR A 1 383 ? 36.986 -5.731 28.623 1.00 21.15 383 TYR A C 1
ATOM 2796 O O . TYR A 1 383 ? 37.495 -6.123 27.570 1.00 22.69 383 TYR A O 1
ATOM 2805 N N . THR A 1 384 ? 36.915 -4.433 28.966 1.00 19.88 384 THR A N 1
ATOM 2806 C CA . THR A 1 384 ? 37.126 -3.386 27.976 1.00 20.29 384 THR A CA 1
ATOM 2807 C C . THR A 1 384 ? 37.980 -2.260 28.557 1.00 22.18 384 THR A C 1
ATOM 2808 O O . THR A 1 384 ? 37.616 -1.087 28.469 1.00 20.44 384 THR A O 1
ATOM 2812 N N . LYS A 1 385 ? 39.143 -2.631 29.107 1.00 20.37 385 LYS A N 1
ATOM 2813 C CA . LYS A 1 385 ? 40.066 -1.662 29.645 1.00 21.14 385 LYS A CA 1
ATOM 2814 C C . LYS A 1 385 ? 40.819 -0.958 28.534 1.00 20.59 385 LYS A C 1
ATOM 2815 O O . LYS A 1 385 ? 41.508 -1.596 27.738 1.00 24.34 385 LYS A O 1
ATOM 2821 N N . SER A 1 386 ? 40.707 0.377 28.519 1.00 21.72 386 SER A N 1
ATOM 2822 C CA . SER A 1 386 ? 41.409 1.184 27.544 1.00 22.83 386 SER A CA 1
ATOM 2823 C C . SER A 1 386 ? 42.868 1.332 27.964 1.00 22.42 386 SER A C 1
ATOM 2824 O O . SER A 1 386 ? 43.135 1.913 29.018 1.00 23.10 386 SER A O 1
ATOM 2827 N N . GLU A 1 387 ? 43.784 0.853 27.116 1.00 21.16 387 GLU A N 1
ATOM 2828 C CA . GLU A 1 387 ? 45.197 0.777 27.458 1.00 24.53 387 GLU A CA 1
ATOM 2829 C C . GLU A 1 387 ? 46.008 1.594 26.454 1.00 24.73 387 GLU A C 1
ATOM 2830 O O . GLU A 1 387 ? 45.816 1.481 25.251 1.00 20.86 387 GLU A O 1
ATOM 2836 N N . LYS A 1 388 ? 46.929 2.416 26.954 1.00 27.89 388 LYS A N 1
ATOM 2837 C CA . LYS A 1 388 ? 47.797 3.210 26.099 1.00 30.34 388 LYS A CA 1
ATOM 2838 C C . LYS A 1 388 ? 48.555 2.307 25.126 1.00 26.11 388 LYS A C 1
ATOM 2839 O O . LYS A 1 388 ? 49.096 1.292 25.515 1.00 22.64 388 LYS A O 1
ATOM 2845 N N . PHE A 1 389 ? 48.621 2.683 23.855 1.00 21.90 389 PHE A N 1
ATOM 2846 C CA . PHE A 1 389 ? 49.389 1.925 22.883 1.00 25.22 389 PHE A CA 1
ATOM 2847 C C . PHE A 1 389 ? 50.836 2.416 22.842 1.00 28.48 389 PHE A C 1
ATOM 2848 O O . PHE A 1 389 ? 51.058 3.602 22.651 1.00 30.34 389 PHE A O 1
ATOM 2856 N N . VAL A 1 390 ? 51.801 1.493 22.900 1.00 28.99 390 VAL A N 1
ATOM 2857 C CA . VAL A 1 390 ? 53.224 1.821 22.837 1.00 28.83 390 VAL A CA 1
ATOM 2858 C C . VAL A 1 390 ? 53.822 1.308 21.529 1.00 25.67 390 VAL A C 1
ATOM 2859 O O . VAL A 1 390 ? 54.333 2.058 20.705 1.00 26.55 390 VAL A O 1
ATOM 2863 N N . SER A 1 391 ? 53.737 -0.003 21.333 1.00 26.21 391 SER A N 1
ATOM 2864 C CA . SER A 1 391 ? 54.158 -0.613 20.088 1.00 26.17 391 SER A CA 1
ATOM 2865 C C . SER A 1 391 ? 53.520 -1.991 19.997 1.00 23.00 391 SER A C 1
ATOM 2866 O O . SER A 1 391 ? 53.024 -2.503 20.993 1.00 21.08 391 SER A O 1
ATOM 2869 N N . PHE A 1 392 ? 53.544 -2.565 18.799 1.00 24.28 392 PHE A N 1
ATOM 2870 C CA . PHE A 1 392 ? 53.042 -3.909 18.572 1.00 27.14 392 PHE A CA 1
ATOM 2871 C C . PHE A 1 392 ? 53.812 -4.929 19.418 1.00 27.32 392 PHE A C 1
ATOM 2872 O O . PHE A 1 392 ? 53.222 -5.857 19.967 1.00 24.18 392 PHE A O 1
ATOM 2880 N N . GLU A 1 393 ? 55.124 -4.725 19.569 1.00 29.17 393 GLU A N 1
ATOM 2881 C CA . GLU A 1 393 ? 55.982 -5.638 20.325 1.00 29.13 393 GLU A CA 1
ATOM 2882 C C . GLU A 1 393 ? 55.642 -5.535 21.812 1.00 26.42 393 GLU A C 1
ATOM 2883 O O . GLU A 1 393 ? 55.572 -6.516 22.551 1.00 25.08 393 GLU A O 1
ATOM 2889 N N . HIS A 1 394 ? 55.436 -4.312 22.275 1.00 26.98 394 HIS A N 1
ATOM 2890 C CA . HIS A 1 394 ? 55.096 -4.126 23.672 1.00 28.68 394 HIS A CA 1
ATOM 2891 C C . HIS A 1 394 ? 53.770 -4.817 23.970 1.00 30.90 394 HIS A C 1
ATOM 2892 O O . HIS A 1 394 ? 53.650 -5.531 24.981 1.00 29.33 394 HIS A O 1
ATOM 2899 N N . SER A 1 395 ? 52.766 -4.608 23.090 1.00 26.25 395 SER A N 1
ATOM 2900 C CA . SER A 1 395 ? 51.477 -5.264 23.297 1.00 24.28 395 SER A CA 1
ATOM 2901 C C . SER A 1 395 ? 51.608 -6.794 23.302 1.00 22.46 395 SER A C 1
ATOM 2902 O O . SER A 1 395 ? 50.999 -7.457 24.125 1.00 23.95 395 SER A O 1
ATOM 2905 N N . LEU A 1 396 ? 52.327 -7.383 22.350 1.00 26.19 396 LEU A N 1
ATOM 2906 C CA . LEU A 1 396 ? 52.512 -8.835 22.336 1.00 29.35 396 LEU A CA 1
ATOM 2907 C C . LEU A 1 396 ? 53.075 -9.348 23.661 1.00 33.02 396 LEU A C 1
ATOM 2908 O O . LEU A 1 396 ? 52.587 -10.328 24.204 1.00 34.13 396 LEU A O 1
ATOM 2913 N N . ALA A 1 397 ? 54.079 -8.650 24.195 1.00 32.75 397 ALA A N 1
ATOM 2914 C CA . ALA A 1 397 ? 54.764 -9.071 25.403 1.00 33.50 397 ALA A CA 1
ATOM 2915 C C . ALA A 1 397 ? 53.886 -8.920 26.641 1.00 34.60 397 ALA A C 1
ATOM 2916 O O . ALA A 1 397 ? 53.931 -9.779 27.509 1.00 32.45 397 ALA A O 1
ATOM 2918 N N . HIS A 1 398 ? 53.106 -7.834 26.756 1.00 33.58 398 HIS A N 1
ATOM 2919 C CA . HIS A 1 398 ? 52.528 -7.452 28.048 1.00 30.13 398 HIS A CA 1
ATOM 2920 C C . HIS A 1 398 ? 51.008 -7.283 28.105 1.00 27.77 398 HIS A C 1
ATOM 2921 O O . HIS A 1 398 ? 50.469 -7.237 29.190 1.00 33.43 398 HIS A O 1
ATOM 2928 N N . GLN A 1 399 ? 50.299 -7.065 26.988 1.00 27.44 399 GLN A N 1
ATOM 2929 C CA . GLN A 1 399 ? 48.895 -6.633 27.066 1.00 23.85 399 GLN A CA 1
ATOM 2930 C C . GLN A 1 399 ? 48.005 -7.849 27.285 1.00 23.34 399 GLN A C 1
ATOM 2931 O O . GLN A 1 399 ? 48.277 -8.914 26.730 1.00 23.05 399 GLN A O 1
ATOM 2937 N N . LYS A 1 400 ? 46.916 -7.672 28.039 1.00 22.64 400 LYS A N 1
ATOM 2938 C CA . LYS A 1 400 ? 45.955 -8.732 28.282 1.00 22.79 400 LYS A CA 1
ATOM 2939 C C . LYS A 1 400 ? 44.806 -8.697 27.256 1.00 23.82 400 LYS A C 1
ATOM 2940 O O . LYS A 1 400 ? 44.572 -7.684 26.597 1.00 23.67 400 LYS A O 1
ATOM 2944 N N . CYS A 1 401 ? 44.040 -9.792 27.199 1.00 21.71 401 CYS A N 1
ATOM 2945 C CA . CYS A 1 401 ? 42.959 -9.942 26.233 1.00 23.84 401 CYS A CA 1
ATOM 2946 C C . CYS A 1 401 ? 41.829 -8.951 26.520 1.00 21.61 401 CYS A C 1
ATOM 2947 O O . CYS A 1 401 ? 41.032 -8.683 25.629 1.00 24.12 401 CYS A O 1
ATOM 2950 N N . TYR A 1 402 ? 41.747 -8.432 27.755 1.00 22.98 402 TYR A N 1
ATOM 2951 C CA . TYR A 1 402 ? 40.698 -7.495 28.150 1.00 23.75 402 TYR A CA 1
ATOM 2952 C C . TYR A 1 402 ? 41.173 -6.039 28.086 1.00 21.08 402 TYR A C 1
ATOM 2953 O O . TYR A 1 402 ? 40.470 -5.136 28.564 1.00 19.73 402 TYR A O 1
ATOM 2962 N N . GLU A 1 403 ? 42.337 -5.829 27.465 1.00 20.56 403 GLU A N 1
ATOM 2963 C CA . GLU A 1 403 ? 42.875 -4.516 27.154 1.00 20.51 403 GLU A CA 1
ATOM 2964 C C . GLU A 1 403 ? 42.746 -4.191 25.670 1.00 19.48 403 GLU A C 1
ATOM 2965 O O . GLU A 1 403 ? 43.165 -4.962 24.803 1.00 18.94 403 GLU A O 1
ATOM 2971 N N . ASN A 1 404 ? 42.164 -3.024 25.391 1.00 18.56 404 ASN A N 1
ATOM 2972 C CA . ASN A 1 404 ? 42.016 -2.534 24.026 1.00 17.85 404 ASN A CA 1
ATOM 2973 C C . ASN A 1 404 ? 42.906 -1.304 23.851 1.00 18.16 404 ASN A C 1
ATOM 2974 O O . ASN A 1 404 ? 43.371 -0.723 24.837 1.00 18.80 404 ASN A O 1
ATOM 2979 N N . ASN A 1 405 ? 43.117 -0.910 22.589 1.00 16.83 405 ASN A N 1
ATOM 2980 C CA . ASN A 1 405 ? 43.922 0.245 22.229 1.00 19.86 405 ASN A CA 1
ATOM 2981 C C . ASN A 1 405 ? 43.091 1.112 21.293 1.00 19.36 405 ASN A C 1
ATOM 2982 O O . ASN A 1 405 ? 42.311 0.596 20.492 1.00 20.79 405 ASN A O 1
ATOM 2987 N N . SER A 1 406 ? 43.316 2.418 21.371 1.00 20.31 406 SER A N 1
ATOM 2988 C CA . SER A 1 406 ? 42.707 3.404 20.507 1.00 19.98 406 SER A CA 1
ATOM 2989 C C . SER A 1 406 ? 43.840 4.093 19.751 1.00 21.17 406 SER A C 1
ATOM 2990 O O . SER A 1 406 ? 44.809 4.508 20.361 1.00 22.76 406 SER A O 1
ATOM 2993 N N . ILE A 1 407 ? 43.807 4.084 18.421 1.00 20.58 407 ILE A N 1
ATOM 2994 C CA . ILE A 1 407 ? 44.874 4.653 17.614 1.00 22.05 407 ILE A CA 1
ATOM 2995 C C . ILE A 1 407 ? 44.277 5.647 16.625 1.00 21.04 407 ILE A C 1
ATOM 2996 O O . ILE A 1 407 ? 43.358 5.318 15.881 1.00 20.83 407 ILE A O 1
ATOM 3001 N N . GLY A 1 408 ? 44.831 6.853 16.571 1.00 20.16 408 GLY A N 1
ATOM 3002 C CA . GLY A 1 408 ? 44.372 7.851 15.619 1.00 18.54 408 GLY A CA 1
ATOM 3003 C C . GLY A 1 408 ? 44.649 7.477 14.172 1.00 19.22 408 GLY A C 1
ATOM 3004 O O . GLY A 1 408 ? 45.615 6.802 13.839 1.00 18.77 408 GLY A O 1
ATOM 3005 N N . GLU A 1 409 ? 43.788 7.980 13.301 1.00 19.73 409 GLU A N 1
ATOM 3006 C CA . GLU A 1 409 ? 43.868 7.812 11.858 1.00 19.56 409 GLU A CA 1
ATOM 3007 C C . GLU A 1 409 ? 45.304 7.873 11.337 1.00 18.68 409 GLU A C 1
ATOM 3008 O O . GLU A 1 409 ? 45.702 7.007 10.565 1.00 19.11 409 GLU A O 1
ATOM 3014 N N . LEU A 1 410 ? 46.049 8.936 11.646 1.00 19.83 410 LEU A N 1
ATOM 3015 C CA . LEU A 1 410 ? 47.329 9.140 10.976 1.00 22.80 410 LEU A CA 1
ATOM 3016 C C . LEU A 1 410 ? 48.333 8.061 11.367 1.00 20.61 410 LEU A C 1
ATOM 3017 O O . LEU A 1 410 ? 49.023 7.502 10.534 1.00 22.12 410 LEU A O 1
ATOM 3022 N N . LYS A 1 411 ? 48.424 7.762 12.655 1.00 24.24 411 LYS A N 1
ATOM 3023 C CA . LYS A 1 411 ? 49.307 6.715 13.107 1.00 25.65 411 LYS A CA 1
ATOM 3024 C C . LYS A 1 411 ? 48.867 5.379 12.507 1.00 24.05 411 LYS A C 1
ATOM 3025 O O . LYS A 1 411 ? 49.711 4.616 12.028 1.00 22.80 411 LYS A O 1
ATOM 3031 N N . ALA A 1 412 ? 47.560 5.089 12.498 1.00 22.09 412 ALA A N 1
ATOM 3032 C CA . ALA A 1 412 ? 47.091 3.797 11.991 1.00 20.82 412 ALA A CA 1
ATOM 3033 C C . ALA A 1 412 ? 47.401 3.637 10.500 1.00 19.13 412 ALA A C 1
ATOM 3034 O O . ALA A 1 412 ? 47.701 2.533 10.064 1.00 19.65 412 ALA A O 1
ATOM 3036 N N . GLN A 1 413 ? 47.332 4.713 9.712 1.00 21.46 413 GLN A N 1
ATOM 3037 C CA . GLN A 1 413 ? 47.657 4.659 8.292 1.00 24.52 413 GLN A CA 1
ATOM 3038 C C . GLN A 1 413 ? 49.141 4.331 8.047 1.00 27.26 413 GLN A C 1
ATOM 3039 O O . GLN A 1 413 ? 49.477 3.628 7.082 1.00 23.30 413 GLN A O 1
ATOM 3045 N N . LYS A 1 414 ? 50.018 4.858 8.913 1.00 26.57 414 LYS A N 1
ATOM 3046 C CA . LYS A 1 414 ? 51.439 4.552 8.862 1.00 26.92 414 LYS A CA 1
ATOM 3047 C C . LYS A 1 414 ? 51.631 3.061 9.117 1.00 25.70 414 LYS A C 1
ATOM 3048 O O . LYS A 1 414 ? 52.350 2.404 8.373 1.00 23.18 414 LYS A O 1
ATOM 3052 N N . PHE A 1 415 ? 50.960 2.513 10.142 1.00 23.78 415 PHE A N 1
ATOM 3053 C CA . PHE A 1 415 ? 51.053 1.089 10.423 1.00 22.30 415 PHE A CA 1
ATOM 3054 C C . PHE A 1 415 ? 50.473 0.235 9.300 1.00 22.40 415 PHE A C 1
ATOM 3055 O O . PHE A 1 415 ? 51.046 -0.788 8.957 1.00 20.64 415 PHE A O 1
ATOM 3063 N N . VAL A 1 416 ? 49.345 0.621 8.714 1.00 20.82 416 VAL A N 1
ATOM 3064 C CA . VAL A 1 416 ? 48.834 -0.129 7.579 1.00 23.22 416 VAL A CA 1
ATOM 3065 C C . VAL A 1 416 ? 49.840 -0.120 6.434 1.00 24.78 416 VAL A C 1
ATOM 3066 O O . VAL A 1 416 ? 50.048 -1.144 5.808 1.00 27.28 416 VAL A O 1
ATOM 3070 N N . LYS A 1 417 ? 50.458 1.017 6.144 1.00 28.99 417 LYS A N 1
ATOM 3071 C CA . LYS A 1 417 ? 51.372 1.087 5.007 1.00 32.03 417 LYS A CA 1
ATOM 3072 C C . LYS A 1 417 ? 52.635 0.263 5.252 1.00 28.97 417 LYS A C 1
ATOM 3073 O O . LYS A 1 417 ? 53.103 -0.401 4.348 1.00 29.31 417 LYS A O 1
ATOM 3079 N N . HIS A 1 418 ? 53.208 0.337 6.451 1.00 26.07 418 HIS A N 1
ATOM 3080 C CA . HIS A 1 418 ? 54.560 -0.148 6.687 1.00 29.03 418 HIS A CA 1
ATOM 3081 C C . HIS A 1 418 ? 54.607 -1.380 7.574 1.00 26.82 418 HIS A C 1
ATOM 3082 O O . HIS A 1 418 ? 55.663 -1.964 7.684 1.00 26.10 418 HIS A O 1
ATOM 3089 N N . ALA A 1 419 ? 53.498 -1.781 8.214 1.00 26.02 419 ALA A N 1
ATOM 3090 C CA . ALA A 1 419 ? 53.548 -2.873 9.173 1.00 23.97 419 ALA A CA 1
ATOM 3091 C C . ALA A 1 419 ? 52.245 -3.682 9.198 1.00 21.23 419 ALA A C 1
ATOM 3092 O O . ALA A 1 419 ? 51.780 -4.058 10.259 1.00 20.79 419 ALA A O 1
ATOM 3094 N N . ALA A 1 420 ? 51.674 -3.979 8.031 1.00 20.76 420 ALA A N 1
ATOM 3095 C CA . ALA A 1 420 ? 50.299 -4.439 7.935 1.00 22.90 420 ALA A CA 1
ATOM 3096 C C . ALA A 1 420 ? 50.109 -5.805 8.605 1.00 24.17 420 ALA A C 1
ATOM 3097 O O . ALA A 1 420 ? 49.087 -6.042 9.249 1.00 21.23 420 ALA A O 1
ATOM 3099 N N . ASN A 1 421 ? 51.103 -6.694 8.474 1.00 23.55 421 ASN A N 1
ATOM 3100 C CA . ASN A 1 421 ? 51.002 -8.020 9.066 1.00 24.84 421 ASN A CA 1
ATOM 3101 C C . ASN A 1 421 ? 51.173 -7.933 10.585 1.00 22.57 421 ASN A C 1
ATOM 3102 O O . ASN A 1 421 ? 50.468 -8.624 11.311 1.00 20.29 421 ASN A O 1
ATOM 3107 N N . GLN A 1 422 ? 52.039 -7.061 11.100 1.00 22.12 422 GLN A N 1
ATOM 3108 C CA . GLN A 1 422 ? 52.093 -6.876 12.544 1.00 23.00 422 GLN A CA 1
ATOM 3109 C C . GLN A 1 422 ? 50.753 -6.349 13.107 1.00 21.99 422 GLN A C 1
ATOM 3110 O O . GLN A 1 422 ? 50.395 -6.625 14.280 1.00 21.71 422 GLN A O 1
ATOM 3116 N N . PHE A 1 423 ? 50.101 -5.470 12.322 1.00 21.18 423 PHE A N 1
ATOM 3117 C CA . PHE A 1 423 ? 48.784 -4.916 12.632 1.00 19.19 423 PHE A CA 1
ATOM 3118 C C . PHE A 1 423 ? 47.742 -6.046 12.733 1.00 18.11 423 PHE A C 1
ATOM 3119 O O . PHE A 1 423 ? 47.022 -6.095 13.707 1.00 17.62 423 PHE A O 1
ATOM 3127 N N . VAL A 1 424 ? 47.767 -7.007 11.796 1.00 17.28 424 VAL A N 1
ATOM 3128 C CA . VAL A 1 424 ? 46.887 -8.178 11.783 1.00 18.25 424 VAL A CA 1
ATOM 3129 C C . VAL A 1 424 ? 47.129 -9.014 13.044 1.00 18.84 424 VAL A C 1
ATOM 3130 O O . VAL A 1 424 ? 46.213 -9.418 13.723 1.00 18.21 424 VAL A O 1
ATOM 3134 N N . SER A 1 425 ? 48.392 -9.231 13.380 1.00 21.60 425 SER A N 1
ATOM 3135 C CA A SER A 1 425 ? 48.749 -9.947 14.597 0.50 21.54 425 SER A CA 1
ATOM 3136 C CA B SER A 1 425 ? 48.779 -9.924 14.601 0.50 22.43 425 SER A CA 1
ATOM 3137 C C . SER A 1 425 ? 48.179 -9.254 15.830 1.00 20.51 425 SER A C 1
ATOM 3138 O O . SER A 1 425 ? 47.705 -9.921 16.746 1.00 21.28 425 SER A O 1
ATOM 3143 N N . HIS A 1 426 ? 48.241 -7.923 15.854 1.00 19.54 426 HIS A N 1
ATOM 3144 C CA . HIS A 1 426 ? 47.678 -7.136 16.952 1.00 19.51 426 HIS A CA 1
ATOM 3145 C C . HIS A 1 426 ? 46.153 -7.289 17.056 1.00 19.07 426 HIS A C 1
ATOM 3146 O O . HIS A 1 426 ? 45.638 -7.581 18.133 1.00 18.63 426 HIS A O 1
ATOM 3153 N N . THR A 1 427 ? 45.440 -7.020 15.944 1.00 18.40 427 THR A N 1
ATOM 3154 C CA . THR A 1 427 ? 43.986 -7.015 15.970 1.00 18.70 427 THR A CA 1
ATOM 3155 C C . THR A 1 427 ? 43.404 -8.407 16.163 1.00 19.54 427 THR A C 1
ATOM 3156 O O . THR A 1 427 ? 42.280 -8.526 16.660 1.00 17.38 427 THR A O 1
ATOM 3160 N N . SER A 1 428 ? 44.152 -9.458 15.788 1.00 18.56 428 SER A N 1
ATOM 3161 C CA . SER A 1 428 ? 43.658 -10.792 16.065 1.00 20.27 428 SER A CA 1
ATOM 3162 C C . SER A 1 428 ? 43.606 -11.048 17.571 1.00 20.55 428 SER A C 1
ATOM 3163 O O . SER A 1 428 ? 42.877 -11.923 18.018 1.00 21.06 428 SER A O 1
ATOM 3166 N N . ARG A 1 429 ? 44.420 -10.348 18.364 1.00 19.81 429 ARG A N 1
ATOM 3167 C CA . ARG A 1 429 ? 44.504 -10.575 19.804 1.00 19.35 429 ARG A CA 1
ATOM 3168 C C . ARG A 1 429 ? 43.734 -9.519 20.611 1.00 20.70 429 ARG A C 1
ATOM 3169 O O . ARG A 1 429 ? 43.222 -9.827 21.692 1.00 17.86 429 ARG A O 1
ATOM 3177 N N . PHE A 1 430 ? 43.703 -8.255 20.144 1.00 19.00 430 PHE A N 1
ATOM 3178 C CA . PHE A 1 430 ? 43.227 -7.164 20.987 1.00 19.13 430 PHE A CA 1
ATOM 3179 C C . PHE A 1 430 ? 42.189 -6.351 20.235 1.00 18.21 430 PHE A C 1
ATOM 3180 O O . PHE A 1 430 ? 42.387 -6.055 19.061 1.00 18.02 430 PHE A O 1
ATOM 3188 N N . ILE A 1 431 ? 41.116 -5.960 20.927 1.00 17.42 431 ILE A N 1
ATOM 3189 C CA . ILE A 1 431 ? 40.185 -4.982 20.375 1.00 16.81 431 ILE A CA 1
ATOM 3190 C C . ILE A 1 431 ? 40.921 -3.659 20.156 1.00 17.21 431 ILE A C 1
ATOM 3191 O O . ILE A 1 431 ? 41.554 -3.110 21.076 1.00 15.83 431 ILE A O 1
ATOM 3196 N N . THR A 1 432 ? 40.810 -3.159 18.923 1.00 15.19 432 THR A N 1
ATOM 3197 C CA . THR A 1 432 ? 41.476 -1.965 18.449 1.00 16.51 432 THR A CA 1
ATOM 3198 C C . THR A 1 432 ? 40.447 -1.013 17.828 1.00 16.84 432 THR A C 1
ATOM 3199 O O . THR A 1 432 ? 39.617 -1.398 16.983 1.00 17.97 432 THR A O 1
ATOM 3203 N N . ARG A 1 433 ? 40.534 0.238 18.248 1.00 17.42 433 ARG A N 1
ATOM 3204 C CA . ARG A 1 433 ? 39.637 1.312 17.849 1.00 17.46 433 ARG A CA 1
ATOM 3205 C C . ARG A 1 433 ? 40.448 2.374 17.123 1.00 16.42 433 ARG A C 1
ATOM 3206 O O . ARG A 1 433 ? 41.488 2.806 17.618 1.00 17.29 433 ARG A O 1
ATOM 3214 N N . ILE A 1 434 ? 39.995 2.720 15.911 1.00 16.49 434 ILE A N 1
ATOM 3215 C CA . ILE A 1 434 ? 40.555 3.789 15.114 1.00 14.92 434 ILE A CA 1
ATOM 3216 C C . ILE A 1 434 ? 39.582 4.951 15.161 1.00 16.13 434 ILE A C 1
ATOM 3217 O O . ILE A 1 434 ? 38.377 4.725 15.080 1.00 14.70 434 ILE A O 1
ATOM 3222 N N . TYR A 1 435 ? 40.101 6.188 15.227 1.00 17.39 435 TYR A N 1
ATOM 3223 C CA . TYR A 1 435 ? 39.224 7.350 15.224 1.00 16.86 435 TYR A CA 1
ATOM 3224 C C . TYR A 1 435 ? 39.812 8.386 14.265 1.00 17.95 435 TYR A C 1
ATOM 3225 O O . TYR A 1 435 ? 40.998 8.390 13.962 1.00 15.24 435 TYR A O 1
ATOM 3234 N N . PRO A 1 436 ? 38.956 9.290 13.756 1.00 19.43 436 PRO A N 1
ATOM 3235 C CA . PRO A 1 436 ? 39.377 10.330 12.830 1.00 21.25 436 PRO A CA 1
ATOM 3236 C C . PRO A 1 436 ? 40.366 11.316 13.443 1.00 19.66 436 PRO A C 1
ATOM 3237 O O . PRO A 1 436 ? 40.234 11.716 14.604 1.00 18.67 436 PRO A O 1
ATOM 3241 N N . LYS A 1 437 ? 41.309 11.766 12.614 1.00 20.04 437 LYS A N 1
ATOM 3242 C CA . LYS A 1 437 ? 42.319 12.725 13.056 1.00 20.01 437 LYS A CA 1
ATOM 3243 C C . LYS A 1 437 ? 41.638 14.033 13.467 1.00 21.59 437 LYS A C 1
ATOM 3244 O O . LYS A 1 437 ? 40.555 14.371 12.982 1.00 18.98 437 LYS A O 1
ATOM 3250 N N . GLY A 1 438 ? 42.283 14.732 14.412 1.00 24.05 438 GLY A N 1
ATOM 3251 C CA . GLY A 1 438 ? 41.739 15.899 15.092 1.00 22.38 438 GLY A CA 1
ATOM 3252 C C . GLY A 1 438 ? 41.516 17.097 14.176 1.00 23.23 438 GLY A C 1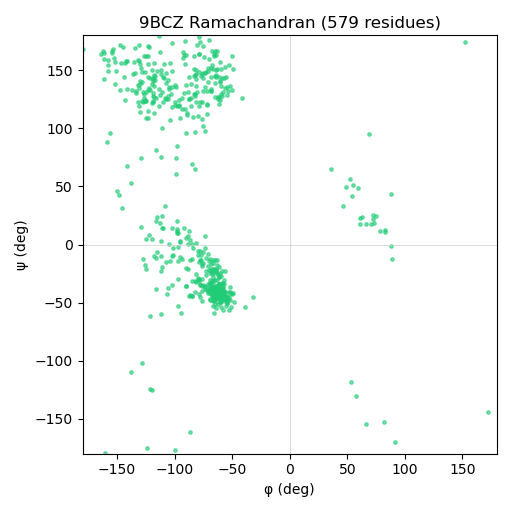
ATOM 3253 O O . GLY A 1 438 ? 40.671 17.943 14.458 1.00 27.64 438 GLY A O 1
ATOM 3254 N N . THR A 1 439 ? 42.184 17.144 13.027 1.00 22.02 439 THR A N 1
ATOM 3255 C CA . THR A 1 439 ? 41.968 18.256 12.105 1.00 24.19 439 THR A CA 1
ATOM 3256 C C . THR A 1 439 ? 40.673 18.133 11.285 1.00 23.76 439 THR A C 1
ATOM 3257 O O . THR A 1 439 ? 40.325 19.050 10.553 1.00 20.54 439 THR A O 1
ATOM 3261 N N . ARG A 1 440 ? 39.940 17.015 11.393 1.00 20.14 440 ARG A N 1
ATOM 3262 C CA . ARG A 1 440 ? 38.673 16.866 10.710 1.00 17.66 440 ARG A CA 1
ATOM 3263 C C . ARG A 1 440 ? 37.576 17.543 11.542 1.00 16.82 440 ARG A C 1
ATOM 3264 O O . ARG A 1 440 ? 36.619 16.918 11.982 1.00 14.78 440 ARG A O 1
ATOM 3272 N N . ALA A 1 441 ? 37.678 18.870 11.672 1.00 15.58 441 ALA A N 1
ATOM 3273 C CA . ALA A 1 441 ? 36.826 19.633 12.564 1.00 16.16 441 ALA A CA 1
ATOM 3274 C C . ALA A 1 441 ? 35.441 19.858 11.968 1.00 15.56 441 ALA A C 1
ATOM 3275 O O . ALA A 1 441 ? 34.570 20.280 12.683 1.00 16.52 441 ALA A O 1
ATOM 3277 N N . GLY A 1 442 ? 35.255 19.597 10.668 1.00 16.43 442 GLY A N 1
ATOM 3278 C CA . GLY A 1 442 ? 33.948 19.557 10.033 1.00 15.83 442 GLY A CA 1
ATOM 3279 C C . GLY A 1 442 ? 33.282 18.166 10.047 1.00 15.83 442 GLY A C 1
ATOM 3280 O O . GLY A 1 442 ? 32.206 18.009 9.463 1.00 15.19 442 GLY A O 1
ATOM 3281 N N . SER A 1 443 ? 33.906 17.190 10.725 1.00 15.58 443 SER A N 1
ATOM 3282 C CA . SER A 1 443 ? 33.384 15.841 10.920 1.00 15.81 443 SER A CA 1
ATOM 3283 C C . SER A 1 443 ? 33.492 15.001 9.639 1.00 16.32 443 SER A C 1
ATOM 3284 O O . SER A 1 443 ? 32.746 14.050 9.474 1.00 16.81 443 SER A O 1
ATOM 3287 N N . SER A 1 444 ? 34.427 15.327 8.741 1.00 15.75 444 SER A N 1
ATOM 3288 C CA . SER A 1 444 ? 34.693 14.462 7.598 1.00 18.79 444 SER A CA 1
ATOM 3289 C C . SER A 1 444 ? 35.205 13.115 8.104 1.00 16.59 444 SER A C 1
ATOM 3290 O O . SER A 1 444 ? 35.608 13.001 9.248 1.00 16.81 444 SER A O 1
ATOM 3293 N N . ASN A 1 445 ? 35.238 12.122 7.226 1.00 17.54 445 ASN A N 1
ATOM 3294 C CA . ASN A 1 445 ? 35.602 10.774 7.616 1.00 17.30 445 ASN A CA 1
ATOM 3295 C C . ASN A 1 445 ? 36.737 10.266 6.755 1.00 17.46 445 ASN A C 1
ATOM 3296 O O . ASN A 1 445 ? 36.814 10.609 5.585 1.00 18.35 445 ASN A O 1
ATOM 3301 N N . TYR A 1 446 ? 37.585 9.418 7.326 1.00 17.40 446 TYR A N 1
ATOM 3302 C CA . TYR A 1 446 ? 38.556 8.676 6.532 1.00 18.53 446 TYR A CA 1
ATOM 3303 C C . TYR A 1 446 ? 37.862 7.498 5.847 1.00 19.19 446 TYR A C 1
ATOM 3304 O O . TYR A 1 446 ? 36.700 7.168 6.108 1.00 20.10 446 TYR A O 1
ATOM 3313 N N . ASN A 1 447 ? 38.602 6.805 4.992 1.00 21.37 447 ASN A N 1
ATOM 3314 C CA . ASN A 1 447 ? 38.121 5.582 4.368 1.00 23.65 447 ASN A CA 1
ATOM 3315 C C . ASN A 1 447 ? 38.260 4.400 5.328 1.00 20.26 447 ASN A C 1
ATOM 3316 O O . ASN A 1 447 ? 39.373 3.941 5.583 1.00 19.27 447 ASN A O 1
ATOM 3321 N N . PRO A 1 448 ? 37.148 3.826 5.857 1.00 16.01 448 PRO A N 1
ATOM 3322 C CA . PRO A 1 448 ? 37.256 2.770 6.865 1.00 15.85 448 PRO A CA 1
ATOM 3323 C C . PRO A 1 448 ? 37.823 1.428 6.375 1.00 16.55 448 PRO A C 1
ATOM 3324 O O . PRO A 1 448 ? 38.242 0.616 7.187 1.00 15.26 448 PRO A O 1
ATOM 3328 N N . GLN A 1 449 ? 37.731 1.156 5.062 1.00 16.51 449 GLN A N 1
ATOM 3329 C CA . GLN A 1 449 ? 38.130 -0.119 4.493 1.00 16.86 449 GLN A CA 1
ATOM 3330 C C . GLN A 1 449 ? 39.624 -0.371 4.693 1.00 18.94 449 GLN A C 1
ATOM 3331 O O . GLN A 1 449 ? 40.053 -1.504 4.812 1.00 15.77 449 GLN A O 1
ATOM 3337 N N . GLU A 1 450 ? 40.414 0.692 4.730 1.00 21.64 450 GLU A N 1
ATOM 3338 C CA . GLU A 1 450 ? 41.828 0.625 5.048 1.00 23.79 450 GLU A CA 1
ATOM 3339 C C . GLU A 1 450 ? 42.090 -0.149 6.353 1.00 20.94 450 GLU A C 1
ATOM 3340 O O . GLU A 1 450 ? 43.062 -0.893 6.454 1.00 21.65 450 GLU A O 1
ATOM 3346 N N . PHE A 1 451 ? 41.267 0.085 7.379 1.00 18.27 451 PHE A N 1
ATOM 3347 C CA . PHE A 1 451 ? 41.454 -0.499 8.697 1.00 17.27 451 PHE A CA 1
ATOM 3348 C C . PHE A 1 451 ? 40.726 -1.838 8.821 1.00 15.45 451 PHE A C 1
ATOM 3349 O O . PHE A 1 451 ? 41.194 -2.724 9.513 1.00 14.91 451 PHE A O 1
ATOM 3357 N N . TRP A 1 452 ? 39.554 -1.997 8.212 1.00 14.52 452 TRP A N 1
ATOM 3358 C CA . TRP A 1 452 ? 38.962 -3.323 8.158 1.00 16.20 452 TRP A CA 1
ATOM 3359 C C . TRP A 1 452 ? 39.902 -4.333 7.487 1.00 16.79 452 TRP A C 1
ATOM 3360 O O . TRP A 1 452 ? 39.933 -5.476 7.930 1.00 17.57 452 TRP A O 1
ATOM 3371 N N . ASN A 1 453 ? 40.701 -3.904 6.492 1.00 17.22 453 ASN A N 1
ATOM 3372 C CA . ASN A 1 453 ? 41.646 -4.771 5.789 1.00 18.88 453 ASN A CA 1
ATOM 3373 C C . ASN A 1 453 ? 42.684 -5.425 6.696 1.00 17.95 453 ASN A C 1
ATOM 3374 O O . ASN A 1 453 ? 43.229 -6.474 6.310 1.00 17.94 453 ASN A O 1
ATOM 3379 N N . VAL A 1 454 ? 42.959 -4.835 7.868 1.00 17.29 454 VAL A N 1
ATOM 3380 C CA . VAL A 1 454 ? 43.886 -5.435 8.826 1.00 17.15 454 VAL A CA 1
ATOM 3381 C C . VAL A 1 454 ? 43.167 -5.883 10.100 1.00 16.63 454 VAL A C 1
ATOM 3382 O O . VAL A 1 454 ? 43.834 -6.152 11.105 1.00 17.33 454 VAL A O 1
ATOM 3386 N N . GLY A 1 455 ? 41.839 -6.043 10.069 1.00 17.64 455 GLY A N 1
ATOM 3387 C CA . GLY A 1 455 ? 41.126 -6.630 11.198 1.00 17.06 455 GLY A CA 1
ATOM 3388 C C . GLY A 1 455 ? 40.775 -5.665 12.352 1.00 16.13 455 GLY A C 1
ATOM 3389 O O . GLY A 1 455 ? 40.355 -6.121 13.422 1.00 14.71 455 GLY A O 1
ATOM 3390 N N . CYS A 1 456 ? 40.895 -4.342 12.162 1.00 14.88 456 CYS A N 1
ATOM 3391 C CA . CYS A 1 456 ? 40.447 -3.413 13.189 1.00 14.97 456 CYS A CA 1
ATOM 3392 C C . CYS A 1 456 ? 38.954 -3.574 13.436 1.00 15.63 456 CYS A C 1
ATOM 3393 O O . CYS A 1 456 ? 38.158 -3.561 12.476 1.00 16.00 456 CYS A O 1
ATOM 3396 N N . GLN A 1 457 ? 38.607 -3.777 14.718 1.00 15.36 457 GLN A N 1
ATOM 3397 C CA . GLN A 1 457 ? 37.256 -4.116 15.105 1.00 15.48 457 GLN A CA 1
ATOM 3398 C C . GLN A 1 457 ? 36.365 -2.886 15.212 1.00 16.11 457 GLN A C 1
ATOM 3399 O O . GLN A 1 457 ? 35.227 -2.924 14.746 1.00 14.76 457 GLN A O 1
ATOM 3405 N N . MET A 1 458 ? 36.895 -1.797 15.769 1.00 16.65 458 MET A N 1
ATOM 3406 C CA . MET A 1 458 ? 36.078 -0.616 16.034 1.00 17.09 458 MET A CA 1
ATOM 3407 C C . MET A 1 458 ? 36.577 0.565 15.203 1.00 17.77 458 MET A C 1
ATOM 3408 O O . MET A 1 458 ? 37.324 1.415 15.723 1.00 16.64 458 MET A O 1
ATOM 3413 N N . VAL A 1 459 ? 36.157 0.608 13.933 1.00 15.30 459 VAL A N 1
ATOM 3414 C CA . VAL A 1 459 ? 36.560 1.685 13.058 1.00 15.27 459 VAL A CA 1
ATOM 3415 C C . VAL A 1 459 ? 35.510 2.796 13.188 1.00 15.78 459 VAL A C 1
ATOM 3416 O O . VAL A 1 459 ? 34.477 2.791 12.515 1.00 18.22 459 VAL A O 1
ATOM 3420 N N . ALA A 1 460 ? 35.801 3.771 14.053 1.00 14.14 460 ALA A N 1
ATOM 3421 C CA . ALA A 1 460 ? 34.834 4.760 14.490 1.00 15.03 460 ALA A CA 1
ATOM 3422 C C . ALA A 1 460 ? 34.739 5.880 13.455 1.00 18.55 460 ALA A C 1
ATOM 3423 O O . ALA A 1 460 ? 35.776 6.412 13.007 1.00 17.70 460 ALA A O 1
ATOM 3425 N N . LEU A 1 461 ? 33.485 6.182 13.061 1.00 16.28 461 LEU A N 1
ATOM 3426 C CA . LEU A 1 461 ? 33.175 7.218 12.086 1.00 17.10 461 LEU A CA 1
ATOM 3427 C C . LEU A 1 461 ? 32.207 8.250 12.673 1.00 16.63 461 LEU A C 1
ATOM 3428 O O . LEU A 1 461 ? 31.478 7.959 13.594 1.00 14.27 461 LEU A O 1
ATOM 3433 N N . ASN A 1 462 ? 32.245 9.457 12.106 1.00 16.34 462 ASN A N 1
ATOM 3434 C CA . ASN A 1 462 ? 31.238 10.491 12.299 1.00 15.65 462 ASN A CA 1
ATOM 3435 C C . ASN A 1 462 ? 29.989 10.072 11.513 1.00 15.07 462 ASN A C 1
ATOM 3436 O O . ASN A 1 462 ? 29.870 10.319 10.308 1.00 14.71 462 ASN A O 1
ATOM 3441 N N . PHE A 1 463 ? 29.039 9.472 12.220 1.00 15.95 463 PHE A N 1
ATOM 3442 C CA . PHE A 1 463 ? 27.838 8.904 11.633 1.00 16.94 463 PHE A CA 1
ATOM 3443 C C . PHE A 1 463 ? 26.989 9.986 10.991 1.00 18.13 463 PHE A C 1
ATOM 3444 O O . PHE A 1 463 ? 26.263 9.714 10.050 1.00 20.96 463 PHE A O 1
ATOM 3452 N N . GLN A 1 464 ? 27.141 11.229 11.437 1.00 18.61 464 GLN A N 1
ATOM 3453 C CA . GLN A 1 464 ? 26.281 12.305 10.952 1.00 17.35 464 GLN A CA 1
ATOM 3454 C C . GLN A 1 464 ? 26.645 12.757 9.533 1.00 17.72 464 GLN A C 1
ATOM 3455 O O . GLN A 1 464 ? 25.868 13.476 8.924 1.00 18.58 464 GLN A O 1
ATOM 3461 N N . THR A 1 465 ? 27.827 12.418 9.008 1.00 16.81 465 THR A N 1
ATOM 3462 C CA . THR A 1 465 ? 28.393 13.084 7.847 1.00 16.82 465 THR A CA 1
ATOM 3463 C C . THR A 1 465 ? 28.164 12.281 6.556 1.00 19.01 465 THR A C 1
ATOM 3464 O O . THR A 1 465 ? 28.662 11.154 6.416 1.00 19.05 465 THR A O 1
ATOM 3468 N N . SER A 1 466 ? 27.513 12.932 5.572 1.00 18.99 466 SER A N 1
ATOM 3469 C CA . SER A 1 466 ? 27.277 12.395 4.233 1.00 20.76 466 SER A CA 1
ATOM 3470 C C . SER A 1 466 ? 28.583 12.192 3.489 1.00 21.92 466 SER A C 1
ATOM 3471 O O . SER A 1 466 ? 29.482 13.013 3.564 1.00 28.45 466 SER A O 1
ATOM 3474 N N . GLY A 1 467 ? 28.704 11.083 2.772 1.00 21.00 467 GLY A N 1
ATOM 3475 C CA . GLY A 1 467 ? 29.927 10.832 2.023 1.00 19.09 467 GLY A CA 1
ATOM 3476 C C . GLY A 1 467 ? 30.145 9.343 1.867 1.00 19.28 467 GLY A C 1
ATOM 3477 O O . GLY A 1 467 ? 29.444 8.555 2.516 1.00 17.06 467 GLY A O 1
ATOM 3478 N N . THR A 1 468 ? 31.170 9.002 1.089 1.00 19.27 468 THR A N 1
ATOM 3479 C CA . THR A 1 468 ? 31.381 7.618 0.717 1.00 21.46 468 THR A CA 1
ATOM 3480 C C . THR A 1 468 ? 31.783 6.806 1.939 1.00 18.56 468 THR A C 1
ATOM 3481 O O . THR A 1 468 ? 31.363 5.662 2.042 1.00 17.06 468 THR A O 1
ATOM 3485 N N . PRO A 1 469 ? 32.589 7.324 2.898 1.00 17.86 469 PRO A N 1
ATOM 3486 C CA . PRO A 1 469 ? 32.911 6.537 4.086 1.00 16.29 469 PRO A CA 1
ATOM 3487 C C . PRO A 1 469 ? 31.682 5.972 4.812 1.00 15.11 469 PRO A C 1
ATOM 3488 O O . PRO A 1 469 ? 31.652 4.778 5.148 1.00 15.22 469 PRO A O 1
ATOM 3492 N N . MET A 1 470 ? 30.655 6.801 5.053 1.00 14.30 470 MET A N 1
ATOM 3493 C CA . MET A 1 470 ? 29.449 6.333 5.722 1.00 14.98 470 MET A CA 1
ATOM 3494 C C . MET A 1 470 ? 28.582 5.443 4.831 1.00 15.90 470 MET A C 1
ATOM 3495 O O . MET A 1 470 ? 27.848 4.581 5.322 1.00 14.89 470 MET A O 1
ATOM 3500 N N . GLU A 1 471 ? 28.674 5.602 3.519 1.00 16.48 471 GLU A N 1
ATOM 3501 C CA . GLU A 1 471 ? 27.998 4.680 2.613 1.00 18.05 471 GLU A CA 1
ATOM 3502 C C . GLU A 1 471 ? 28.593 3.268 2.704 1.00 15.98 471 GLU A C 1
ATOM 3503 O O . GLU A 1 471 ? 27.839 2.290 2.729 1.00 15.51 471 GLU A O 1
ATOM 3509 N N . LEU A 1 472 ? 29.920 3.187 2.818 1.00 15.87 472 LEU A N 1
ATOM 3510 C CA . LEU A 1 472 ? 30.624 1.920 3.014 1.00 16.25 472 LEU A CA 1
ATOM 3511 C C . LEU A 1 472 ? 30.284 1.320 4.363 1.00 17.93 472 LEU A C 1
ATOM 3512 O O . LEU A 1 472 ? 30.069 0.114 4.433 1.00 18.04 472 LEU A O 1
ATOM 3517 N N . GLN A 1 473 ? 30.251 2.160 5.415 1.00 17.70 473 GLN A N 1
ATOM 3518 C CA . GLN A 1 473 ? 29.852 1.716 6.747 1.00 18.14 473 GLN A CA 1
ATOM 3519 C C . GLN A 1 473 ? 28.422 1.152 6.757 1.00 17.59 473 GLN A C 1
ATOM 3520 O O . GLN A 1 473 ? 28.161 0.080 7.309 1.00 16.00 473 GLN A O 1
ATOM 3526 N N . ASN A 1 474 ? 27.472 1.885 6.175 1.00 18.08 474 ASN A N 1
ATOM 3527 C CA . ASN A 1 474 ? 26.079 1.471 6.243 1.00 18.96 474 ASN A CA 1
ATOM 3528 C C . ASN A 1 474 ? 25.875 0.206 5.399 1.00 17.91 474 ASN A C 1
ATOM 3529 O O . ASN A 1 474 ? 25.112 -0.684 5.758 1.00 20.15 474 ASN A O 1
ATOM 3534 N N . GLY A 1 475 ? 26.562 0.133 4.276 1.00 15.90 475 GLY A N 1
ATOM 3535 C CA . GLY A 1 475 ? 26.485 -1.046 3.440 1.00 18.37 475 GLY A CA 1
ATOM 3536 C C . GLY A 1 475 ? 27.047 -2.269 4.145 1.00 17.89 475 GLY A C 1
ATOM 3537 O O . GLY A 1 475 ? 26.464 -3.348 4.107 1.00 16.81 475 GLY A O 1
ATOM 3538 N N . LYS A 1 476 ? 28.216 -2.091 4.769 1.00 19.48 476 LYS A N 1
ATOM 3539 C CA . LYS A 1 476 ? 28.892 -3.203 5.403 1.00 19.67 476 LYS A CA 1
ATOM 3540 C C . LYS A 1 476 ? 27.996 -3.768 6.487 1.00 20.35 476 LYS A C 1
ATOM 3541 O O . LYS A 1 476 ? 27.820 -4.983 6.558 1.00 19.16 476 LYS A O 1
ATOM 3547 N N . PHE A 1 477 ? 27.465 -2.888 7.348 1.00 17.35 477 PHE A N 1
ATOM 3548 C CA . PHE A 1 477 ? 26.753 -3.354 8.533 1.00 16.94 477 PHE A CA 1
ATOM 3549 C C . PHE A 1 477 ? 25.262 -3.632 8.295 1.00 18.38 477 PHE A C 1
ATOM 3550 O O . PHE A 1 477 ? 24.563 -3.934 9.242 1.00 18.06 477 PHE A O 1
ATOM 3558 N N . LEU A 1 478 ? 24.823 -3.664 7.033 1.00 20.92 478 LEU A N 1
ATOM 3559 C CA . LEU A 1 478 ? 23.606 -4.348 6.626 1.00 23.49 478 LEU A CA 1
ATOM 3560 C C . LEU A 1 478 ? 23.705 -5.844 6.903 1.00 22.27 478 LEU A C 1
ATOM 3561 O O . LEU A 1 478 ? 22.716 -6.487 7.227 1.00 23.57 478 LEU A O 1
ATOM 3566 N N . ASP A 1 479 ? 24.900 -6.392 6.753 1.00 17.80 479 ASP A N 1
ATOM 3567 C CA . ASP A 1 479 ? 25.087 -7.817 6.870 1.00 19.13 479 ASP A CA 1
ATOM 3568 C C . ASP A 1 479 ? 24.768 -8.293 8.294 1.00 19.02 479 ASP A C 1
ATOM 3569 O O . ASP A 1 479 ? 24.653 -7.533 9.284 1.00 17.04 479 ASP A O 1
ATOM 3574 N N . ASN A 1 480 ? 24.574 -9.605 8.373 1.00 19.36 480 ASN A N 1
ATOM 3575 C CA . ASN A 1 480 ? 24.325 -10.307 9.617 1.00 18.24 480 ASN A CA 1
ATOM 3576 C C . ASN A 1 480 ? 23.147 -9.669 10.349 1.00 17.52 480 ASN A C 1
ATOM 3577 O O . ASN A 1 480 ? 23.154 -9.500 11.572 1.00 19.61 480 ASN A O 1
ATOM 3582 N N . GLY A 1 481 ? 22.111 -9.332 9.579 1.00 16.97 481 GLY A N 1
ATOM 3583 C CA . GLY A 1 481 ? 20.854 -8.905 10.157 1.00 16.67 481 GLY A CA 1
ATOM 3584 C C . GLY A 1 481 ? 20.893 -7.511 10.756 1.00 16.93 481 GLY A C 1
ATOM 3585 O O . GLY A 1 481 ? 20.013 -7.166 11.578 1.00 17.92 481 GLY A O 1
ATOM 3586 N N . GLY A 1 482 ? 21.896 -6.700 10.356 1.00 15.91 482 GLY A N 1
ATOM 3587 C CA . GLY A 1 482 ? 22.007 -5.346 10.891 1.00 15.50 482 GLY A CA 1
ATOM 3588 C C . GLY A 1 482 ? 22.337 -5.330 12.392 1.00 15.59 482 GLY A C 1
ATOM 3589 O O . GLY A 1 482 ? 22.138 -4.331 13.043 1.00 17.33 482 GLY A O 1
ATOM 3590 N N . CYS A 1 483 ? 22.833 -6.425 12.963 1.00 15.21 483 CYS A N 1
ATOM 3591 C CA . CYS A 1 483 ? 23.033 -6.471 14.407 1.00 16.34 483 CYS A CA 1
ATOM 3592 C C . CYS A 1 483 ? 24.282 -5.708 14.890 1.00 16.34 483 CYS A C 1
ATOM 3593 O O . CYS A 1 483 ? 24.491 -5.561 16.116 1.00 15.83 483 CYS A O 1
ATOM 3596 N N . GLY A 1 484 ? 25.138 -5.260 13.959 1.00 15.91 484 GLY A N 1
ATOM 3597 C CA . GLY A 1 484 ? 26.283 -4.443 14.329 1.00 15.98 484 GLY A CA 1
ATOM 3598 C C . GLY A 1 484 ? 27.554 -5.216 14.695 1.00 16.74 484 GLY A C 1
ATOM 3599 O O . GLY A 1 484 ? 28.562 -4.577 15.041 1.00 18.31 484 GLY A O 1
ATOM 3600 N N . TYR A 1 485 ? 27.489 -6.562 14.665 1.00 16.31 485 TYR A N 1
ATOM 3601 C CA . TYR A 1 485 ? 28.639 -7.440 14.742 1.00 16.11 485 TYR A CA 1
ATOM 3602 C C . TYR A 1 485 ? 28.751 -8.291 13.486 1.00 15.96 485 TYR A C 1
ATOM 3603 O O . TYR A 1 485 ? 27.797 -8.941 13.073 1.00 18.79 485 TYR A O 1
ATOM 3612 N N . ILE A 1 486 ? 29.927 -8.287 12.860 1.00 15.72 486 ILE A N 1
ATOM 3613 C CA A ILE A 1 486 ? 30.209 -9.151 11.727 0.50 14.80 486 ILE A CA 1
ATOM 3614 C CA B ILE A 1 486 ? 30.223 -9.133 11.714 0.50 15.57 486 ILE A CA 1
ATOM 3615 C C . ILE A 1 486 ? 31.432 -9.994 12.064 1.00 15.40 486 ILE A C 1
ATOM 3616 O O . ILE A 1 486 ? 32.476 -9.458 12.431 1.00 15.69 486 ILE A O 1
ATOM 3625 N N . LEU A 1 487 ? 31.316 -11.322 11.916 1.00 16.64 487 LEU A N 1
ATOM 3626 C CA . LEU A 1 487 ? 32.460 -12.211 12.125 1.00 15.71 487 LEU A CA 1
ATOM 3627 C C . LEU A 1 487 ? 33.554 -11.975 11.088 1.00 17.33 487 LEU A C 1
ATOM 3628 O O . LEU A 1 487 ? 33.307 -11.987 9.885 1.00 15.39 487 LEU A O 1
ATOM 3633 N N . LYS A 1 488 ? 34.776 -11.748 11.576 1.00 14.99 488 LYS A N 1
ATOM 3634 C CA . LYS A 1 488 ? 35.895 -11.448 10.708 1.00 18.02 488 LYS A CA 1
ATOM 3635 C C . LYS A 1 488 ? 36.276 -12.713 9.949 1.00 18.83 488 LYS A C 1
ATOM 3636 O O . LYS A 1 488 ? 35.993 -13.816 10.384 1.00 19.17 488 LYS A O 1
ATOM 3642 N N . PRO A 1 489 ? 36.841 -12.600 8.741 1.00 21.02 489 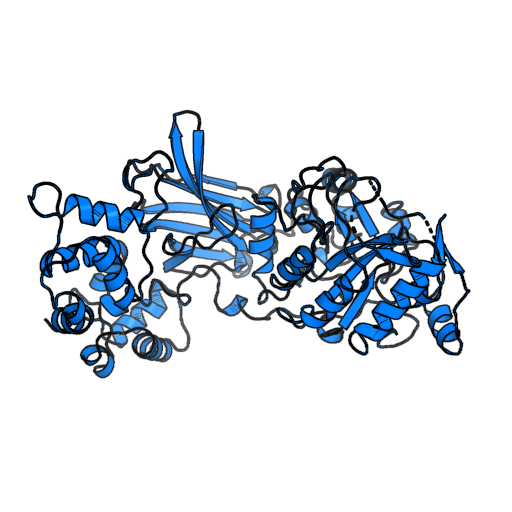PRO A N 1
ATOM 3643 C CA . PRO A 1 489 ? 37.377 -13.777 8.036 1.00 24.45 489 PRO A CA 1
ATOM 3644 C C . PRO A 1 489 ? 38.363 -14.594 8.876 1.00 24.00 489 PRO A C 1
ATOM 3645 O O . PRO A 1 489 ? 39.020 -14.042 9.768 1.00 22.00 489 PRO A O 1
ATOM 3649 N N . GLU A 1 490 ? 38.493 -15.897 8.573 1.00 23.87 490 GLU A N 1
ATOM 3650 C CA . GLU A 1 490 ? 39.353 -16.790 9.346 1.00 25.38 490 GLU A CA 1
ATOM 3651 C C . GLU A 1 490 ? 40.803 -16.313 9.376 1.00 21.84 490 GLU A C 1
ATOM 3652 O O . GLU A 1 490 ? 41.476 -16.421 10.412 1.00 22.78 490 GLU A O 1
ATOM 3658 N N . PHE A 1 491 ? 41.265 -15.755 8.249 1.00 20.08 491 PHE A N 1
ATOM 3659 C CA . PHE A 1 491 ? 42.656 -15.347 8.112 1.00 22.32 491 PHE A CA 1
ATOM 3660 C C . PHE A 1 491 ? 42.955 -14.049 8.875 1.00 23.05 491 PHE A C 1
ATOM 3661 O O . PHE A 1 491 ? 44.128 -13.671 8.964 1.00 23.90 491 PHE A O 1
ATOM 3669 N N . LEU A 1 492 ? 41.933 -13.372 9.449 1.00 21.23 492 LEU A N 1
ATOM 3670 C CA . LEU A 1 492 ? 42.184 -12.281 10.387 1.00 21.60 492 LEU A CA 1
ATOM 3671 C C . LEU A 1 492 ? 41.995 -12.713 11.845 1.00 21.52 492 LEU A C 1
ATOM 3672 O O . LEU A 1 492 ? 42.415 -11.988 12.749 1.00 25.24 492 LEU A O 1
ATOM 3677 N N . ARG A 1 493 ? 41.460 -13.910 12.087 1.00 19.74 493 ARG A N 1
ATOM 3678 C CA . ARG A 1 493 ? 41.260 -14.374 13.457 1.00 23.12 493 ARG A CA 1
ATOM 3679 C C . ARG A 1 493 ? 42.414 -15.285 13.919 1.00 23.28 493 ARG A C 1
ATOM 3680 O O . ARG A 1 493 ? 42.791 -15.249 15.074 1.00 28.81 493 ARG A O 1
ATOM 3688 N N . ASN A 1 494 ? 43.064 -16.014 13.011 1.00 22.92 494 ASN A N 1
ATOM 3689 C CA . ASN A 1 494 ? 44.222 -16.815 13.396 1.00 21.66 494 ASN A CA 1
ATOM 3690 C C . ASN A 1 494 ? 45.345 -15.922 13.943 1.00 22.12 494 ASN A C 1
ATOM 3691 O O . ASN A 1 494 ? 45.865 -15.039 13.266 1.00 23.28 494 ASN A O 1
ATOM 3696 N N . ARG A 1 495 ? 45.747 -16.158 15.185 1.00 24.79 495 ARG A N 1
ATOM 3697 C CA . ARG A 1 495 ? 46.717 -15.316 15.862 1.00 28.60 495 ARG A CA 1
ATOM 3698 C C . ARG A 1 495 ? 48.112 -15.390 15.234 1.00 29.06 495 ARG A C 1
ATOM 3699 O O . ARG A 1 495 ? 48.935 -14.495 15.451 1.00 32.05 495 ARG A O 1
ATOM 3707 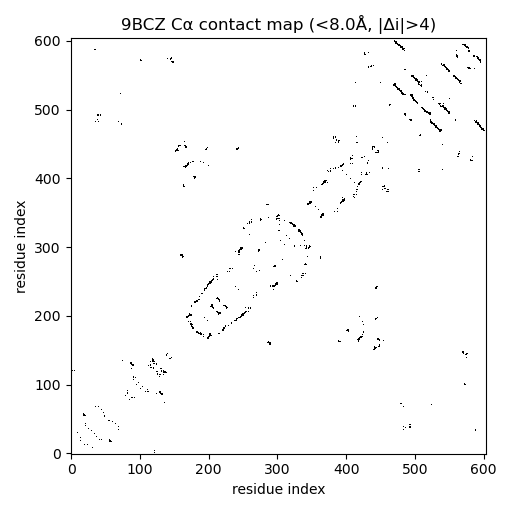N N . ASN A 1 496 ? 48.361 -16.403 14.407 1.00 25.72 496 ASN A N 1
ATOM 3708 C CA . ASN A 1 496 ? 49.631 -16.524 13.721 1.00 22.33 496 ASN A CA 1
ATOM 3709 C C . ASN A 1 496 ? 49.433 -16.389 12.220 1.00 23.14 496 ASN A C 1
ATOM 3710 O O . ASN A 1 496 ? 50.280 -16.813 11.447 1.00 21.79 496 ASN A O 1
ATOM 3715 N N . SER A 1 497 ? 48.349 -15.730 11.783 1.00 23.21 497 SER A N 1
ATOM 3716 C CA . SER A 1 497 ? 48.169 -15.470 10.358 1.00 23.14 497 SER A CA 1
ATOM 3717 C C . SER A 1 497 ? 49.359 -14.684 9.809 1.00 23.11 497 SER A C 1
ATOM 3718 O O . SER A 1 497 ? 49.832 -13.766 10.458 1.00 26.42 497 SER A O 1
ATOM 3721 N N . THR A 1 498 ? 49.763 -14.986 8.586 1.00 21.89 498 THR A N 1
ATOM 3722 C CA . THR A 1 498 ? 50.710 -14.175 7.834 1.00 25.99 498 THR A CA 1
ATOM 3723 C C . THR A 1 498 ? 49.991 -13.314 6.782 1.00 24.88 498 THR A C 1
ATOM 3724 O O . THR A 1 498 ? 50.619 -12.793 5.864 1.00 24.06 498 THR A O 1
ATOM 3728 N N . PHE A 1 499 ? 48.658 -13.186 6.873 1.00 23.20 499 PHE A N 1
ATOM 3729 C CA . PHE A 1 499 ? 47.939 -12.324 5.950 1.00 22.29 499 PHE A CA 1
ATOM 3730 C C . PHE A 1 499 ? 48.528 -10.913 5.939 1.00 21.59 499 PHE A C 1
ATOM 3731 O O . PHE A 1 499 ? 48.741 -10.260 6.971 1.00 18.86 499 PHE A O 1
ATOM 3739 N N . ASN A 1 500 ? 48.724 -10.457 4.706 1.00 22.23 500 ASN A N 1
ATOM 3740 C CA . ASN A 1 500 ? 49.082 -9.091 4.410 1.00 24.75 500 ASN A CA 1
ATOM 3741 C C . ASN A 1 500 ? 48.160 -8.571 3.308 1.00 22.43 500 ASN A C 1
ATOM 3742 O O . ASN A 1 500 ? 48.231 -9.061 2.190 1.00 22.86 500 ASN A O 1
ATOM 3747 N N . PRO A 1 501 ? 47.353 -7.504 3.538 1.00 22.79 501 PRO A N 1
ATOM 3748 C CA . PRO A 1 501 ? 46.448 -6.994 2.499 1.00 20.55 501 PRO A CA 1
ATOM 3749 C C . PRO A 1 501 ? 47.166 -6.430 1.271 1.00 23.26 501 PRO A C 1
ATOM 3750 O O . PRO A 1 501 ? 46.566 -6.335 0.190 1.00 21.74 501 PRO A O 1
ATOM 3754 N N . HIS A 1 502 ? 48.453 -6.059 1.437 1.00 23.46 502 HIS A N 1
ATOM 3755 C CA . HIS A 1 502 ? 49.246 -5.494 0.345 1.00 24.54 502 HIS A CA 1
ATOM 3756 C C . HIS A 1 502 ? 49.754 -6.579 -0.612 1.00 28.83 502 HIS A C 1
ATOM 3757 O O . HIS A 1 502 ? 50.122 -6.270 -1.742 1.00 27.41 502 HIS A O 1
ATOM 3764 N N . ASN A 1 503 ? 49.692 -7.852 -0.198 1.00 31.66 503 ASN A N 1
ATOM 3765 C CA . ASN A 1 503 ? 50.212 -8.952 -0.991 1.00 34.14 503 ASN A CA 1
ATOM 3766 C C . ASN A 1 503 ? 49.534 -10.233 -0.526 1.00 30.52 503 ASN A C 1
ATOM 3767 O O . ASN A 1 503 ? 50.041 -10.897 0.385 1.00 29.15 503 ASN A O 1
ATOM 3772 N N . VAL A 1 504 ? 48.377 -10.554 -1.124 1.00 29.17 504 VAL A N 1
ATOM 3773 C CA A VAL A 1 504 ? 47.507 -11.529 -0.479 0.50 30.93 504 VAL A CA 1
ATOM 3774 C CA B VAL A 1 504 ? 47.446 -11.548 -0.596 0.50 31.59 504 VAL A CA 1
ATOM 3775 C C . VAL A 1 504 ? 48.060 -12.951 -0.648 1.00 32.92 504 VAL A C 1
ATOM 3776 O O . VAL A 1 504 ? 47.857 -13.780 0.262 1.00 30.67 504 VAL A O 1
ATOM 3783 N N . GLY A 1 505 ? 48.767 -13.220 -1.767 1.00 34.36 505 GLY A N 1
ATOM 3784 C CA . GLY A 1 505 ? 49.445 -14.497 -1.987 1.00 33.07 505 GLY A CA 1
ATOM 3785 C C . GLY A 1 505 ? 48.521 -15.697 -1.815 1.00 31.78 505 GLY A C 1
ATOM 3786 O O . GLY A 1 505 ? 47.512 -15.820 -2.509 1.00 29.49 505 GLY A O 1
ATOM 3787 N N . ARG A 1 506 ? 48.840 -16.553 -0.839 1.00 30.31 506 ARG A N 1
ATOM 3788 C CA . ARG A 1 506 ? 48.176 -17.839 -0.747 1.00 38.32 506 ARG A CA 1
ATOM 3789 C C . ARG A 1 506 ? 46.848 -17.717 -0.006 1.00 34.35 506 ARG A C 1
ATOM 3790 O O . ARG A 1 506 ? 46.125 -18.696 0.114 1.00 30.59 506 ARG A O 1
ATOM 3798 N N . TYR A 1 507 ? 46.510 -16.524 0.500 1.00 31.93 507 TYR A N 1
ATOM 3799 C CA . TYR A 1 507 ? 45.229 -16.332 1.153 1.00 27.69 507 TYR A CA 1
ATOM 3800 C C . TYR A 1 507 ? 44.146 -16.021 0.120 1.00 26.30 507 TYR A C 1
ATOM 3801 O O . TYR A 1 507 ? 43.015 -15.780 0.508 1.00 23.38 507 TYR A O 1
ATOM 3810 N N . SER A 1 508 ? 44.476 -15.980 -1.176 1.00 27.89 508 SER A N 1
ATOM 3811 C CA . SER A 1 508 ? 43.475 -15.608 -2.162 1.00 32.90 508 SER A CA 1
ATOM 3812 C C . SER A 1 508 ? 42.457 -16.733 -2.340 1.00 33.06 508 SER A C 1
ATOM 3813 O O . SER A 1 508 ? 42.774 -17.901 -2.248 1.00 26.53 508 SER A O 1
ATOM 3816 N N . ASN A 1 509 ? 41.236 -16.316 -2.648 1.00 31.06 509 ASN A N 1
ATOM 3817 C CA . ASN A 1 509 ? 40.077 -17.160 -2.822 1.00 31.14 509 ASN A CA 1
ATOM 3818 C C . ASN A 1 509 ? 39.292 -16.573 -3.993 1.00 28.20 509 ASN A C 1
ATOM 3819 O O . ASN A 1 509 ? 38.251 -15.965 -3.820 1.00 25.66 509 ASN A O 1
ATOM 3824 N N . PRO A 1 510 ? 39.821 -16.617 -5.228 1.00 26.43 510 PRO A N 1
ATOM 3825 C CA . PRO A 1 510 ? 39.315 -15.737 -6.281 1.00 26.20 510 PRO A CA 1
ATOM 3826 C C . PRO A 1 510 ? 37.831 -15.947 -6.600 1.00 27.77 510 PRO A C 1
ATOM 3827 O O . PRO A 1 510 ? 37.320 -17.070 -6.580 1.00 25.67 510 PRO A O 1
ATOM 3831 N N . LEU A 1 511 ? 37.136 -14.833 -6.827 1.00 24.28 511 LEU A N 1
ATOM 3832 C CA . LEU A 1 511 ? 35.731 -14.859 -7.180 1.00 24.05 511 LEU A CA 1
ATOM 3833 C C . LEU A 1 511 ? 35.582 -14.128 -8.507 1.00 21.83 511 LEU A C 1
ATOM 3834 O O . LEU A 1 511 ? 36.207 -13.083 -8.704 1.00 21.02 511 LEU A O 1
ATOM 3839 N N . SER A 1 512 ? 34.843 -14.747 -9.443 1.00 19.27 512 SER A N 1
ATOM 3840 C CA . SER A 1 512 ? 34.557 -14.117 -10.721 1.00 18.52 512 SER A CA 1
ATOM 3841 C C . SER A 1 512 ? 33.120 -13.631 -10.713 1.00 18.79 512 SER A C 1
ATOM 3842 O O . SER A 1 512 ? 32.220 -14.386 -10.355 1.00 19.36 512 SER A O 1
ATOM 3845 N N . LEU A 1 513 ? 32.930 -12.400 -11.171 1.00 18.46 513 LEU A N 1
ATOM 3846 C CA . LEU A 1 513 ? 31.655 -11.704 -11.036 1.00 19.82 513 LEU A CA 1
ATOM 3847 C C . LEU A 1 513 ? 31.313 -11.081 -12.384 1.00 18.61 513 LEU A C 1
ATOM 3848 O O . LEU A 1 513 ? 32.153 -10.445 -13.005 1.00 20.87 513 LEU A O 1
ATOM 3853 N N . SER A 1 514 ? 30.089 -11.322 -12.845 1.00 20.22 514 SER A N 1
ATOM 3854 C CA . SER A 1 514 ? 29.552 -10.691 -14.033 1.00 19.02 514 SER A CA 1
ATOM 3855 C C . SER A 1 514 ? 28.211 -10.045 -13.682 1.00 18.96 514 SER A C 1
ATOM 3856 O O . SER A 1 514 ? 27.309 -10.670 -13.115 1.00 19.57 514 SER A O 1
ATOM 3859 N N . ILE A 1 515 ? 28.102 -8.754 -13.992 1.00 18.02 515 ILE A N 1
ATOM 3860 C CA . ILE A 1 515 ? 26.879 -8.000 -13.750 1.00 18.41 515 ILE A CA 1
ATOM 3861 C C . ILE A 1 515 ? 26.456 -7.354 -15.047 1.00 17.91 515 ILE A C 1
ATOM 3862 O O . ILE A 1 515 ? 27.210 -6.563 -15.624 1.00 18.43 515 ILE A O 1
ATOM 3867 N N . ARG A 1 516 ? 25.225 -7.681 -15.434 1.00 19.03 516 ARG A N 1
ATOM 3868 C CA . ARG A 1 516 ? 24.563 -7.040 -16.546 1.00 20.29 516 ARG A CA 1
ATOM 3869 C C . ARG A 1 516 ? 23.719 -5.895 -16.002 1.00 18.88 516 ARG A C 1
ATOM 3870 O O . ARG A 1 516 ? 22.789 -6.084 -15.227 1.00 20.43 516 ARG A O 1
ATOM 3878 N N . LEU A 1 517 ? 24.083 -4.688 -16.423 1.00 19.90 517 LEU A N 1
ATOM 3879 C CA . LEU A 1 517 ? 23.299 -3.497 -16.138 1.00 20.59 517 LEU A CA 1
ATOM 3880 C C . LEU A 1 517 ? 22.293 -3.346 -17.267 1.00 19.88 517 LEU A C 1
ATOM 3881 O O . LEU A 1 517 ? 22.659 -3.073 -18.401 1.00 19.45 517 LEU A O 1
ATOM 3886 N N . ILE A 1 518 ? 21.017 -3.519 -16.928 1.00 20.28 518 ILE A N 1
ATOM 3887 C CA . ILE A 1 518 ? 19.973 -3.578 -17.922 1.00 19.78 518 ILE A CA 1
ATOM 3888 C C . ILE A 1 518 ? 19.370 -2.188 -18.089 1.00 19.30 518 ILE A C 1
ATOM 3889 O O . ILE A 1 518 ? 19.391 -1.652 -19.184 1.00 21.58 518 ILE A O 1
ATOM 3894 N N . SER A 1 519 ? 18.838 -1.635 -16.999 1.00 18.30 519 SER A N 1
ATOM 3895 C CA . SER A 1 519 ? 18.068 -0.399 -17.038 1.00 19.36 519 SER A CA 1
ATOM 3896 C C . SER A 1 519 ? 18.114 0.349 -15.714 1.00 17.09 519 SER A C 1
ATOM 3897 O O . SER A 1 519 ? 18.562 -0.143 -14.684 1.00 18.32 519 SER A O 1
ATOM 3900 N N . GLY A 1 520 ? 17.637 1.589 -15.763 1.00 18.16 520 GLY A N 1
ATOM 3901 C CA . GLY A 1 520 ? 17.278 2.337 -14.575 1.00 18.98 520 GLY A CA 1
ATOM 3902 C C . GLY A 1 520 ? 15.823 2.793 -14.661 1.00 17.70 520 GLY A C 1
ATOM 3903 O O . GLY A 1 520 ? 15.256 2.811 -15.730 1.00 18.10 520 GLY A O 1
ATOM 3904 N N . HIS A 1 521 ? 15.235 3.170 -13.529 1.00 18.10 521 HIS A N 1
ATOM 3905 C CA . HIS A 1 521 ? 13.817 3.492 -13.480 1.00 19.60 521 HIS A CA 1
ATOM 3906 C C . HIS A 1 521 ? 13.594 4.660 -12.515 1.00 16.81 521 HIS A C 1
ATOM 3907 O O . HIS A 1 521 ? 14.000 4.606 -11.336 1.00 15.79 521 HIS A O 1
ATOM 3914 N N . GLN A 1 522 ? 12.960 5.704 -13.046 1.00 19.01 522 GLN A N 1
ATOM 3915 C CA . GLN A 1 522 ? 12.558 6.901 -12.306 1.00 19.76 522 GLN A CA 1
ATOM 3916 C C . GLN A 1 522 ? 13.726 7.433 -11.480 1.00 18.57 522 GLN A C 1
ATOM 3917 O O . GLN A 1 522 ? 13.579 7.783 -10.312 1.00 17.37 522 GLN A O 1
ATOM 3923 N N . LEU A 1 523 ? 14.879 7.567 -12.136 1.00 19.95 523 LEU A N 1
ATOM 3924 C CA . LEU A 1 523 ? 16.034 8.199 -11.524 1.00 20.75 523 LEU A CA 1
ATOM 3925 C C . LEU A 1 523 ? 15.704 9.664 -11.227 1.00 20.52 523 LEU A C 1
ATOM 3926 O O . LEU A 1 523 ? 14.964 10.258 -11.989 1.00 19.20 523 LEU A O 1
ATOM 3931 N N . PRO A 1 524 ? 16.229 10.270 -10.127 1.00 20.99 524 PRO A N 1
ATOM 3932 C CA . PRO A 1 524 ? 15.979 11.673 -9.803 1.00 21.84 524 PRO A CA 1
ATOM 3933 C C . PRO A 1 524 ? 16.447 12.517 -10.981 1.00 22.53 524 PRO A C 1
ATOM 3934 O O . PRO A 1 524 ? 17.540 12.301 -11.513 1.00 24.28 524 PRO A O 1
ATOM 3938 N N . PRO A 1 525 ? 15.632 13.462 -11.483 1.00 25.75 525 PRO A N 1
ATOM 3939 C CA . PRO A 1 525 ? 16.121 14.395 -12.504 1.00 26.27 525 PRO A CA 1
ATOM 3940 C C . PRO A 1 525 ? 17.287 15.238 -12.001 1.00 25.08 525 PRO A C 1
ATOM 3941 O O . PRO A 1 525 ? 17.453 15.411 -10.787 1.00 23.62 525 PRO A O 1
ATOM 3945 N N . SER A 1 526 ? 18.088 15.742 -12.947 1.00 27.13 526 SER A N 1
ATOM 3946 C CA . SER A 1 526 ? 19.123 16.731 -12.653 1.00 25.63 526 SER A CA 1
ATOM 3947 C C . SER A 1 526 ? 18.508 17.933 -11.963 1.00 27.65 526 SER A C 1
ATOM 3948 O O . SER A 1 526 ? 17.424 18.356 -12.337 1.00 21.66 526 SER A O 1
ATOM 3951 N N . ASN A 1 527 ? 19.243 18.531 -11.025 1.00 29.56 527 ASN A N 1
ATOM 3952 C CA . ASN A 1 527 ? 18.847 19.786 -10.392 1.00 33.13 527 ASN A CA 1
ATOM 3953 C C . ASN A 1 527 ? 18.739 20.936 -11.397 1.00 28.30 527 ASN A C 1
ATOM 3954 O O . ASN A 1 527 ? 18.120 21.942 -11.080 1.00 24.58 527 ASN A O 1
ATOM 3959 N N . LEU A 1 528 ? 19.377 20.800 -12.569 1.00 25.70 528 LEU A N 1
ATOM 3960 C CA . LEU A 1 528 ? 19.330 21.809 -13.622 1.00 28.86 528 LEU A CA 1
ATOM 3961 C C . LEU A 1 528 ? 18.227 21.550 -14.640 1.00 31.56 528 LEU A C 1
ATOM 3962 O O . LEU A 1 528 ? 18.038 22.399 -15.495 1.00 31.47 528 LEU A O 1
ATOM 3967 N N . SER A 1 529 ? 17.588 20.363 -14.657 1.00 30.46 529 SER A N 1
ATOM 3968 C CA . SER A 1 529 ? 16.576 20.104 -15.677 1.00 27.05 529 SER A CA 1
ATOM 3969 C C . SER A 1 529 ? 15.308 20.888 -15.350 1.00 25.04 529 SER A C 1
ATOM 3970 O O . SER A 1 529 ? 14.823 20.872 -14.239 1.00 22.36 529 SER A O 1
ATOM 3973 N N . LYS A 1 530 ? 14.708 21.527 -16.335 1.00 28.00 530 LYS A N 1
ATOM 3974 C CA . LYS A 1 530 ? 13.464 22.234 -16.077 1.00 31.35 530 LYS A CA 1
ATOM 3975 C C . LYS A 1 530 ? 12.281 21.260 -16.041 1.00 35.39 530 LYS A C 1
ATOM 3976 O O . LYS A 1 530 ? 11.191 21.672 -15.655 1.00 34.59 530 LYS A O 1
ATOM 3982 N N . SER A 1 531 ? 12.504 19.989 -16.429 1.00 32.32 531 SER A N 1
ATOM 3983 C CA . SER A 1 531 ? 11.445 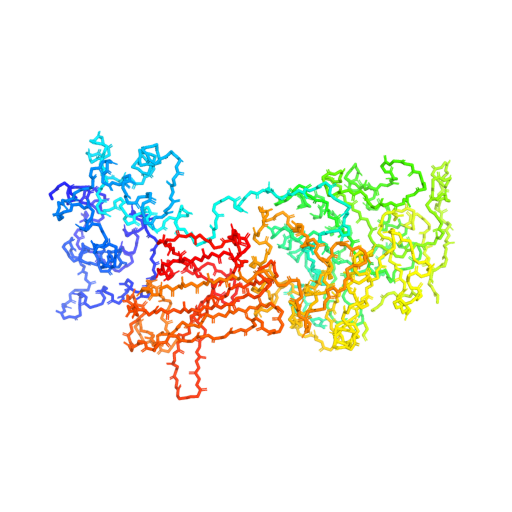18.997 -16.532 1.00 29.84 531 SER A CA 1
ATOM 3984 C C . SER A 1 531 ? 11.847 17.748 -15.759 1.00 28.17 531 SER A C 1
ATOM 3985 O O . SER A 1 531 ? 11.727 17.760 -14.542 1.00 27.73 531 SER A O 1
ATOM 3988 N N . ASN A 1 532 ? 12.311 16.684 -16.455 1.00 25.82 532 ASN A N 1
ATOM 3989 C CA . ASN A 1 532 ? 12.518 15.394 -15.797 1.00 26.73 532 ASN A CA 1
ATOM 3990 C C . ASN A 1 532 ? 13.727 14.653 -16.382 1.00 26.14 532 ASN A C 1
ATOM 3991 O O . ASN A 1 532 ? 13.763 13.414 -16.358 1.00 24.48 532 ASN A O 1
ATOM 3996 N N . LYS A 1 533 ? 14.740 15.407 -16.847 1.00 23.89 533 LYS A N 1
ATOM 3997 C CA . LYS A 1 533 ? 15.871 14.841 -17.564 1.00 22.48 533 LYS A CA 1
ATOM 3998 C C . LYS A 1 533 ? 17.115 14.713 -16.678 1.00 21.41 533 LYS A C 1
ATOM 3999 O O . LYS A 1 533 ? 17.334 15.451 -15.721 1.00 22.55 533 LYS A O 1
ATOM 4005 N N . ALA A 1 534 ? 17.919 13.703 -16.995 1.00 22.18 534 ALA A N 1
ATOM 4006 C CA . ALA A 1 534 ? 19.322 13.663 -16.618 1.00 21.38 534 ALA A CA 1
ATOM 4007 C C . ALA A 1 534 ? 20.067 12.976 -17.755 1.00 21.91 534 ALA A C 1
ATOM 4008 O O . ALA A 1 534 ? 19.436 12.484 -18.698 1.00 18.83 534 ALA A O 1
ATOM 4010 N N . ASP A 1 535 ? 21.405 13.024 -17.701 1.00 21.38 535 ASP A N 1
ATOM 4011 C CA . ASP A 1 535 ? 22.267 12.250 -18.588 1.00 22.87 535 ASP A CA 1
ATOM 4012 C C . ASP A 1 535 ? 22.974 11.186 -17.740 1.00 22.39 535 ASP A C 1
ATOM 4013 O O . ASP A 1 535 ? 24.122 11.386 -17.332 1.00 20.68 535 ASP A O 1
ATOM 4018 N N . PRO A 1 536 ? 22.278 10.088 -17.332 1.00 22.22 536 PRO A N 1
ATOM 4019 C CA . PRO A 1 536 ? 22.818 9.150 -16.354 1.00 21.24 536 PRO A CA 1
ATOM 4020 C C . PRO A 1 536 ? 23.896 8.207 -16.885 1.00 21.80 536 PRO A C 1
ATOM 4021 O O . PRO A 1 536 ? 23.913 7.758 -18.048 1.00 20.71 536 PRO A O 1
ATOM 4025 N N . LEU A 1 537 ? 24.790 7.897 -15.958 1.00 23.83 537 LEU A N 1
ATOM 4026 C CA . LEU A 1 537 ? 25.752 6.832 -16.111 1.00 23.75 537 LEU A CA 1
ATOM 4027 C C . LEU A 1 537 ? 25.876 6.146 -14.757 1.00 21.39 537 LEU A C 1
ATOM 4028 O O . LEU A 1 537 ? 25.484 6.714 -13.728 1.00 20.77 537 LEU A O 1
ATOM 4033 N N . VAL A 1 538 ? 26.347 4.897 -14.787 1.00 19.30 538 VAL A N 1
ATOM 4034 C CA . VAL A 1 538 ? 26.482 4.124 -13.554 1.00 20.16 538 VAL A CA 1
ATOM 4035 C C . VAL A 1 538 ? 27.946 3.781 -13.383 1.00 19.82 538 VAL A C 1
ATOM 4036 O O . VAL A 1 538 ? 28.541 3.245 -14.304 1.00 21.22 538 VAL A O 1
ATOM 4040 N N . GLN A 1 539 ? 28.493 4.035 -12.197 1.00 18.53 539 GLN A N 1
ATOM 4041 C CA . GLN A 1 539 ? 29.828 3.589 -11.876 1.00 22.05 539 GLN A CA 1
ATOM 4042 C C . GLN A 1 539 ? 29.769 2.439 -10.862 1.00 21.49 539 GLN A C 1
ATOM 4043 O O . GLN A 1 539 ? 29.103 2.555 -9.840 1.00 24.47 539 GLN A O 1
ATOM 4049 N N . LEU A 1 540 ? 30.414 1.305 -11.175 1.00 20.09 540 LEU A N 1
ATOM 4050 C CA . LEU A 1 540 ? 30.468 0.155 -10.291 1.00 20.98 540 LEU A CA 1
ATOM 4051 C C . LEU A 1 540 ? 31.842 0.153 -9.659 1.00 22.39 540 LEU A C 1
ATOM 4052 O O . LEU A 1 540 ? 32.845 0.300 -10.350 1.00 25.67 540 LEU A O 1
ATOM 4057 N N . GLU A 1 541 ? 31.876 0.048 -8.338 1.00 23.15 541 GLU A N 1
ATOM 4058 C CA . GLU A 1 541 ? 33.128 0.135 -7.612 1.00 22.41 541 GLU A CA 1
ATOM 4059 C C . GLU A 1 541 ? 33.273 -1.055 -6.671 1.00 17.97 541 GLU A C 1
ATOM 4060 O O . GLU A 1 541 ? 32.321 -1.468 -6.022 1.00 17.44 541 GLU A O 1
ATOM 4066 N N . ILE A 1 542 ? 34.506 -1.557 -6.609 1.00 17.59 542 ILE A N 1
ATOM 4067 C CA . ILE A 1 542 ? 34.923 -2.543 -5.635 1.00 18.38 542 ILE A CA 1
ATOM 4068 C C . ILE A 1 542 ? 35.890 -1.872 -4.663 1.00 17.29 542 ILE A C 1
ATOM 4069 O O . ILE A 1 542 ? 36.926 -1.366 -5.089 1.00 16.24 542 ILE A O 1
ATOM 4074 N N . TYR A 1 543 ? 35.529 -1.918 -3.375 1.00 17.02 543 TYR A N 1
ATOM 4075 C CA . TYR A 1 543 ? 36.410 -1.563 -2.279 1.00 17.20 543 TYR A CA 1
ATOM 4076 C C . TYR A 1 543 ? 36.808 -2.840 -1.556 1.00 19.62 543 TYR A C 1
ATOM 4077 O O . TYR A 1 543 ? 35.995 -3.765 -1.423 1.00 18.40 543 TYR A O 1
ATOM 4086 N N . GLY A 1 544 ? 38.082 -2.912 -1.172 1.00 20.15 544 GLY A N 1
ATOM 4087 C CA . GLY A 1 544 ? 38.621 -4.107 -0.536 1.00 20.58 544 GLY A CA 1
ATOM 4088 C C . GLY A 1 544 ? 40.124 -3.992 -0.388 1.00 19.75 544 GLY A C 1
ATOM 4089 O O . GLY A 1 544 ? 40.602 -2.896 -0.113 1.00 18.02 544 GLY A O 1
ATOM 4090 N N . VAL A 1 545 ? 40.849 -5.121 -0.543 1.00 19.52 545 VAL A N 1
ATOM 4091 C CA . VAL A 1 545 ? 42.306 -5.100 -0.458 1.00 18.01 545 VAL A CA 1
ATOM 4092 C C . VAL A 1 545 ? 42.783 -4.347 -1.677 1.00 18.97 545 VAL A C 1
ATOM 4093 O O . VAL A 1 545 ? 42.064 -4.334 -2.668 1.00 19.87 545 VAL A O 1
ATOM 4097 N N . PRO A 1 546 ? 43.948 -3.656 -1.653 1.00 21.63 546 PRO A N 1
ATOM 4098 C CA . PRO A 1 546 ? 44.362 -2.827 -2.786 1.00 22.28 546 PRO A CA 1
ATOM 4099 C C . PRO A 1 546 ? 44.311 -3.512 -4.144 1.00 21.47 546 PRO A C 1
ATOM 4100 O O . PRO A 1 546 ? 43.756 -2.925 -5.064 1.00 23.33 546 PRO A O 1
ATOM 4104 N N . GLU A 1 547 ? 44.744 -4.766 -4.266 1.00 22.92 547 GLU A N 1
ATOM 4105 C CA . GLU A 1 547 ? 44.778 -5.377 -5.592 1.00 25.61 547 GLU A CA 1
ATOM 4106 C C . GLU A 1 547 ? 43.373 -5.659 -6.144 1.00 26.36 547 GLU A C 1
ATOM 4107 O O . GLU A 1 547 ? 43.239 -5.884 -7.339 1.00 27.31 547 GLU A O 1
ATOM 4113 N N . ASP A 1 548 ? 42.329 -5.610 -5.308 1.00 22.95 548 ASP A N 1
ATOM 4114 C CA . ASP A 1 548 ? 40.967 -5.890 -5.757 1.00 23.26 548 ASP A CA 1
ATOM 4115 C C . ASP A 1 548 ? 40.173 -4.626 -6.130 1.00 22.56 548 ASP A C 1
ATOM 4116 O O . ASP A 1 548 ? 39.032 -4.725 -6.595 1.00 24.65 548 ASP A O 1
ATOM 4121 N N . GLN A 1 549 ? 40.695 -3.439 -5.810 1.00 21.44 549 GLN A N 1
ATOM 4122 C CA . GLN A 1 549 ? 39.926 -2.223 -5.971 1.00 23.09 549 GLN A CA 1
ATOM 4123 C C . GLN A 1 549 ? 39.784 -1.948 -7.453 1.00 22.13 549 GLN A C 1
ATOM 4124 O O . GLN A 1 549 ? 40.698 -2.191 -8.220 1.00 24.22 549 GLN A O 1
ATOM 4130 N N . ALA A 1 550 ? 38.596 -1.511 -7.833 1.00 22.89 550 ALA A N 1
ATOM 4131 C CA . ALA A 1 550 ? 38.261 -1.398 -9.238 1.00 25.98 550 ALA A CA 1
ATOM 4132 C C . ALA A 1 550 ? 37.126 -0.395 -9.400 1.00 23.79 550 ALA A C 1
ATOM 4133 O O . ALA A 1 550 ? 36.353 -0.174 -8.478 1.00 24.99 550 ALA A O 1
ATOM 4135 N N . LYS A 1 551 ? 37.068 0.211 -10.590 1.00 24.17 551 LYS A N 1
ATOM 4136 C CA . LYS A 1 551 ? 36.095 1.218 -10.975 1.00 27.96 551 LYS A CA 1
ATOM 4137 C C . LYS A 1 551 ? 35.706 0.811 -12.386 1.00 27.32 551 LYS A C 1
ATOM 4138 O O . LYS A 1 551 ? 36.580 0.404 -13.119 1.00 33.29 551 LYS A O 1
ATOM 4142 N N . ARG A 1 552 ? 34.420 0.772 -12.715 1.00 27.79 552 ARG A N 1
ATOM 4143 C CA . ARG A 1 552 ? 33.976 0.675 -14.102 1.00 29.27 552 ARG A CA 1
ATOM 4144 C C . ARG A 1 552 ? 32.827 1.644 -14.323 1.00 24.61 552 ARG A C 1
ATOM 4145 O O . ARG A 1 552 ? 32.026 1.830 -13.423 1.00 27.20 552 ARG A O 1
ATOM 4153 N N . LYS A 1 553 ? 32.719 2.207 -15.526 1.00 25.19 553 LYS A N 1
ATOM 4154 C CA . LYS A 1 553 ? 31.624 3.107 -15.861 1.00 26.53 553 LYS A CA 1
ATOM 4155 C C . LYS A 1 553 ? 30.840 2.565 -17.047 1.00 21.76 553 LYS A C 1
ATOM 4156 O O . LYS A 1 553 ? 31.394 1.991 -17.979 1.00 23.65 553 LYS A O 1
ATOM 4162 N N . SER A 1 554 ? 29.531 2.754 -17.010 1.00 21.07 554 SER A N 1
ATOM 4163 C CA . SER A 1 554 ? 28.682 2.540 -18.176 1.00 20.95 554 SER A CA 1
ATOM 4164 C C . SER A 1 554 ? 28.821 3.717 -19.144 1.00 22.09 554 SER A C 1
ATOM 4165 O O . SER A 1 554 ? 29.403 4.741 -18.800 1.00 19.75 554 SER A O 1
ATOM 4168 N N A SER A 1 555 ? 28.238 3.582 -20.337 0.50 21.87 555 SER A N 1
ATOM 4169 N N B SER A 1 555 ? 28.221 3.560 -20.334 0.50 21.59 555 SER A N 1
ATOM 4170 C CA A SER A 1 555 ? 28.056 4.742 -21.185 0.50 21.96 555 SER A CA 1
ATOM 4171 C CA B SER A 1 555 ? 27.954 4.678 -21.222 0.50 21.57 555 SER A CA 1
ATOM 4172 C C A SER A 1 555 ? 27.027 5.668 -20.545 0.50 22.01 555 SER A C 1
ATOM 4173 C C B SER A 1 555 ? 27.027 5.670 -20.523 0.50 21.78 555 SER A C 1
ATOM 4174 O O A SER A 1 555 ? 26.249 5.267 -19.682 0.50 20.39 555 SER A O 1
ATOM 4175 O O B SER A 1 555 ? 26.303 5.312 -19.596 0.50 20.28 555 SER A O 1
ATOM 4180 N N . VAL A 1 556 ? 27.040 6.909 -21.020 1.00 23.64 556 VAL A N 1
ATOM 4181 C CA . VAL A 1 556 ? 26.104 7.943 -20.637 1.00 25.05 556 VAL A CA 1
ATOM 4182 C C . VAL A 1 556 ? 24.897 7.844 -21.562 1.00 26.19 556 VAL A C 1
ATOM 4183 O O . VAL A 1 556 ? 25.070 7.791 -22.758 1.00 25.67 556 VAL A O 1
ATOM 4187 N N . ILE A 1 557 ? 23.686 7.863 -21.005 1.00 26.89 557 ILE A N 1
ATOM 4188 C CA A ILE A 1 557 ? 22.456 7.949 -21.772 0.50 27.75 557 ILE A CA 1
ATOM 4189 C CA B ILE A 1 557 ? 22.487 7.957 -21.812 0.50 27.55 557 ILE A CA 1
ATOM 4190 C C . ILE A 1 557 ? 22.045 9.413 -21.822 1.00 29.84 557 ILE A C 1
ATOM 4191 O O . ILE A 1 557 ? 22.011 10.066 -20.777 1.00 31.98 557 ILE A O 1
ATOM 4200 N N . LYS A 1 558 ? 21.685 9.917 -23.014 1.00 30.91 558 LYS A N 1
ATOM 4201 C CA . LYS A 1 558 ? 21.319 11.320 -23.111 1.00 31.09 558 LYS A CA 1
ATOM 4202 C C . LYS A 1 558 ? 19.849 11.484 -22.775 1.00 27.34 558 LYS A C 1
ATOM 4203 O O . LYS A 1 558 ? 18.965 10.836 -23.343 1.00 28.36 558 LYS A O 1
ATOM 4209 N N . SER A 1 559 ? 19.620 12.372 -21.815 1.00 25.73 559 SER A N 1
ATOM 4210 C CA . SER A 1 559 ? 18.332 12.978 -21.614 1.00 26.05 559 SER A CA 1
ATOM 4211 C C . SER A 1 559 ? 17.235 11.956 -21.327 1.00 26.72 559 SER A C 1
ATOM 4212 O O . SER A 1 559 ? 16.156 12.054 -21.898 1.00 28.47 559 SER A O 1
ATOM 4215 N N . ASN A 1 560 ? 17.480 11.024 -20.398 1.00 25.91 560 ASN A N 1
ATOM 4216 C CA . ASN A 1 560 ? 16.488 10.024 -20.024 1.00 21.27 560 ASN A CA 1
ATOM 4217 C C . ASN A 1 560 ? 16.792 9.527 -18.615 1.00 20.59 560 ASN A C 1
ATOM 4218 O O . ASN A 1 560 ? 17.664 8.679 -18.454 1.00 20.47 560 ASN A O 1
ATOM 4223 N N . ALA A 1 561 ? 16.113 10.111 -17.620 1.00 20.59 561 ALA A N 1
ATOM 4224 C CA . ALA A 1 561 ? 16.139 9.644 -16.240 1.00 22.08 561 ALA A CA 1
ATOM 4225 C C . ALA A 1 561 ? 15.028 8.623 -15.958 1.00 21.68 561 ALA A C 1
ATOM 4226 O O . ALA A 1 561 ? 15.091 7.884 -14.971 1.00 21.02 561 ALA A O 1
ATOM 4228 N N . LEU A 1 562 ? 13.984 8.605 -16.791 1.00 19.31 562 LEU A N 1
ATOM 4229 C CA . LEU A 1 562 ? 12.779 7.862 -16.465 1.00 19.30 562 LEU A CA 1
ATOM 4230 C C . LEU A 1 562 ? 12.976 6.373 -16.753 1.00 19.85 562 LEU A C 1
ATOM 4231 O O . LEU A 1 562 ? 12.546 5.538 -15.940 1.00 18.10 562 LEU A O 1
ATOM 4236 N N . SER A 1 563 ? 13.603 6.064 -17.898 1.00 18.66 563 SER A N 1
ATOM 4237 C CA . SER A 1 563 ? 13.714 4.686 -18.358 1.00 21.10 563 SER A CA 1
ATOM 4238 C C . SER A 1 563 ? 14.981 4.441 -19.171 1.00 19.28 563 SER A C 1
ATOM 4239 O O . SER A 1 563 ? 14.951 3.763 -20.203 1.00 20.34 563 SER A O 1
ATOM 4242 N N . PRO A 1 564 ? 16.161 4.902 -18.722 1.00 18.93 564 PRO A N 1
ATOM 4243 C CA . PRO A 1 564 ? 17.402 4.598 -19.421 1.00 19.49 564 PRO A CA 1
ATOM 4244 C C . PRO A 1 564 ? 17.662 3.093 -19.500 1.00 21.71 564 PRO A C 1
ATOM 4245 O O . PRO A 1 564 ? 17.509 2.372 -18.511 1.00 21.63 564 PRO A O 1
ATOM 4249 N N . ARG A 1 565 ? 18.096 2.649 -20.684 1.00 21.55 565 ARG A N 1
ATOM 4250 C CA . ARG A 1 565 ? 18.423 1.257 -20.970 1.00 23.76 565 ARG A CA 1
ATOM 4251 C C . ARG A 1 565 ? 19.872 1.126 -21.479 1.00 24.20 565 ARG A C 1
ATOM 4252 O O . ARG A 1 565 ? 20.189 1.571 -22.571 1.00 26.56 565 ARG A O 1
ATOM 4260 N N . TRP A 1 566 ? 20.749 0.461 -20.720 1.00 22.06 566 TRP A N 1
ATOM 4261 C CA . TRP A 1 566 ? 22.144 0.280 -21.091 1.00 22.64 566 TRP A CA 1
ATOM 4262 C C . TRP A 1 566 ? 22.377 -1.086 -21.748 1.00 26.53 566 TRP A C 1
ATOM 4263 O O . TRP A 1 566 ? 23.043 -1.185 -22.757 1.00 25.39 566 TRP A O 1
ATOM 4274 N N . ASP A 1 567 ? 21.950 -2.168 -21.091 1.00 29.83 567 ASP A N 1
ATOM 4275 C CA . ASP A 1 567 ? 22.332 -3.521 -21.478 1.00 29.39 567 ASP A CA 1
ATOM 4276 C C . ASP A 1 567 ? 23.843 -3.678 -21.607 1.00 26.93 567 ASP A C 1
ATOM 4277 O O . ASP A 1 567 ? 24.341 -4.184 -22.599 1.00 30.14 567 ASP A O 1
ATOM 4282 N N . GLU A 1 568 ? 24.584 -3.363 -20.552 1.00 25.54 568 GLU A N 1
ATOM 4283 C CA . GLU A 1 568 ? 26.035 -3.412 -20.621 1.00 23.86 568 GLU A CA 1
ATOM 4284 C C . GLU A 1 568 ? 26.538 -4.351 -19.529 1.00 23.21 568 GLU A C 1
ATOM 4285 O O . GLU A 1 568 ? 25.976 -4.365 -18.430 1.00 26.03 568 GLU A O 1
ATOM 4291 N N . THR A 1 569 ? 27.612 -5.094 -19.841 1.00 22.81 569 THR A N 1
ATOM 4292 C CA . THR A 1 569 ? 28.121 -6.156 -18.974 1.00 24.93 569 THR A CA 1
ATOM 4293 C C . THR A 1 569 ? 29.464 -5.761 -18.377 1.00 23.38 569 THR A C 1
ATOM 4294 O O . THR A 1 569 ? 30.325 -5.248 -19.086 1.00 30.22 569 THR A O 1
ATOM 4298 N N . PHE A 1 570 ? 29.581 -5.931 -17.050 1.00 24.41 570 PHE A N 1
ATOM 4299 C CA . PHE A 1 570 ? 30.779 -5.622 -16.281 1.00 24.30 570 PHE A CA 1
ATOM 4300 C C . PHE A 1 570 ? 31.284 -6.897 -15.633 1.00 25.73 570 PHE A C 1
ATOM 4301 O O . PHE A 1 570 ? 30.471 -7.695 -15.142 1.00 23.85 570 PHE A O 1
ATOM 4309 N N . SER A 1 571 ? 32.613 -7.050 -15.610 1.00 24.71 571 SER A N 1
ATOM 4310 C CA . SER A 1 571 ? 33.267 -8.278 -15.205 1.00 25.04 571 SER A CA 1
ATOM 4311 C C . SER A 1 571 ? 34.349 -7.919 -14.229 1.00 22.56 571 SER A C 1
ATOM 4312 O O . SER A 1 571 ? 35.062 -6.962 -14.498 1.00 19.72 571 SER A O 1
ATOM 4315 N N . PHE A 1 572 ? 34.477 -8.697 -13.151 1.00 21.86 572 PHE A N 1
ATOM 4316 C CA . PHE A 1 572 ? 35.539 -8.453 -12.203 1.00 21.54 572 PHE A CA 1
ATOM 4317 C C . PHE A 1 572 ? 36.087 -9.772 -11.699 1.00 21.67 572 PHE A C 1
ATOM 4318 O O . PHE A 1 572 ? 35.355 -10.750 -11.596 1.00 21.07 572 PHE A O 1
ATOM 4326 N N . THR A 1 573 ? 37.334 -9.712 -11.208 1.00 23.61 573 THR A N 1
ATOM 4327 C CA . THR A 1 573 ? 37.907 -10.766 -10.402 1.00 23.73 573 THR A CA 1
ATOM 4328 C C . THR A 1 573 ? 38.310 -10.144 -9.082 1.00 21.19 573 THR A C 1
ATOM 4329 O O . THR A 1 573 ? 38.944 -9.099 -9.059 1.00 20.92 573 THR A O 1
ATOM 4333 N N . VAL A 1 574 ? 37.968 -10.823 -8.000 1.00 19.12 574 VAL A N 1
ATOM 4334 C CA . VAL A 1 574 ? 38.256 -10.344 -6.664 1.00 18.88 574 VAL A CA 1
ATOM 4335 C C . VAL A 1 574 ? 38.970 -11.465 -5.923 1.00 21.74 574 VAL A C 1
ATOM 4336 O O . VAL A 1 574 ? 38.387 -12.532 -5.768 1.00 22.44 574 VAL A O 1
ATOM 4340 N N . GLN A 1 575 ? 40.182 -11.189 -5.422 1.00 21.40 575 GLN A N 1
ATOM 4341 C CA . GLN A 1 575 ? 41.016 -12.175 -4.751 1.00 21.76 575 GLN A CA 1
ATOM 4342 C C . GLN A 1 575 ? 40.584 -12.410 -3.309 1.00 20.59 575 GLN A C 1
ATOM 4343 O O . GLN A 1 575 ? 40.757 -13.516 -2.771 1.00 18.14 575 GLN A O 1
ATOM 4349 N N . VAL A 1 576 ? 40.034 -11.378 -2.666 1.00 18.33 576 VAL A N 1
ATOM 4350 C CA . VAL A 1 576 ? 39.677 -11.495 -1.260 1.00 19.86 576 VAL A CA 1
ATOM 4351 C C . VAL A 1 576 ? 38.232 -11.022 -1.096 1.00 19.72 576 VAL A C 1
ATOM 4352 O O . VAL A 1 576 ? 37.961 -9.998 -0.466 1.00 19.34 576 VAL A O 1
ATOM 4356 N N . PRO A 1 577 ? 37.264 -11.848 -1.535 1.00 19.48 577 PRO A N 1
ATOM 4357 C CA . PRO A 1 577 ? 35.844 -11.477 -1.523 1.00 18.93 577 PRO A CA 1
ATOM 4358 C C . PRO A 1 577 ? 35.234 -11.249 -0.142 1.00 17.95 577 PRO A C 1
ATOM 4359 O O . PRO A 1 577 ? 34.297 -10.491 -0.030 1.00 17.63 577 PRO A O 1
ATOM 4363 N N . GLU A 1 578 ? 35.815 -11.817 0.917 1.00 18.38 578 GLU A N 1
ATOM 4364 C CA . GLU A 1 578 ? 35.250 -11.655 2.245 1.00 22.55 578 GLU A CA 1
ATOM 4365 C C . GLU A 1 578 ? 35.416 -10.234 2.780 1.00 21.83 578 GLU A C 1
ATOM 4366 O O . GLU A 1 578 ? 34.646 -9.826 3.641 1.00 22.21 578 GLU A O 1
ATOM 4372 N N . LEU A 1 579 ? 36.389 -9.482 2.252 1.00 20.41 579 LEU A N 1
ATOM 4373 C CA . LEU A 1 579 ? 36.595 -8.104 2.672 1.00 19.72 579 LEU A CA 1
ATOM 4374 C C . LEU A 1 579 ? 36.013 -7.091 1.667 1.00 20.76 579 LEU A C 1
ATOM 4375 O O . LEU A 1 579 ? 36.045 -5.880 1.908 1.00 27.11 579 LEU A O 1
ATOM 4380 N N . ALA A 1 580 ? 35.462 -7.542 0.540 1.00 16.57 580 ALA A N 1
ATOM 4381 C CA . ALA A 1 580 ? 35.082 -6.627 -0.512 1.00 15.27 580 ALA A CA 1
ATOM 4382 C C . ALA A 1 580 ? 33.656 -6.083 -0.325 1.00 16.43 580 ALA A C 1
ATOM 4383 O O . ALA A 1 580 ? 32.750 -6.789 0.161 1.00 18.04 580 ALA A O 1
ATOM 4385 N N . LEU A 1 581 ? 33.480 -4.807 -0.691 1.00 15.60 581 LEU A N 1
ATOM 4386 C CA . LEU A 1 581 ? 32.199 -4.120 -0.730 1.00 15.55 581 LEU A CA 1
ATOM 4387 C C . LEU A 1 581 ? 31.994 -3.701 -2.175 1.00 16.61 581 LEU A C 1
ATOM 4388 O O . LEU A 1 581 ? 32.959 -3.330 -2.842 1.00 19.09 581 LEU A O 1
ATOM 4393 N N . ILE A 1 582 ? 30.766 -3.770 -2.686 1.00 16.04 582 ILE A N 1
ATOM 4394 C CA . ILE A 1 582 ? 30.507 -3.285 -4.026 1.00 16.87 582 ILE A CA 1
ATOM 4395 C C . ILE A 1 582 ? 29.508 -2.139 -3.908 1.00 16.65 582 ILE A C 1
ATOM 4396 O O . ILE A 1 582 ? 28.544 -2.251 -3.159 1.00 17.64 582 ILE A O 1
ATOM 4401 N N . ARG A 1 583 ? 29.780 -1.055 -4.664 1.00 16.60 583 ARG A N 1
ATOM 4402 C CA . ARG A 1 583 ? 29.010 0.171 -4.647 1.00 15.59 583 ARG A CA 1
ATOM 4403 C C . ARG A 1 583 ? 28.561 0.462 -6.076 1.00 16.60 583 ARG A C 1
ATOM 4404 O O . ARG A 1 583 ? 29.349 0.421 -7.020 1.00 16.59 583 ARG A O 1
ATOM 4412 N N . PHE A 1 584 ? 27.262 0.747 -6.200 1.00 16.51 584 PHE A N 1
ATOM 4413 C CA . PHE A 1 584 ? 26.669 1.260 -7.418 1.00 16.44 584 PHE A CA 1
ATOM 4414 C C . PHE A 1 584 ? 26.456 2.758 -7.219 1.00 17.07 584 PHE A C 1
ATOM 4415 O O . PHE A 1 584 ? 25.746 3.142 -6.300 1.00 18.81 584 PHE A O 1
ATOM 4423 N N . CYS A 1 585 ? 27.113 3.569 -8.053 1.00 17.08 585 CYS A N 1
ATOM 4424 C CA . CYS A 1 585 ? 27.037 5.014 -7.973 1.00 19.35 585 CYS A CA 1
ATOM 4425 C C . CYS A 1 585 ? 26.437 5.552 -9.274 1.00 19.38 585 CYS A C 1
ATOM 4426 O O . CYS A 1 585 ? 27.073 5.466 -10.321 1.00 22.92 585 CYS A O 1
ATOM 4429 N N . VAL A 1 586 ? 25.236 6.125 -9.184 1.00 18.23 586 VAL A N 1
ATOM 4430 C CA . VAL A 1 586 ? 24.555 6.659 -10.357 1.00 18.25 586 VAL A CA 1
ATOM 4431 C C . VAL A 1 586 ? 24.817 8.165 -10.465 1.00 18.86 586 VAL A C 1
ATOM 4432 O O . VAL A 1 586 ? 24.568 8.919 -9.538 1.00 20.43 586 VAL A O 1
ATOM 4436 N N . GLN A 1 587 ? 25.342 8.604 -11.596 1.00 20.01 587 GLN A N 1
ATOM 4437 C CA . GLN A 1 587 ? 25.727 10.002 -11.736 1.00 24.06 587 GLN A CA 1
ATOM 4438 C C . GLN A 1 587 ? 25.036 10.618 -12.951 1.00 21.92 587 GLN A C 1
ATOM 4439 O O . GLN A 1 587 ? 24.557 9.892 -13.806 1.00 20.62 587 GLN A O 1
ATOM 4445 N N . ASP A 1 588 ? 25.016 11.948 -12.977 1.00 22.12 588 ASP A N 1
ATOM 4446 C CA . ASP A 1 588 ? 24.476 12.761 -14.058 1.00 23.33 588 ASP A CA 1
ATOM 4447 C C . ASP A 1 588 ? 25.655 13.510 -14.686 1.00 25.08 588 ASP A C 1
ATOM 4448 O O . ASP A 1 588 ? 26.373 14.240 -14.002 1.00 25.39 588 ASP A O 1
ATOM 4453 N N . GLU A 1 589 ? 25.901 13.281 -15.966 1.00 27.39 589 GLU A N 1
ATOM 4454 C CA . GLU A 1 589 ? 26.977 13.977 -16.653 1.00 30.76 589 GLU A CA 1
ATOM 4455 C C . GLU A 1 589 ? 26.536 15.416 -16.948 1.00 28.58 589 GLU A C 1
ATOM 4456 O O . GLU A 1 589 ? 25.649 15.621 -17.762 1.00 25.96 589 GLU A O 1
ATOM 4462 N N . ILE A 1 590 ? 27.115 16.383 -16.227 1.00 31.69 590 ILE A N 1
ATOM 4463 C CA . ILE A 1 590 ? 26.687 17.779 -16.266 1.00 33.45 590 ILE A CA 1
ATOM 4464 C C . ILE A 1 590 ? 27.393 18.493 -17.413 1.00 34.28 590 ILE A C 1
ATOM 4465 O O . ILE A 1 590 ? 26.784 19.303 -18.085 1.00 37.09 590 ILE A O 1
ATOM 4470 N N . SER A 1 591 ? 28.694 18.255 -17.569 1.00 30.00 591 SER A N 1
ATOM 4471 C CA . SER A 1 591 ? 29.525 19.017 -18.481 1.00 33.12 591 SER A CA 1
ATOM 4472 C C . SER A 1 591 ? 30.757 18.177 -18.748 1.00 34.61 591 SER A C 1
ATOM 4473 O O . SER A 1 591 ? 30.899 17.132 -18.153 1.00 37.12 591 SER A O 1
ATOM 4476 N N . LEU A 1 592 ? 31.672 18.692 -19.558 1.00 42.00 592 LEU A N 1
ATOM 4477 C CA . LEU A 1 592 ? 32.891 17.987 -19.896 1.00 41.86 592 LEU A CA 1
ATOM 4478 C C . LEU A 1 592 ? 33.730 17.793 -18.641 1.00 40.94 592 LEU A C 1
ATOM 4479 O O . LEU A 1 592 ? 34.617 16.948 -18.613 1.00 51.56 592 LEU A O 1
ATOM 4484 N N . VAL A 1 593 ? 33.518 18.600 -17.599 1.00 36.71 593 VAL A N 1
ATOM 4485 C CA . VAL A 1 593 ? 34.408 18.516 -16.447 1.00 36.53 593 VAL A CA 1
ATOM 4486 C C . VAL A 1 593 ? 33.658 18.138 -15.168 1.00 33.87 593 VAL A C 1
ATOM 4487 O O . VAL A 1 593 ? 34.262 18.202 -14.113 1.00 38.26 593 VAL A O 1
ATOM 4491 N N . ALA A 1 594 ? 32.354 17.835 -15.210 1.00 30.75 594 ALA A N 1
ATOM 4492 C CA . ALA A 1 594 ? 31.591 17.694 -13.973 1.00 30.64 594 ALA A CA 1
ATOM 4493 C C . ALA A 1 594 ? 30.491 16.642 -14.130 1.00 30.22 594 ALA A C 1
ATOM 4494 O O . ALA A 1 594 ? 29.717 16.664 -15.080 1.00 26.40 594 ALA A O 1
ATOM 4496 N N . ASN A 1 595 ? 30.411 15.753 -13.140 1.00 29.18 595 ASN A N 1
ATOM 4497 C CA . ASN A 1 595 ? 29.272 14.872 -12.939 1.00 28.26 595 ASN A CA 1
ATOM 4498 C C . ASN A 1 595 ? 28.636 15.203 -11.596 1.00 26.51 595 ASN A C 1
ATOM 4499 O O . ASN A 1 595 ? 29.336 15.556 -10.657 1.00 32.07 595 ASN A O 1
ATOM 4504 N N . ASP A 1 596 ? 27.319 15.096 -11.500 1.00 22.68 596 ASP A N 1
ATOM 4505 C CA . ASP A 1 596 ? 26.604 15.210 -10.236 1.00 26.73 596 ASP A CA 1
ATOM 4506 C C . ASP A 1 596 ? 26.160 13.832 -9.752 1.00 24.96 596 ASP A C 1
ATOM 4507 O O . ASP A 1 596 ? 25.904 12.971 -10.575 1.00 26.65 596 ASP A O 1
ATOM 4512 N N . PHE A 1 597 ? 25.957 13.703 -8.436 1.00 23.68 597 PHE A N 1
ATOM 4513 C CA . PHE A 1 597 ? 25.510 12.488 -7.791 1.00 23.04 597 PHE A CA 1
ATOM 4514 C C . PHE A 1 597 ? 23.990 12.400 -7.895 1.00 24.09 597 PHE A C 1
ATOM 4515 O O . PHE A 1 597 ? 23.301 13.361 -7.553 1.00 21.54 597 PHE A O 1
ATOM 4523 N N . LEU A 1 598 ? 23.452 11.254 -8.359 1.00 21.05 598 LEU A N 1
ATOM 4524 C CA . LEU A 1 598 ? 21.998 11.051 -8.354 1.00 20.83 598 LEU A CA 1
ATOM 4525 C C . LEU A 1 598 ? 21.588 10.062 -7.254 1.00 20.28 598 LEU A C 1
ATOM 4526 O O . LEU A 1 598 ? 20.611 10.280 -6.536 1.00 22.47 598 LEU A O 1
ATOM 4531 N N . GLY A 1 599 ? 22.341 8.969 -7.079 1.00 18.08 599 GLY A N 1
ATOM 4532 C CA . GLY A 1 599 ? 22.036 8.045 -6.003 1.00 17.20 599 GLY A CA 1
ATOM 4533 C C . GLY A 1 599 ? 23.008 6.875 -5.978 1.00 17.79 599 GLY A C 1
ATOM 4534 O O . GLY A 1 599 ? 23.737 6.689 -6.957 1.00 18.28 599 GLY A O 1
ATOM 4535 N N . GLN A 1 600 ? 22.973 6.091 -4.875 1.00 15.97 600 GLN A N 1
ATOM 4536 C CA . GLN A 1 600 ? 23.924 5.014 -4.705 1.00 15.68 600 GLN A CA 1
ATOM 4537 C C . GLN A 1 600 ? 23.348 3.929 -3.805 1.00 16.18 600 GLN A C 1
ATOM 4538 O O . GLN A 1 600 ? 22.314 4.115 -3.153 1.00 14.57 600 GLN A O 1
ATOM 4544 N N . TYR A 1 601 ? 24.023 2.768 -3.862 1.00 15.02 601 TYR A N 1
ATOM 4545 C CA . TYR A 1 601 ? 23.790 1.643 -2.978 1.00 15.28 601 TYR A CA 1
ATOM 4546 C C . TYR A 1 601 ? 25.104 0.861 -2.849 1.00 15.52 601 TYR A C 1
ATOM 4547 O O . TYR A 1 601 ? 25.814 0.658 -3.827 1.00 16.64 601 TYR A O 1
ATOM 4556 N N . THR A 1 602 ? 25.417 0.430 -1.629 1.00 14.62 602 THR A N 1
ATOM 4557 C CA . THR A 1 602 ? 26.609 -0.326 -1.307 1.00 14.47 602 THR A CA 1
ATOM 4558 C C . THR A 1 602 ? 26.204 -1.557 -0.493 1.00 14.64 602 THR A C 1
ATOM 4559 O O . THR A 1 602 ? 25.361 -1.449 0.377 1.00 14.74 602 THR A O 1
ATOM 4563 N N . LEU A 1 603 ? 26.841 -2.708 -0.736 1.00 14.49 603 LEU A N 1
ATOM 4564 C CA . LEU A 1 603 ? 26.666 -3.858 0.117 1.00 13.91 603 LEU A CA 1
ATOM 4565 C C . LEU A 1 603 ? 27.905 -4.750 0.026 1.00 14.73 603 LEU A C 1
ATOM 4566 O O . LEU A 1 603 ? 28.719 -4.610 -0.899 1.00 13.90 603 LEU A O 1
ATOM 4571 N N . PRO A 1 604 ? 28.063 -5.734 0.951 1.00 14.56 604 PRO A N 1
ATOM 4572 C CA . PRO A 1 604 ? 29.130 -6.729 0.844 1.00 15.46 604 PRO A CA 1
ATOM 4573 C C . PRO A 1 604 ? 29.015 -7.548 -0.438 1.00 15.80 604 PRO A C 1
ATOM 4574 O O . PRO A 1 604 ? 27.925 -7.896 -0.867 1.00 14.19 604 PRO A O 1
ATOM 4578 N N . LEU A 1 605 ? 30.159 -7.837 -1.065 1.00 15.42 605 LEU A N 1
ATOM 4579 C CA . LEU A 1 605 ? 30.183 -8.582 -2.308 1.00 17.84 605 LEU A CA 1
ATOM 4580 C C . LEU A 1 605 ? 29.478 -9.929 -2.160 1.00 18.55 605 LEU A C 1
ATOM 4581 O O . LEU A 1 605 ? 28.735 -10.324 -3.057 1.00 17.77 605 LEU A O 1
ATOM 4586 N N . LEU A 1 606 ? 29.693 -10.617 -1.025 1.00 16.14 606 LEU A N 1
ATOM 4587 C CA . LEU A 1 606 ? 29.109 -11.945 -0.832 1.00 17.03 606 LEU A CA 1
ATOM 4588 C C . LEU A 1 606 ? 27.642 -11.886 -0.369 1.00 18.96 606 LEU A C 1
ATOM 4589 O O . LEU A 1 606 ? 27.039 -12.917 -0.105 1.00 17.56 606 LEU A O 1
ATOM 4594 N N . SER A 1 607 ? 27.057 -10.695 -0.229 1.00 16.32 607 SER A N 1
ATOM 4595 C CA . SER A 1 607 ? 25.629 -10.539 0.003 1.00 15.95 607 SER A CA 1
ATOM 4596 C C . SER A 1 607 ? 24.830 -10.277 -1.288 1.00 16.08 607 SER A C 1
ATOM 4597 O O . SER A 1 607 ? 23.635 -10.032 -1.215 1.00 15.86 607 SER A O 1
ATOM 4600 N N . LEU A 1 608 ? 25.479 -10.262 -2.464 1.00 16.94 608 LEU A N 1
ATOM 4601 C CA . LEU A 1 608 ? 24.798 -10.113 -3.763 1.00 16.68 608 LEU A CA 1
ATOM 4602 C C . LEU A 1 608 ? 23.828 -11.268 -4.030 1.00 16.58 608 LEU A C 1
ATOM 4603 O O . LEU A 1 608 ? 24.219 -12.429 -4.060 1.00 15.05 608 LEU A O 1
ATOM 4608 N N . SER A 1 609 ? 22.570 -10.950 -4.314 1.00 17.70 609 SER A N 1
ATOM 4609 C CA . SER A 1 609 ? 21.648 -11.939 -4.870 1.00 20.60 609 SER A CA 1
ATOM 4610 C C . SER A 1 609 ? 22.114 -12.373 -6.254 1.00 20.31 609 SER A C 1
ATOM 4611 O O . SER A 1 609 ? 22.958 -11.706 -6.818 1.00 19.33 609 SER A O 1
ATOM 4614 N N . LYS A 1 610 ? 21.541 -13.479 -6.796 1.00 17.96 610 LYS A N 1
ATOM 4615 C CA . LYS A 1 610 ? 21.888 -13.969 -8.122 1.00 18.84 610 LYS A CA 1
ATOM 4616 C C . LYS A 1 610 ? 20.703 -13.878 -9.078 1.00 17.84 610 LYS A C 1
ATOM 4617 O O . LYS A 1 610 ? 19.567 -13.999 -8.664 1.00 19.68 610 LYS A O 1
ATOM 4623 N N . GLY A 1 611 ? 20.985 -13.684 -10.364 1.00 17.61 611 GLY A N 1
ATOM 4624 C CA . GLY A 1 611 ? 19.946 -13.555 -11.368 1.00 16.83 611 GLY A CA 1
ATOM 4625 C C . GLY A 1 611 ? 19.378 -12.134 -11.413 1.00 17.64 611 GLY A C 1
ATOM 4626 O O . GLY A 1 611 ? 20.067 -11.164 -11.106 1.00 16.23 611 GLY A O 1
ATOM 4627 N N . TYR A 1 612 ? 18.117 -12.011 -11.837 1.00 16.41 612 TYR A N 1
ATOM 4628 C CA . TYR A 1 612 ? 17.511 -10.706 -12.012 1.00 18.41 612 TYR A CA 1
ATOM 4629 C C . TYR A 1 612 ? 17.168 -10.119 -10.637 1.00 18.82 612 TYR A C 1
ATOM 4630 O O . TYR A 1 612 ? 16.479 -10.762 -9.863 1.00 17.33 612 TYR A O 1
ATOM 4639 N N . CYS A 1 613 ? 17.547 -8.854 -10.400 1.00 17.91 613 CYS A N 1
ATOM 4640 C CA . CYS A 1 613 ? 17.230 -8.206 -9.148 1.00 19.14 613 CYS A CA 1
ATOM 4641 C C . CYS A 1 613 ? 17.371 -6.693 -9.301 1.00 18.35 613 CYS A C 1
ATOM 4642 O O . CYS A 1 613 ? 17.837 -6.195 -10.325 1.00 17.47 613 CYS A O 1
ATOM 4645 N N . THR A 1 614 ? 16.853 -5.961 -8.326 1.00 18.21 614 THR A N 1
ATOM 4646 C CA . THR A 1 614 ? 16.854 -4.513 -8.424 1.00 20.07 614 THR A CA 1
ATOM 4647 C C . THR A 1 614 ? 17.799 -3.932 -7.374 1.00 19.06 614 THR A C 1
ATOM 4648 O O . THR A 1 614 ? 17.976 -4.510 -6.292 1.00 16.31 614 THR A O 1
ATOM 4652 N N . VAL A 1 615 ? 18.421 -2.805 -7.757 1.00 17.51 615 VAL A N 1
ATOM 4653 C CA . VAL A 1 615 ? 19.316 -2.069 -6.889 1.00 17.44 615 VAL A CA 1
ATOM 4654 C C . VAL A 1 615 ? 18.540 -0.849 -6.418 1.00 17.04 615 VAL A C 1
ATOM 4655 O O . VAL A 1 615 ? 18.285 0.080 -7.194 1.00 16.95 615 VAL A O 1
ATOM 4659 N N . PRO A 1 616 ? 18.110 -0.805 -5.143 1.00 18.33 616 PRO A N 1
ATOM 4660 C CA . PRO A 1 616 ? 17.426 0.374 -4.619 1.00 22.37 616 PRO A CA 1
ATOM 4661 C C . PRO A 1 616 ? 18.473 1.483 -4.499 1.00 20.64 616 PRO A C 1
ATOM 4662 O O . PRO A 1 616 ? 19.667 1.213 -4.336 1.00 21.26 616 PRO A O 1
ATOM 4666 N N . LEU A 1 617 ? 18.052 2.721 -4.648 1.00 17.78 617 LEU A N 1
ATOM 4667 C CA . LEU A 1 617 ? 18.993 3.822 -4.533 1.00 20.40 617 LEU A CA 1
ATOM 4668 C C . LEU A 1 617 ? 18.673 4.786 -3.380 1.00 20.24 617 LEU A C 1
ATOM 4669 O O . LEU A 1 617 ? 17.505 5.031 -3.023 1.00 16.54 617 LEU A O 1
ATOM 4674 N N . PHE A 1 618 ? 19.792 5.293 -2.815 1.00 18.10 618 PHE A N 1
ATOM 4675 C CA . PHE A 1 618 ? 19.861 6.227 -1.713 1.00 19.45 618 PHE A CA 1
ATOM 4676 C C . PHE A 1 618 ? 20.509 7.549 -2.144 1.00 22.02 618 PHE A C 1
ATOM 4677 O O . PHE A 1 618 ? 21.484 7.574 -2.891 1.00 19.68 618 PHE A O 1
ATOM 4685 N N . SER A 1 619 ? 19.964 8.664 -1.605 1.00 24.13 619 SER A N 1
ATOM 4686 C CA . SER A 1 619 ? 20.486 10.007 -1.776 1.00 25.98 619 SER A CA 1
ATOM 4687 C C . SER A 1 619 ? 21.733 10.208 -0.919 1.00 29.10 619 SER A C 1
ATOM 4688 O O . SER A 1 619 ? 22.045 9.364 -0.061 1.00 22.80 619 SER A O 1
ATOM 4691 N N . LYS A 1 620 ? 22.406 11.357 -1.140 1.00 34.32 620 LYS A N 1
ATOM 4692 C CA . LYS A 1 620 ? 23.621 11.717 -0.405 1.00 40.66 620 LYS A CA 1
ATOM 4693 C C . LYS A 1 620 ? 23.344 11.832 1.087 1.00 39.50 620 LYS A C 1
ATOM 4694 O O . LYS A 1 620 ? 24.236 11.568 1.883 1.00 46.50 620 LYS A O 1
ATOM 4700 N N A SER A 1 621 ? 22.116 12.238 1.440 0.50 36.75 621 SER A N 1
ATOM 4701 N N B SER A 1 621 ? 22.118 12.229 1.445 0.50 40.24 621 SER A N 1
ATOM 4702 C CA A SER A 1 621 ? 21.687 12.346 2.825 0.50 35.89 621 SER A CA 1
ATOM 4703 C CA B SER A 1 621 ? 21.710 12.341 2.835 0.50 41.93 621 SER A CA 1
ATOM 4704 C C A SER A 1 621 ? 21.448 10.969 3.451 0.50 38.02 621 SER A C 1
ATOM 4705 C C B SER A 1 621 ? 21.280 10.995 3.418 0.50 42.86 621 SER A C 1
ATOM 4706 O O A SER A 1 621 ? 21.361 10.855 4.672 0.50 38.11 621 SER A O 1
ATOM 4707 O O B SER A 1 621 ? 20.830 10.948 4.561 0.50 49.65 621 SER A O 1
ATOM 4712 N N . GLY A 1 622 ? 21.369 9.913 2.636 1.00 37.03 622 GLY A N 1
ATOM 4713 C CA . GLY A 1 622 ? 21.093 8.583 3.144 1.00 35.72 622 GLY A CA 1
ATOM 4714 C C . GLY A 1 622 ? 19.597 8.252 3.108 1.00 33.40 622 GLY A C 1
ATOM 4715 O O . GLY A 1 622 ? 19.211 7.193 3.576 1.00 32.02 622 GLY A O 1
ATOM 4716 N N . GLY A 1 623 ? 18.782 9.157 2.546 1.00 31.95 623 GLY A N 1
ATOM 4717 C CA . GLY A 1 623 ? 17.369 8.910 2.332 1.00 33.44 623 GLY A CA 1
ATOM 4718 C C . GLY A 1 623 ? 17.111 7.966 1.152 1.00 31.21 623 GLY A C 1
ATOM 4719 O O . GLY A 1 623 ? 17.804 8.029 0.142 1.00 28.20 623 GLY A O 1
ATOM 4720 N N . LYS A 1 624 ? 16.097 7.104 1.296 1.00 31.28 624 LYS A N 1
ATOM 4721 C CA . LYS A 1 624 ? 15.601 6.255 0.227 1.00 28.98 624 LYS A CA 1
ATOM 4722 C C . LYS A 1 624 ? 15.107 7.103 -0.946 1.00 25.46 624 LYS A C 1
ATOM 4723 O O . LYS A 1 624 ? 14.346 8.027 -0.758 1.00 26.85 624 LYS A O 1
ATOM 4726 N N . LEU A 1 625 ? 15.543 6.818 -2.176 1.00 25.80 625 LEU A N 1
ATOM 4727 C CA . LEU A 1 625 ? 15.100 7.598 -3.332 1.00 27.77 625 LEU A CA 1
ATOM 4728 C C . LEU A 1 625 ? 13.946 6.896 -4.033 1.00 30.86 625 LEU A C 1
ATOM 4729 O O . LEU A 1 625 ? 13.575 7.306 -5.133 1.00 37.31 625 LEU A O 1
ATOM 4734 N N . GLU A 1 626 ? 13.404 5.856 -3.401 1.00 31.49 626 GLU A N 1
ATOM 4735 C CA . GLU A 1 626 ? 12.326 5.049 -3.964 1.00 44.57 626 GLU A CA 1
ATOM 4736 C C . GLU A 1 626 ? 11.327 5.975 -4.644 1.00 35.39 626 GLU A C 1
ATOM 4737 O O . GLU A 1 626 ? 10.892 6.946 -4.051 1.00 37.55 626 GLU A O 1
ATOM 4743 N N . PRO A 1 627 ? 10.953 5.797 -5.915 1.00 31.50 627 PRO A N 1
ATOM 4744 C CA . PRO A 1 627 ? 11.215 4.586 -6.677 1.00 32.63 627 PRO A CA 1
ATOM 4745 C C . PRO A 1 627 ? 12.477 4.446 -7.520 1.00 28.70 627 PRO A C 1
ATOM 4746 O O . PRO A 1 627 ? 12.567 3.502 -8.289 1.00 35.55 627 PRO A O 1
ATOM 4750 N N . ALA A 1 628 ? 13.474 5.314 -7.340 1.00 24.81 628 ALA A N 1
ATOM 4751 C CA . ALA A 1 628 ? 14.676 5.242 -8.157 1.00 23.37 628 ALA A CA 1
ATOM 4752 C C . ALA A 1 628 ? 15.330 3.873 -7.973 1.00 22.38 628 ALA A C 1
ATOM 4753 O O . ALA A 1 628 ? 15.618 3.500 -6.843 1.00 24.50 628 ALA A O 1
ATOM 4755 N N . SER A 1 629 ? 15.617 3.156 -9.064 1.00 20.74 629 SER A N 1
ATOM 4756 C CA . SER A 1 629 ? 16.231 1.841 -8.969 1.00 17.76 629 SER A CA 1
ATOM 4757 C C . SER A 1 629 ? 17.049 1.533 -10.214 1.00 17.20 629 SER A C 1
ATOM 4758 O O . SER A 1 629 ? 16.801 2.112 -11.263 1.00 17.35 629 SER A O 1
ATOM 4761 N N . LEU A 1 630 ? 17.980 0.570 -10.103 1.00 15.99 630 LEU A N 1
ATOM 4762 C CA . LEU A 1 630 ? 18.560 -0.082 -11.274 1.00 17.35 630 LEU A CA 1
ATOM 4763 C C . LEU A 1 630 ? 18.043 -1.516 -11.340 1.00 17.35 630 LEU A C 1
ATOM 4764 O O . LEU A 1 630 ? 17.707 -2.102 -10.328 1.00 17.48 630 LEU A O 1
ATOM 4769 N N . PHE A 1 631 ? 18.043 -2.075 -12.548 1.00 17.24 631 PHE A N 1
ATOM 4770 C CA . PHE A 1 631 ? 17.657 -3.443 -12.791 1.00 16.95 631 PHE A CA 1
ATOM 4771 C C . PHE A 1 631 ? 18.865 -4.148 -13.380 1.00 15.93 631 PHE A C 1
ATOM 4772 O O . PHE A 1 631 ? 19.441 -3.688 -14.359 1.00 16.22 631 PHE A O 1
ATOM 4780 N N . VAL A 1 632 ? 19.302 -5.216 -12.731 1.00 15.91 632 VAL A N 1
ATOM 4781 C CA . VAL A 1 632 ? 20.527 -5.870 -13.164 1.00 16.55 632 VAL A CA 1
ATOM 4782 C C . VAL A 1 632 ? 20.299 -7.380 -13.202 1.00 16.58 632 VAL A C 1
ATOM 4783 O O . VAL A 1 632 ? 19.277 -7.856 -12.693 1.00 15.27 632 VAL A O 1
ATOM 4787 N N . TYR A 1 633 ? 21.267 -8.095 -13.806 1.00 15.63 633 TYR A N 1
ATOM 4788 C CA . TYR A 1 633 ? 21.351 -9.542 -13.675 1.00 16.39 633 TYR A CA 1
ATOM 4789 C C . TYR A 1 633 ? 22.757 -9.845 -13.173 1.00 16.74 633 TYR A C 1
ATOM 4790 O O . TYR A 1 633 ? 23.726 -9.454 -13.824 1.00 17.53 633 TYR A O 1
ATOM 4799 N N . VAL A 1 634 ? 22.834 -10.565 -12.043 1.00 16.06 634 VAL A N 1
ATOM 4800 C CA . VAL A 1 634 ? 24.067 -10.842 -11.330 1.00 16.24 634 VAL A CA 1
ATOM 4801 C C . VAL A 1 634 ? 24.404 -12.351 -11.386 1.00 16.08 634 VAL A C 1
ATOM 4802 O O . VAL A 1 634 ? 23.571 -13.217 -11.115 1.00 17.62 634 VAL A O 1
ATOM 4806 N N . TRP A 1 635 ? 25.657 -12.669 -11.682 1.00 15.76 635 TRP A N 1
ATOM 4807 C CA . TRP A 1 635 ? 26.168 -14.028 -11.519 1.00 16.17 635 TRP A CA 1
ATOM 4808 C C . TRP A 1 635 ? 27.614 -14.001 -11.059 1.00 16.11 635 TRP A C 1
ATOM 4809 O O . TRP A 1 635 ? 28.387 -13.190 -11.524 1.00 18.48 635 TRP A O 1
ATOM 4820 N N . TYR A 1 636 ? 27.989 -14.943 -10.211 1.00 16.51 636 TYR A N 1
ATOM 4821 C CA . TYR A 1 636 ? 29.364 -15.050 -9.760 1.00 18.41 636 TYR A CA 1
ATOM 4822 C C . TYR A 1 636 ? 29.607 -16.450 -9.190 1.00 18.13 636 TYR A C 1
ATOM 4823 O O . TYR A 1 636 ? 28.659 -17.175 -8.848 1.00 17.74 636 TYR A O 1
ATOM 4832 N N . TYR A 1 637 ? 30.883 -16.840 -9.138 1.00 19.00 637 TYR A N 1
ATOM 4833 C CA . TYR A 1 637 ? 31.280 -18.098 -8.519 1.00 19.39 637 TYR A CA 1
ATOM 4834 C C . TYR A 1 637 ? 32.649 -17.936 -7.867 1.00 19.18 637 TYR A C 1
ATOM 4835 O O . TYR A 1 637 ? 33.470 -17.086 -8.241 1.00 17.91 637 TYR A O 1
ATOM 4844 N N . ALA A 1 638 ? 32.898 -18.796 -6.880 1.00 21.66 638 ALA A N 1
ATOM 4845 C CA . ALA A 1 638 ? 34.193 -18.799 -6.219 1.00 26.33 638 ALA A CA 1
ATOM 4846 C C . ALA A 1 638 ? 35.017 -19.994 -6.689 1.00 24.32 638 ALA A C 1
ATOM 4847 O O . ALA A 1 638 ? 34.536 -21.120 -6.715 1.00 23.52 638 ALA A O 1
ATOM 4849 N N . GLU A 1 639 ? 36.292 -19.748 -6.988 1.00 26.12 639 GLU A N 1
ATOM 4850 C CA . GLU A 1 639 ? 37.186 -20.783 -7.477 1.00 33.94 639 GLU A CA 1
ATOM 4851 C C . GLU A 1 639 ? 37.330 -21.907 -6.462 1.00 30.57 639 GLU A C 1
ATOM 4852 O O . GLU A 1 639 ? 37.568 -23.043 -6.853 1.00 34.35 639 GLU A O 1
ATOM 4858 N N . ASN A 1 640 ? 37.108 -21.617 -5.189 1.00 30.94 640 ASN A N 1
ATOM 4859 C CA . ASN A 1 640 ? 37.272 -22.593 -4.123 1.00 36.79 640 ASN A CA 1
ATOM 4860 C C . ASN A 1 640 ? 36.179 -23.675 -4.129 1.00 40.34 640 ASN A C 1
ATOM 4861 O O . ASN A 1 640 ? 36.261 -24.621 -3.364 1.00 36.39 640 ASN A O 1
ATOM 4866 N N . LEU A 1 641 ? 35.124 -23.565 -4.940 1.00 34.08 641 LEU A N 1
ATOM 4867 C CA . LEU A 1 641 ? 34.139 -24.635 -4.961 1.00 34.36 641 LEU A CA 1
ATOM 4868 C C . LEU A 1 641 ? 34.698 -25.822 -5.743 1.00 28.38 641 LEU A C 1
ATOM 4869 O O . LEU A 1 641 ? 34.099 -26.890 -5.677 1.00 29.34 641 LEU A O 1
ATOM 4874 N N . TYR A 1 642 ? 35.757 -25.615 -6.544 1.00 23.92 642 TYR A N 1
ATOM 4875 C CA . TYR A 1 642 ? 36.065 -26.516 -7.649 1.00 29.59 642 TYR A CA 1
ATOM 4876 C C . TYR A 1 642 ? 37.456 -27.128 -7.455 1.00 42.46 642 TYR A C 1
ATOM 4877 O O . TYR A 1 642 ? 38.440 -26.395 -7.377 1.00 44.44 642 TYR A O 1
ATOM 4886 N N . PHE A 1 643 ? 37.482 -28.472 -7.407 1.00 50.48 643 PHE A N 1
ATOM 4887 C CA . PHE A 1 643 ? 38.669 -29.310 -7.280 1.00 58.55 643 PHE A CA 1
ATOM 4888 C C . PHE A 1 643 ? 39.879 -28.638 -7.930 1.00 58.59 643 PHE A C 1
ATOM 4889 O O . PHE A 1 643 ? 40.716 -28.242 -7.101 1.00 71.40 643 PHE A O 1
#

Solvent-accessible surface area: 25101 Å² total

Organism: Gallus gallus (NCBI:txid9031)

Foldseek 3Di:
DLVVVLVCVQQVVLCVVHWAALVSLVVRVCSLVADFDSLLLVQLLCVLCVPHDDSTDGPVSSVVSCCLAQPFVVLVVVQCVLCVNDQKHALVSQLCCCCVFQVVDDCSSPVSLVLLVPFASRPVQSVNSIHGSNSSSRSQLDPVFAFFFPVFQAQDDDQWDFPLQWAFQAADLLQFQWFQAAEERDLVSVQVCLQLQHAEYEFEWEQDPVRFIWTGRPPHNYDIDGLLVNLLSCLVRVPVQAQFHHEYEYQYPYDQSNLLVNLVSNCVNNPPQQDQADPDDLPDQTHGTRVVNGSHYAYAEAADDGSVVLVVCVVDDQPPPWDFTPRDDCRDIYRNSNNSSHRQHHEHEDDDLVCCVVDNGLSYEYEDEPVVVLVCLVPPLQSLLLSSLRHAYEYDYDPVRRRQDFDAQLSNVQSSHRHDHGNCNDFDVNNLQSSQACSGSSSNRIDRRDPLSNPNPRSARLQDRPPVFWKKKKKKWFFKKANFQADPPDPGGWFFKKKWKWKDHRVVQTDIDIFDTHGTDRHIDTGRDMDMGMGGCQRSIKMKIWMWGDDDPVDIHTRWMHMHRPVSTRAGWRKHFTADSSRDGPPPIITIMGMDMDIPVVDD

Radius of gyration: 27.87 Å; Cα contacts (8 Å, |Δi|>4): 1322; chains: 1; bounding box: 73×56×77 Å